Protein AF-0000000087736566 (afdb_homodimer)

Foldseek 3Di:
DAKFKALADPPADDDDRDCQPWKGKGKAFAAADCFAAPVVVPGDHGDRFIWIKDWDWLQFFFKKKKKKAWDAQAAFWWKFKKKFDAPDDWDQDPVNRHTYHPGRGQWMKGWTWTQHPNFTWGKIWIPNRHIDIDTDGQRDRIWMWMWGDDPQWTWIWIAHPVRDIDTDDIGNCSNVDPDTDIMIIGMGTYNHAFNPDPRSDMIMMMIDNIDTGTD/DAKFKALADPPADDDDRDCQPWKGKGKAFAAADCFAAPVVVPGDHGDRFIWIKDWDWLQFFFKKKKKKAWDAQAAFWWKFKKKFDAPDDWDQDPVNRHTYHPGRGQWMKGWTWTQHPNFTWGKIWIPNPHIDIDTDGQRDRIWMWMWGDDPQWTWIWIAHPVRDIDTDDIGNCSNVDPDTDIMIIGMGTYNHAFNPDPRSDMIMMMIDNIDTGTD

Structure (mmCIF, N/CA/C/O backbone):
data_AF-0000000087736566-model_v1
#
loop_
_entity.id
_entity.type
_entity.pdbx_description
1 polymer 'Beta-xylosidase C-terminal Concanavalin A-like domain-containing protein'
#
loop_
_atom_site.group_PDB
_atom_site.id
_atom_site.type_symbol
_atom_site.label_atom_id
_atom_site.label_alt_id
_atom_site.label_comp_id
_atom_site.label_asym_id
_atom_site.label_entity_id
_atom_site.label_seq_id
_atom_site.pdbx_PDB_ins_code
_atom_site.Cartn_x
_atom_site.Cartn_y
_atom_site.Cartn_z
_atom_site.occupancy
_atom_site.B_iso_or_equiv
_atom_site.auth_seq_id
_atom_site.auth_comp_id
_atom_site.auth_asym_id
_atom_site.auth_atom_id
_atom_site.pdbx_PDB_model_num
ATOM 1 N N . MET A 1 1 ? -14.125 -22.203 -15.742 1 86.62 1 MET A N 1
ATOM 2 C CA . MET A 1 1 ? -12.992 -21.328 -16.078 1 86.62 1 MET A CA 1
ATOM 3 C C . MET A 1 1 ? -11.758 -22.156 -16.422 1 86.62 1 MET A C 1
ATOM 5 O O . MET A 1 1 ? -11.523 -23.219 -15.82 1 86.62 1 MET A O 1
ATOM 9 N N . ASN A 1 2 ? -11.078 -21.734 -17.453 1 91.25 2 ASN A N 1
ATOM 10 C CA . ASN A 1 2 ? -9.859 -22.438 -17.844 1 91.25 2 ASN A CA 1
ATOM 11 C C . ASN A 1 2 ? -8.617 -21.797 -17.234 1 91.25 2 ASN A C 1
ATOM 13 O O . ASN A 1 2 ? -8.32 -20.625 -17.484 1 91.25 2 ASN A O 1
ATOM 17 N N . PHE A 1 3 ? -7.961 -22.562 -16.453 1 96.5 3 PHE A N 1
ATOM 18 C CA . PHE A 1 3 ? -6.777 -22.047 -15.781 1 96.5 3 PHE A CA 1
ATOM 19 C C . PHE A 1 3 ? -5.512 -22.422 -16.547 1 96.5 3 PHE A C 1
ATOM 21 O O . PHE A 1 3 ? -5.441 -23.5 -17.156 1 96.5 3 PHE A O 1
ATOM 28 N N . THR A 1 4 ? -4.629 -21.547 -16.469 1 95.81 4 THR A N 1
ATOM 29 C CA . THR A 1 4 ? -3.354 -21.672 -17.172 1 95.81 4 THR A CA 1
ATOM 30 C C . THR A 1 4 ? -2.189 -21.516 -16.203 1 95.81 4 THR A C 1
ATOM 32 O O . THR A 1 4 ? -2.215 -20.641 -15.336 1 95.81 4 THR A O 1
ATOM 35 N N . LEU A 1 5 ? -1.221 -22.422 -16.359 1 97.19 5 LEU A N 1
ATOM 36 C CA . LEU A 1 5 ? 0.012 -22.297 -15.586 1 97.19 5 LEU A CA 1
ATOM 37 C C . LEU A 1 5 ? 1.018 -21.406 -16.312 1 97.19 5 LEU A C 1
ATOM 39 O O . LEU A 1 5 ? 1.269 -21.578 -17.5 1 97.19 5 LEU A O 1
ATOM 43 N N . PHE A 1 6 ? 1.459 -20.359 -15.625 1 97.31 6 PHE A N 1
ATOM 44 C CA . PHE A 1 6 ? 2.562 -19.531 -16.078 1 97.31 6 PHE A CA 1
ATOM 45 C C . PHE A 1 6 ? 3.832 -19.812 -15.297 1 97.31 6 PHE A C 1
ATOM 47 O O . PHE A 1 6 ? 3.777 -20.047 -14.086 1 97.31 6 PHE A O 1
ATOM 54 N N . SER A 1 7 ? 5 -19.891 -15.953 1 95.38 7 SER A N 1
ATOM 55 C CA . SER A 1 7 ? 6.309 -20.016 -15.32 1 95.38 7 SER A CA 1
ATOM 56 C C . SER A 1 7 ? 6.379 -21.25 -14.438 1 95.38 7 SER A C 1
ATOM 58 O O . SER A 1 7 ? 6.844 -21.188 -13.305 1 95.38 7 SER A O 1
ATOM 60 N N . GLY A 1 8 ? 5.859 -22.312 -14.914 1 94.38 8 GLY A N 1
ATOM 61 C CA . GLY A 1 8 ? 5.898 -23.562 -14.188 1 94.38 8 GLY A CA 1
ATOM 62 C C . GLY A 1 8 ? 7.305 -24.109 -14.008 1 94.38 8 GLY A C 1
ATOM 63 O O . GLY A 1 8 ? 8.211 -23.75 -14.758 1 94.38 8 GLY A O 1
ATOM 64 N N . VAL A 1 9 ? 7.395 -24.953 -12.977 1 93.88 9 VAL A N 1
ATOM 65 C CA . VAL A 1 9 ? 8.688 -25.578 -12.711 1 93.88 9 VAL A CA 1
ATOM 66 C C . VAL A 1 9 ? 8.609 -27.078 -12.984 1 93.88 9 VAL A C 1
ATOM 68 O O . VAL A 1 9 ? 7.516 -27.641 -13.016 1 93.88 9 VAL A O 1
ATOM 71 N N . SER A 1 10 ? 9.75 -27.75 -13.172 1 88.69 10 SER A N 1
ATOM 72 C CA . SER A 1 10 ? 9.828 -29.141 -13.586 1 88.69 10 SER A CA 1
ATOM 73 C C . SER A 1 10 ? 9.148 -30.062 -12.578 1 88.69 10 SER A C 1
ATOM 75 O O . SER A 1 10 ? 8.477 -31.016 -12.953 1 88.69 10 SER A O 1
ATOM 77 N N . GLU A 1 11 ? 9.227 -29.797 -11.312 1 89.69 11 GLU A N 1
ATOM 78 C CA . GLU A 1 11 ? 8.703 -30.688 -10.289 1 89.69 11 GLU A CA 1
ATOM 79 C C . GLU A 1 11 ? 7.309 -30.266 -9.844 1 89.69 11 GLU A C 1
ATOM 81 O O . GLU A 1 11 ? 6.855 -30.641 -8.758 1 89.69 11 GLU A O 1
ATOM 86 N N . GLN A 1 12 ? 6.59 -29.578 -10.742 1 96.25 12 GLN A N 1
ATOM 87 C CA . GLN A 1 12 ? 5.238 -29.141 -10.422 1 96.25 12 GLN A CA 1
ATOM 88 C C . GLN A 1 12 ? 4.27 -30.328 -10.398 1 96.25 12 GLN A C 1
ATOM 90 O O . GLN A 1 12 ? 4.078 -31 -11.414 1 96.25 12 GLN A O 1
ATOM 95 N N . PRO A 1 13 ? 3.621 -30.562 -9.258 1 95.75 13 PRO A N 1
ATOM 96 C CA . PRO A 1 13 ? 2.578 -31.594 -9.25 1 95.75 13 PRO A CA 1
ATOM 97 C C . PRO A 1 13 ? 1.397 -31.25 -10.156 1 95.75 13 PRO A C 1
ATOM 99 O O . PRO A 1 13 ? 1.246 -30.094 -10.562 1 95.75 13 PRO A O 1
ATOM 102 N N . ARG A 1 14 ? 0.609 -32.25 -10.383 1 94.31 14 ARG A N 1
ATOM 103 C CA . ARG A 1 14 ? -0.58 -32.062 -11.203 1 94.31 14 ARG A CA 1
ATOM 104 C C . ARG A 1 14 ? -1.481 -30.984 -10.602 1 94.31 14 ARG A C 1
ATOM 106 O O . ARG A 1 14 ? -1.743 -30.984 -9.398 1 94.31 14 ARG A O 1
ATOM 113 N N . LEU A 1 15 ? -1.872 -30.078 -11.469 1 96.75 15 LEU A N 1
ATOM 114 C CA . LEU A 1 15 ? -2.836 -29.047 -11.07 1 96.75 15 LEU A CA 1
ATOM 115 C C . LEU A 1 15 ? -4.25 -29.453 -11.484 1 96.75 15 LEU A C 1
ATOM 117 O O . LEU A 1 15 ? -4.441 -30.047 -12.547 1 96.75 15 LEU A O 1
ATOM 121 N N . PRO A 1 16 ? -5.141 -29.125 -10.609 1 96.88 16 PRO A N 1
ATOM 122 C CA . PRO A 1 16 ? -6.516 -29.438 -11.008 1 96.88 16 PRO A CA 1
ATOM 123 C C . PRO A 1 16 ? -7.004 -28.594 -12.18 1 96.88 16 PRO A C 1
ATOM 125 O O . PRO A 1 16 ? -6.594 -27.438 -12.328 1 96.88 16 PRO A O 1
ATOM 128 N N . HIS A 1 17 ? -7.906 -29.156 -12.922 1 93.69 17 HIS A N 1
ATOM 129 C CA . HIS A 1 17 ? -8.531 -28.406 -14 1 93.69 17 HIS A CA 1
ATOM 130 C C . HIS A 1 17 ? -9.336 -27.219 -13.453 1 93.69 17 HIS A C 1
ATOM 132 O O . HIS A 1 17 ? -9.32 -26.141 -14.031 1 93.69 17 HIS A O 1
ATOM 138 N N . ASP A 1 18 ? -9.984 -27.531 -12.312 1 92 18 ASP A N 1
ATOM 139 C CA . ASP A 1 18 ? -10.742 -26.5 -11.602 1 92 18 ASP A CA 1
ATOM 140 C C . ASP A 1 18 ? -10.258 -26.359 -10.156 1 92 18 ASP A C 1
ATOM 142 O O . ASP A 1 18 ? -10.617 -27.172 -9.297 1 92 18 ASP A O 1
ATOM 146 N N . PRO A 1 19 ? -9.531 -25.328 -9.953 1 95.06 19 PRO A N 1
ATOM 147 C CA . PRO A 1 19 ? -8.93 -25.156 -8.633 1 95.06 19 PRO A CA 1
ATOM 148 C C . PRO A 1 19 ? -9.961 -24.953 -7.531 1 95.06 19 PRO A C 1
ATOM 150 O O . PRO A 1 19 ? -9.625 -25.016 -6.344 1 95.06 19 PRO A O 1
ATOM 153 N N . SER A 1 20 ? -11.203 -24.766 -7.855 1 92.88 20 SER A N 1
ATOM 154 C CA . SER A 1 20 ? -12.227 -24.562 -6.832 1 92.88 20 SER A CA 1
ATOM 155 C C . SER A 1 20 ? -12.719 -25.906 -6.293 1 92.88 20 SER A C 1
ATOM 157 O O . SER A 1 20 ? -13.414 -25.953 -5.277 1 92.88 20 SER A O 1
ATOM 159 N N . THR A 1 21 ? -12.328 -26.969 -6.957 1 94.31 21 THR A N 1
ATOM 160 C CA . THR A 1 21 ? -12.945 -28.266 -6.633 1 94.31 21 THR A CA 1
ATOM 161 C C . THR A 1 21 ? -12.07 -29.047 -5.668 1 94.31 21 THR A C 1
ATOM 163 O O . THR A 1 21 ? -12.539 -30 -5.031 1 94.31 21 THR A O 1
ATOM 166 N N . GLU A 1 22 ? -10.82 -28.75 -5.566 1 96.94 22 GLU A N 1
ATOM 167 C CA . GLU A 1 22 ? -9.898 -29.469 -4.688 1 96.94 22 GLU A CA 1
ATOM 168 C C . GLU A 1 22 ? -8.695 -28.609 -4.316 1 96.94 22 GLU A C 1
ATOM 170 O O . GLU A 1 22 ? -8.383 -27.641 -5.008 1 96.94 22 GLU A O 1
ATOM 175 N N . SER A 1 23 ? -8.078 -29.047 -3.193 1 98.25 23 SER A N 1
ATOM 176 C CA . SER A 1 23 ? -6.828 -28.391 -2.818 1 98.25 23 SER A CA 1
ATOM 177 C C . SER A 1 23 ? -5.699 -28.781 -3.771 1 98.25 23 SER A C 1
ATOM 179 O O . SER A 1 23 ? -5.738 -29.844 -4.395 1 98.25 23 SER A O 1
ATOM 181 N N . PHE A 1 24 ? -4.762 -27.938 -3.893 1 98.56 24 PHE A N 1
ATOM 182 C CA . PHE A 1 24 ? -3.635 -28.188 -4.785 1 98.56 24 PHE A CA 1
ATOM 183 C C . PHE A 1 24 ? -2.393 -27.438 -4.305 1 98.56 24 PHE A C 1
ATOM 185 O O . PHE A 1 24 ? -2.455 -26.656 -3.354 1 98.56 24 PHE A O 1
ATOM 192 N N . GLU A 1 25 ? -1.306 -27.812 -4.957 1 98.31 25 GLU A N 1
ATOM 193 C CA . GLU A 1 25 ? -0.016 -27.234 -4.59 1 98.31 25 GLU A CA 1
ATOM 194 C C . GLU A 1 25 ? 0.637 -26.547 -5.781 1 98.31 25 GLU A C 1
ATOM 196 O O . GLU A 1 25 ? 0.607 -27.047 -6.902 1 98.31 25 GLU A O 1
ATOM 201 N N . LEU A 1 26 ? 1.126 -25.375 -5.57 1 98.56 26 LEU A N 1
ATOM 202 C CA . LEU A 1 26 ? 2.002 -24.703 -6.527 1 98.56 26 LEU A CA 1
ATOM 203 C C . LEU A 1 26 ? 3.434 -24.656 -6.004 1 98.56 26 LEU A C 1
ATOM 205 O O . LEU A 1 26 ? 3.672 -24.219 -4.871 1 98.56 26 LEU A O 1
ATOM 209 N N . ARG A 1 27 ? 4.379 -25.047 -6.82 1 98.12 27 ARG A N 1
ATOM 210 C CA . ARG A 1 27 ? 5.77 -25.156 -6.395 1 98.12 27 ARG A CA 1
ATOM 211 C C . ARG A 1 27 ? 6.602 -24 -6.938 1 98.12 27 ARG A C 1
ATOM 213 O O . ARG A 1 27 ? 6.465 -23.625 -8.102 1 98.12 27 ARG A O 1
ATOM 220 N N . ALA A 1 28 ? 7.426 -23.469 -6.109 1 98 28 ALA A N 1
ATOM 221 C CA . ALA A 1 28 ? 8.398 -22.453 -6.5 1 98 28 ALA A CA 1
ATOM 222 C C . ALA A 1 28 ? 9.82 -22.906 -6.184 1 98 28 ALA A C 1
ATOM 224 O O . ALA A 1 28 ? 10.062 -23.547 -5.164 1 98 28 ALA A O 1
ATOM 225 N N . VAL A 1 29 ? 10.711 -22.578 -7.027 1 97.62 29 VAL A N 1
ATOM 226 C CA . VAL A 1 29 ? 12.125 -22.844 -6.801 1 97.62 29 VAL A CA 1
ATOM 227 C C . VAL A 1 29 ? 12.859 -21.547 -6.492 1 97.62 29 VAL A C 1
ATOM 229 O O . VAL A 1 29 ? 12.281 -20.453 -6.609 1 97.62 29 VAL A O 1
ATOM 232 N N . ALA A 1 30 ? 14.102 -21.609 -6.109 1 97.81 30 ALA A N 1
ATOM 233 C CA . ALA A 1 30 ? 14.891 -20.438 -5.77 1 97.81 30 ALA A CA 1
ATOM 234 C C . ALA A 1 30 ? 15.117 -19.547 -6.992 1 97.81 30 ALA A C 1
ATOM 236 O O . ALA A 1 30 ? 15.367 -20.047 -8.094 1 97.81 30 ALA A O 1
ATOM 237 N N . GLY A 1 31 ? 14.914 -18.172 -6.805 1 97.5 31 GLY A N 1
ATOM 238 C CA . GLY A 1 31 ? 15.305 -17.25 -7.859 1 97.5 31 GLY A CA 1
ATOM 239 C C . GLY A 1 31 ? 14.148 -16.438 -8.398 1 97.5 31 GLY A C 1
ATOM 240 O O . GLY A 1 31 ? 14.141 -15.203 -8.297 1 97.5 31 GLY A O 1
ATOM 241 N N . PRO A 1 32 ? 13.141 -17.062 -9.07 1 97.44 32 PRO A N 1
ATOM 242 C CA . PRO A 1 32 ? 12.023 -16.344 -9.68 1 97.44 32 PRO A CA 1
ATOM 243 C C . PRO A 1 32 ? 11.234 -15.508 -8.672 1 97.44 32 PRO A C 1
ATOM 245 O O . PRO A 1 32 ? 11.195 -15.844 -7.484 1 97.44 32 PRO A O 1
ATOM 248 N N . ASP A 1 33 ? 10.68 -14.461 -9.133 1 98.62 33 ASP A N 1
ATOM 249 C CA . ASP A 1 33 ? 9.945 -13.508 -8.305 1 98.62 33 ASP A CA 1
ATOM 250 C C . ASP A 1 33 ? 8.891 -12.766 -9.117 1 98.62 33 ASP A C 1
ATOM 252 O O . ASP A 1 33 ? 8.781 -12.969 -10.328 1 98.62 33 ASP A O 1
ATOM 256 N N . ILE A 1 34 ? 8.039 -12.078 -8.5 1 98.81 34 ILE A N 1
ATOM 257 C CA . ILE A 1 34 ? 7.16 -11.055 -9.055 1 98.81 34 ILE A CA 1
ATOM 258 C C . ILE A 1 34 ? 7.434 -9.711 -8.367 1 98.81 34 ILE A C 1
ATOM 260 O O . ILE A 1 34 ? 6.984 -9.484 -7.246 1 98.81 34 ILE A O 1
ATOM 264 N N . TRP A 1 35 ? 8.242 -8.961 -8.984 1 98.88 35 TRP A N 1
ATOM 265 C CA . TRP A 1 35 ? 8.844 -7.781 -8.375 1 98.88 35 TRP A CA 1
ATOM 266 C C . TRP A 1 35 ? 9.469 -6.879 -9.438 1 98.88 35 TRP A C 1
ATOM 268 O O . TRP A 1 35 ? 10.141 -7.363 -10.352 1 98.88 35 TRP A O 1
ATOM 278 N N . ARG A 1 36 ? 9.164 -5.598 -9.367 1 98.81 36 ARG A N 1
ATOM 279 C CA . ARG A 1 36 ? 9.742 -4.641 -10.312 1 98.81 36 ARG A CA 1
ATOM 280 C C . ARG A 1 36 ? 10.156 -3.357 -9.609 1 98.81 36 ARG A C 1
ATOM 282 O O . ARG A 1 36 ? 9.367 -2.76 -8.875 1 98.81 36 ARG A O 1
ATOM 289 N N . THR A 1 37 ? 11.391 -2.891 -9.758 1 98.75 37 THR A N 1
ATOM 290 C CA . THR A 1 37 ? 11.891 -1.651 -9.18 1 98.75 37 THR A CA 1
ATOM 291 C C . THR A 1 37 ? 12.57 -0.792 -10.242 1 98.75 37 THR A C 1
ATOM 293 O O . THR A 1 37 ? 13.094 -1.314 -11.227 1 98.75 37 THR A O 1
ATOM 296 N N . PRO A 1 38 ? 12.5 0.529 -10.055 1 98.56 38 PRO A N 1
ATOM 297 C CA . PRO A 1 38 ? 13.289 1.39 -10.945 1 98.56 38 PRO A CA 1
ATOM 298 C C . PRO A 1 38 ? 14.789 1.271 -10.703 1 98.56 38 PRO A C 1
ATOM 300 O O . PRO A 1 38 ? 15.219 0.578 -9.773 1 98.56 38 PRO A O 1
ATOM 303 N N . SER A 1 39 ? 15.539 1.939 -11.508 1 97.88 39 SER A N 1
ATOM 304 C CA . SER A 1 39 ? 17 1.874 -11.422 1 97.88 39 SER A CA 1
ATOM 305 C C . SER A 1 39 ? 17.5 2.354 -10.062 1 97.88 39 SER A C 1
ATOM 307 O O . SER A 1 39 ? 18.422 1.772 -9.492 1 97.88 39 SER A O 1
ATOM 309 N N . CYS A 1 40 ? 16.906 3.383 -9.492 1 96.56 40 CYS A N 1
ATOM 310 C CA . CYS A 1 40 ? 17.375 3.965 -8.234 1 96.56 40 CYS A CA 1
ATOM 311 C C . CYS A 1 40 ? 17.203 2.982 -7.086 1 96.56 40 CYS A C 1
ATOM 313 O O . CYS A 1 40 ? 17.844 3.115 -6.047 1 96.56 40 CYS A O 1
ATOM 315 N N . ALA A 1 41 ? 16.328 1.989 -7.285 1 98.06 41 ALA A N 1
ATOM 316 C CA . ALA A 1 41 ? 16.047 1.023 -6.227 1 98.06 41 ALA A CA 1
ATOM 317 C C . ALA A 1 41 ? 16.516 -0.373 -6.621 1 98.06 41 ALA A C 1
ATOM 319 O O . ALA A 1 41 ? 16.016 -1.375 -6.109 1 98.06 41 ALA A O 1
ATOM 320 N N . GLY A 1 42 ? 17.375 -0.47 -7.547 1 97.38 42 GLY A N 1
ATOM 321 C CA . GLY A 1 42 ? 18 -1.738 -7.902 1 97.38 42 GLY A CA 1
ATOM 322 C C . GLY A 1 42 ? 17.688 -2.172 -9.32 1 97.38 42 GLY A C 1
ATOM 323 O O . GLY A 1 42 ? 18.375 -3.035 -9.875 1 97.38 42 GLY A O 1
ATOM 324 N N . GLY A 1 43 ? 16.641 -1.68 -9.969 1 98.19 43 GLY A N 1
ATOM 325 C CA . GLY A 1 43 ? 16.359 -1.901 -11.383 1 98.19 43 GLY A CA 1
ATOM 326 C C . GLY A 1 43 ? 16 -3.34 -11.703 1 98.19 43 GLY A C 1
ATOM 327 O O . GLY A 1 43 ? 16.469 -3.898 -12.695 1 98.19 43 GLY A O 1
ATOM 328 N N . ARG A 1 44 ? 15.195 -4.012 -10.906 1 97.75 44 ARG A N 1
ATOM 329 C CA . ARG A 1 44 ? 14.734 -5.375 -11.156 1 97.75 44 ARG A CA 1
ATOM 330 C C . ARG A 1 44 ? 13.438 -5.375 -11.961 1 97.75 44 ARG A C 1
ATOM 332 O O . ARG A 1 44 ? 12.633 -4.449 -11.844 1 97.75 44 ARG A O 1
ATOM 339 N N . ASP A 1 45 ? 13.258 -6.348 -12.781 1 98.44 45 ASP A N 1
ATOM 340 C CA . ASP A 1 45 ? 12.008 -6.633 -13.477 1 98.44 45 ASP A CA 1
ATOM 341 C C . ASP A 1 45 ? 11.758 -8.133 -13.57 1 98.44 45 ASP A C 1
ATOM 343 O O . ASP A 1 45 ? 12.055 -8.758 -14.594 1 98.44 45 ASP A O 1
ATOM 347 N N . ASP A 1 46 ? 11.164 -8.664 -12.531 1 98.31 46 ASP A N 1
ATOM 348 C CA . ASP A 1 46 ? 10.891 -10.094 -12.438 1 98.31 46 ASP A CA 1
ATOM 349 C C . ASP A 1 46 ? 9.391 -10.375 -12.477 1 98.31 46 ASP A C 1
ATOM 351 O O . ASP A 1 46 ? 8.625 -9.781 -11.711 1 98.31 46 ASP A O 1
ATOM 355 N N . PHE A 1 47 ? 8.953 -11.141 -13.305 1 98.44 47 PHE A N 1
ATOM 356 C CA . PHE A 1 47 ? 7.617 -11.711 -13.391 1 98.44 47 PHE A CA 1
ATOM 357 C C . PHE A 1 47 ? 7.668 -13.148 -13.891 1 98.44 47 PHE A C 1
ATOM 359 O O . PHE A 1 47 ? 7.105 -13.469 -14.938 1 98.44 47 PHE A O 1
ATOM 366 N N . ASN A 1 48 ? 8.32 -13.922 -13.031 1 97.81 48 ASN A N 1
ATOM 367 C CA . ASN A 1 48 ? 8.656 -15.258 -13.5 1 97.81 48 ASN A CA 1
ATOM 368 C C . ASN A 1 48 ? 8.453 -16.312 -12.406 1 97.81 48 ASN A C 1
ATOM 370 O O . ASN A 1 48 ? 8.922 -17.438 -12.523 1 97.81 48 ASN A O 1
ATOM 374 N N . GLY A 1 49 ? 7.844 -15.938 -11.289 1 97.81 49 GLY A N 1
ATOM 375 C CA . GLY A 1 49 ? 7.328 -16.938 -10.375 1 97.81 49 GLY A CA 1
ATOM 376 C C . GLY A 1 49 ? 6.133 -17.688 -10.938 1 97.81 49 GLY A C 1
ATOM 377 O O . GLY A 1 49 ? 5.352 -17.141 -11.711 1 97.81 49 GLY A O 1
ATOM 378 N N . PRO A 1 50 ? 5.941 -18.938 -10.5 1 98.25 50 PRO A N 1
ATOM 379 C CA . PRO A 1 50 ? 4.797 -19.688 -11.023 1 98.25 50 PRO A CA 1
ATOM 380 C C . PRO A 1 50 ? 3.459 -19.047 -10.664 1 98.25 50 PRO A C 1
ATOM 382 O O . PRO A 1 50 ? 3.277 -18.578 -9.539 1 98.25 50 PRO A O 1
ATOM 385 N N . ILE A 1 51 ? 2.574 -19.031 -11.594 1 98.62 51 ILE A N 1
ATOM 386 C CA . ILE A 1 51 ? 1.217 -18.5 -11.469 1 98.62 51 ILE A CA 1
ATOM 387 C C . ILE A 1 51 ? 0.226 -19.484 -12.086 1 98.62 51 ILE A C 1
ATOM 389 O O . ILE A 1 51 ? 0.48 -20.031 -13.164 1 98.62 51 ILE A O 1
ATOM 393 N N . TYR A 1 52 ? -0.817 -19.766 -11.398 1 98.62 52 TYR A N 1
ATOM 394 C CA . TYR A 1 52 ? -1.945 -20.516 -11.938 1 98.62 52 TYR A CA 1
ATOM 395 C C . TYR A 1 52 ? -3.211 -19.656 -11.938 1 98.62 52 TYR A C 1
ATOM 397 O O . TYR A 1 52 ? -3.777 -19.375 -10.883 1 98.62 52 TYR A O 1
ATOM 405 N N . ALA A 1 53 ? -3.607 -19.234 -13.195 1 98.12 53 ALA A N 1
ATOM 406 C CA . ALA A 1 53 ? -4.602 -18.172 -13.273 1 98.12 53 ALA A CA 1
ATOM 407 C C . ALA A 1 53 ? -5.516 -18.359 -14.477 1 98.12 53 ALA A C 1
ATOM 409 O O . ALA A 1 53 ? -5.238 -19.188 -15.352 1 98.12 53 ALA A O 1
ATOM 410 N N . THR A 1 54 ? -6.59 -17.641 -14.477 1 97.62 54 THR A N 1
ATOM 411 C CA . THR A 1 54 ? -7.57 -17.641 -15.562 1 97.62 54 THR A CA 1
ATOM 412 C C . THR A 1 54 ? -7.898 -16.219 -15.992 1 97.62 54 THR A C 1
ATOM 414 O O . THR A 1 54 ? -7.859 -15.297 -15.18 1 97.62 54 THR A O 1
ATOM 417 N N . PRO A 1 55 ? -8.172 -16 -17.266 1 96.69 55 PRO A N 1
ATOM 418 C CA . PRO A 1 55 ? -8.562 -14.664 -17.719 1 96.69 55 PRO A CA 1
ATOM 419 C C . PRO A 1 55 ? -10.031 -14.359 -17.453 1 96.69 55 PRO A C 1
ATOM 421 O O . PRO A 1 55 ? -10.875 -15.266 -17.469 1 96.69 55 PRO A O 1
ATOM 424 N N . LEU A 1 56 ? -10.352 -13.141 -17.141 1 96.38 56 LEU A N 1
ATOM 425 C CA . LEU A 1 56 ? -11.719 -12.656 -17.094 1 96.38 56 LEU A CA 1
ATOM 426 C C . LEU A 1 56 ? -11.773 -11.148 -17.344 1 96.38 56 LEU A C 1
ATOM 428 O O . LEU A 1 56 ? -10.758 -10.461 -17.234 1 96.38 56 LEU A O 1
ATOM 432 N N . ALA A 1 57 ? -12.938 -10.664 -17.672 1 95.5 57 ALA A N 1
ATOM 433 C CA . ALA A 1 57 ? -13.117 -9.227 -17.859 1 95.5 57 ALA A CA 1
ATOM 434 C C . ALA A 1 57 ? -13.008 -8.484 -16.531 1 95.5 57 ALA A C 1
ATOM 436 O O . ALA A 1 57 ? -13.609 -8.891 -15.531 1 95.5 57 ALA A O 1
ATOM 437 N N . LEU A 1 58 ? -12.281 -7.43 -16.562 1 95.5 58 LEU A N 1
ATOM 438 C CA . LEU A 1 58 ? -12.047 -6.656 -15.344 1 95.5 58 LEU A CA 1
ATOM 439 C C . LEU A 1 58 ? -13.367 -6.277 -14.68 1 95.5 58 LEU A C 1
ATOM 441 O O . LEU A 1 58 ? -13.531 -6.438 -13.469 1 95.5 58 LEU A O 1
ATOM 445 N N . ASN A 1 59 ? -14.273 -5.844 -15.492 1 93.31 59 ASN A N 1
ATOM 446 C CA . ASN A 1 59 ? -15.539 -5.34 -14.961 1 93.31 59 ASN A CA 1
ATOM 447 C C . ASN A 1 59 ? -16.406 -6.473 -14.43 1 93.31 59 ASN A C 1
ATOM 449 O O . ASN A 1 59 ? -17.375 -6.227 -13.695 1 93.31 59 ASN A O 1
ATOM 453 N N . SER A 1 60 ? -16.109 -7.699 -14.836 1 96.44 60 SER A N 1
ATOM 454 C CA . SER A 1 60 ? -16.906 -8.828 -14.352 1 96.44 60 SER A CA 1
ATOM 455 C C . SER A 1 60 ? -16.375 -9.344 -13.016 1 96.44 60 SER A C 1
ATOM 457 O O . SER A 1 60 ? -17.047 -10.102 -12.328 1 96.44 60 SER A O 1
ATOM 459 N N . PHE A 1 61 ? -15.188 -8.961 -12.656 1 97.94 61 PHE A N 1
ATOM 460 C CA . PHE A 1 61 ? -14.57 -9.445 -11.422 1 97.94 61 PHE A CA 1
ATOM 461 C C . PHE A 1 61 ? -15.352 -8.969 -10.203 1 97.94 61 PHE A C 1
ATOM 463 O O . PHE A 1 61 ? -15.656 -7.777 -10.086 1 97.94 61 PHE A O 1
ATOM 470 N N . LYS A 1 62 ? -15.562 -9.891 -9.273 1 98.56 62 LYS A N 1
ATOM 471 C CA . LYS A 1 62 ? -16.234 -9.531 -8.031 1 98.56 62 LYS A CA 1
ATOM 472 C C . LYS A 1 62 ? -15.367 -9.875 -6.82 1 98.56 62 LYS A C 1
ATOM 474 O O . LYS A 1 62 ? -15.188 -9.055 -5.922 1 98.56 62 LYS A O 1
ATOM 479 N N . LYS A 1 63 ? -14.914 -11.133 -6.801 1 98.75 63 LYS A N 1
ATOM 480 C CA . LYS A 1 63 ? -14.18 -11.594 -5.625 1 98.75 63 LYS A CA 1
ATOM 481 C C . LYS A 1 63 ? -13.289 -12.789 -5.961 1 98.75 63 LYS A C 1
ATOM 483 O O . LYS A 1 63 ? -13.633 -13.594 -6.832 1 98.75 63 LYS A O 1
ATOM 488 N N . ALA A 1 64 ? -12.18 -12.906 -5.359 1 98.88 64 ALA A N 1
ATOM 489 C CA . ALA A 1 64 ? -11.336 -14.102 -5.312 1 98.88 64 ALA A CA 1
ATOM 490 C C . ALA A 1 64 ? -10.898 -14.406 -3.885 1 98.88 64 ALA A C 1
ATOM 492 O O . ALA A 1 64 ? -10.609 -13.492 -3.107 1 98.88 64 ALA A O 1
ATOM 493 N N . LYS A 1 65 ? -10.883 -15.633 -3.551 1 98.88 65 LYS A N 1
ATOM 494 C CA . LYS A 1 65 ? -10.562 -16.031 -2.184 1 98.88 65 LYS A CA 1
ATOM 495 C C . LYS A 1 65 ? -9.805 -17.359 -2.166 1 98.88 65 LYS A C 1
ATOM 497 O O . LYS A 1 65 ? -10.047 -18.234 -3.002 1 98.88 65 LYS A O 1
ATOM 502 N N . VAL A 1 66 ? -8.867 -17.5 -1.217 1 98.88 66 VAL A N 1
ATOM 503 C CA . VAL A 1 66 ? -8.133 -18.75 -1.1 1 98.88 66 VAL A CA 1
ATOM 504 C C . VAL A 1 66 ? -7.488 -18.859 0.282 1 98.88 66 VAL A C 1
ATOM 506 O O . VAL A 1 66 ? -7.133 -17.828 0.879 1 98.88 66 VAL A O 1
ATOM 509 N N . THR A 1 67 ? -7.387 -20 0.833 1 98.81 67 THR A N 1
ATOM 510 C CA . THR A 1 67 ? -6.578 -20.266 2.016 1 98.81 67 THR A CA 1
ATOM 511 C C . THR A 1 67 ? -5.188 -20.766 1.621 1 98.81 67 THR A C 1
ATOM 513 O O . THR A 1 67 ? -5.055 -21.703 0.836 1 98.81 67 THR A O 1
ATOM 516 N N . VAL A 1 68 ? -4.223 -20.141 2.178 1 98.81 68 VAL A N 1
ATOM 517 C CA . VAL A 1 68 ? -2.824 -20.391 1.833 1 98.81 68 VAL A CA 1
ATOM 518 C C . VAL A 1 68 ? -2.098 -21 3.025 1 98.81 68 VAL A C 1
ATOM 520 O O . VAL A 1 68 ? -2.297 -20.594 4.168 1 98.81 68 VAL A O 1
ATOM 523 N N . SER A 1 69 ? -1.287 -21.953 2.771 1 98.69 69 SER A N 1
ATOM 524 C CA . SER A 1 69 ? -0.406 -22.516 3.789 1 98.69 69 SER A CA 1
ATOM 525 C C . SER A 1 69 ? 0.887 -23.047 3.174 1 98.69 69 SER A C 1
ATOM 527 O O . SER A 1 69 ? 0.891 -23.516 2.035 1 98.69 69 SER A O 1
ATOM 529 N N . ALA A 1 70 ? 1.921 -22.953 3.906 1 98.69 70 ALA A N 1
ATOM 530 C CA . ALA A 1 70 ? 3.207 -23.516 3.504 1 98.69 70 ALA A CA 1
ATOM 531 C C . ALA A 1 70 ? 4.188 -23.531 4.676 1 98.69 70 ALA A C 1
ATOM 533 O O . ALA A 1 70 ? 3.902 -22.984 5.742 1 98.69 70 ALA A O 1
ATOM 534 N N . ASN A 1 71 ? 5.238 -24.281 4.508 1 98 71 ASN A N 1
ATOM 535 C CA . ASN A 1 71 ? 6.438 -24.109 5.324 1 98 71 ASN A CA 1
ATOM 536 C C . ASN A 1 71 ? 7.367 -23.047 4.738 1 98 71 ASN A C 1
ATOM 538 O O . ASN A 1 71 ? 8.383 -23.391 4.129 1 98 71 ASN A O 1
ATOM 542 N N . PHE A 1 72 ? 7.082 -21.828 4.992 1 98.06 72 PHE A N 1
ATOM 543 C CA . PHE A 1 72 ? 7.918 -20.734 4.508 1 98.06 72 PHE A CA 1
ATOM 544 C C . PHE A 1 72 ? 9.266 -20.734 5.227 1 98.06 72 PHE A C 1
ATOM 546 O O . PHE A 1 72 ? 9.328 -20.5 6.434 1 98.06 72 PHE A O 1
ATOM 553 N N . HIS A 1 73 ? 10.305 -20.984 4.531 1 96.44 73 HIS A N 1
ATOM 554 C CA . HIS A 1 73 ? 11.547 -21.156 5.27 1 96.44 73 HIS A CA 1
ATOM 555 C C . HIS A 1 73 ? 12.664 -20.297 4.68 1 96.44 73 HIS A C 1
ATOM 557 O O . HIS A 1 73 ? 13.695 -20.094 5.32 1 96.44 73 HIS A O 1
ATOM 563 N N . ALA A 1 74 ? 12.547 -19.938 3.414 1 97.88 74 ALA A N 1
ATOM 564 C CA . ALA A 1 74 ? 13.555 -19.078 2.795 1 97.88 74 ALA A CA 1
ATOM 565 C C . ALA A 1 74 ? 13.109 -17.625 2.814 1 97.88 74 ALA A C 1
ATOM 567 O O . ALA A 1 74 ? 11.914 -17.328 2.682 1 97.88 74 ALA A O 1
ATOM 568 N N . PRO A 1 75 ? 14.062 -16.703 2.916 1 97.94 75 PRO A N 1
ATOM 569 C CA . PRO A 1 75 ? 13.695 -15.289 2.91 1 97.94 75 PRO A CA 1
ATOM 570 C C . PRO A 1 75 ? 12.844 -14.906 1.701 1 97.94 75 PRO A C 1
ATOM 572 O O . PRO A 1 75 ? 13.156 -15.305 0.574 1 97.94 75 PRO A O 1
ATOM 575 N N . TYR A 1 76 ? 11.719 -14.188 1.979 1 98.56 76 TYR A N 1
ATOM 576 C CA . TYR A 1 76 ? 10.797 -13.617 0.999 1 98.56 76 TYR A CA 1
ATOM 577 C C . TYR A 1 76 ? 10.039 -14.711 0.264 1 98.56 76 TYR A C 1
ATOM 579 O O . TYR A 1 76 ? 9.438 -14.461 -0.784 1 98.56 76 TYR A O 1
ATOM 587 N N . SER A 1 77 ? 10.172 -16.016 0.773 1 98.75 77 SER A N 1
ATOM 588 C CA . SER A 1 77 ? 9.234 -17.016 0.276 1 98.75 77 SER A CA 1
ATOM 589 C C . SER A 1 77 ? 7.793 -16.562 0.49 1 98.75 77 SER A C 1
ATOM 591 O O . SER A 1 77 ? 7.461 -15.992 1.529 1 98.75 77 SER A O 1
ATOM 593 N N . GLN A 1 78 ? 6.977 -16.891 -0.515 1 98.88 78 GLN A N 1
ATOM 594 C CA . GLN A 1 78 ? 5.645 -16.281 -0.479 1 98.88 78 GLN A CA 1
ATOM 595 C C . GLN A 1 78 ? 4.66 -17.094 -1.323 1 98.88 78 GLN A C 1
ATOM 597 O O . GLN A 1 78 ? 5.062 -17.828 -2.225 1 98.88 78 GLN A O 1
ATOM 602 N N . GLY A 1 79 ? 3.4 -16.938 -1.032 1 98.88 79 GLY A N 1
ATOM 603 C CA . GLY A 1 79 ? 2.307 -17.5 -1.806 1 98.88 79 GLY A CA 1
ATOM 604 C C . GLY A 1 79 ? 0.967 -16.844 -1.509 1 98.88 79 GLY A C 1
ATOM 605 O O . GLY A 1 79 ? 0.696 -16.469 -0.369 1 98.88 79 GLY A O 1
ATOM 606 N N . GLY A 1 80 ? 0.152 -16.766 -2.502 1 98.94 80 GLY A N 1
ATOM 607 C CA . GLY A 1 80 ? -1.173 -16.188 -2.322 1 98.94 80 GLY A CA 1
ATOM 608 C C . GLY A 1 80 ? -1.867 -15.867 -3.633 1 98.94 80 GLY A C 1
ATOM 609 O O . GLY A 1 80 ? -1.69 -16.578 -4.625 1 98.94 80 GLY A O 1
ATOM 610 N N . LEU A 1 81 ? -2.773 -14.883 -3.598 1 99 81 LEU A N 1
ATOM 611 C CA . LEU A 1 81 ? -3.561 -14.469 -4.754 1 99 81 LEU A CA 1
ATOM 612 C C . LEU A 1 81 ? -2.756 -13.531 -5.648 1 99 81 LEU A C 1
ATOM 614 O O . LEU A 1 81 ? -1.883 -12.805 -5.168 1 99 81 LEU A O 1
ATOM 618 N N . ILE A 1 82 ? -3.121 -13.555 -6.902 1 98.94 82 ILE A N 1
ATOM 619 C CA . ILE A 1 82 ? -2.537 -12.594 -7.832 1 98.94 82 ILE A CA 1
ATOM 620 C C . ILE A 1 82 ? -3.592 -12.148 -8.844 1 98.94 82 ILE A C 1
ATOM 622 O O . ILE A 1 82 ? -4.465 -12.93 -9.219 1 98.94 82 ILE A O 1
ATOM 626 N N . LEU A 1 83 ? -3.605 -10.945 -9.164 1 98.81 83 LEU A N 1
ATOM 627 C CA . LEU A 1 83 ? -4.305 -10.312 -10.273 1 98.81 83 LEU A CA 1
ATOM 628 C C . LEU A 1 83 ? -3.328 -9.539 -11.164 1 98.81 83 LEU A C 1
ATOM 630 O O . LEU A 1 83 ? -2.551 -8.719 -10.672 1 98.81 83 LEU A O 1
ATOM 634 N N . PHE A 1 84 ? -3.26 -9.867 -12.43 1 98.31 84 PHE A N 1
ATOM 635 C CA . PHE A 1 84 ? -2.355 -9.133 -13.297 1 98.31 84 PHE A CA 1
ATOM 636 C C . PHE A 1 84 ? -3.029 -8.812 -14.633 1 98.31 84 PHE A C 1
ATOM 638 O O . PHE A 1 84 ? -4.031 -9.43 -14.992 1 98.31 84 PHE A O 1
ATOM 645 N N . MET A 1 85 ? -2.492 -7.797 -15.289 1 97.06 85 MET A N 1
ATOM 646 C CA . MET A 1 85 ? -3.074 -7.23 -16.5 1 97.06 85 MET A CA 1
ATOM 647 C C . MET A 1 85 ? -2.057 -7.219 -17.641 1 97.06 85 MET A C 1
ATOM 649 O O . MET A 1 85 ? -1.407 -6.203 -17.891 1 97.06 85 MET A O 1
ATOM 653 N N . PRO A 1 86 ? -2.016 -8.266 -18.406 1 95.44 86 PRO A N 1
ATOM 654 C CA . PRO A 1 86 ? -1.034 -8.32 -19.484 1 95.44 86 PRO A CA 1
ATOM 655 C C . PRO A 1 86 ? -1.374 -7.379 -20.641 1 95.44 86 PRO A C 1
ATOM 657 O O . PRO A 1 86 ? -2.551 -7.129 -20.906 1 95.44 86 PRO A O 1
ATOM 660 N N . GLU A 1 87 ? -0.358 -6.941 -21.297 1 93.62 87 GLU A N 1
ATOM 661 C CA . GLU A 1 87 ? -0.543 -6.051 -22.438 1 93.62 87 GLU A CA 1
ATOM 662 C C . GLU A 1 87 ? -0.758 -6.84 -23.719 1 93.62 87 GLU A C 1
ATOM 664 O O . GLU A 1 87 ? -1.156 -6.277 -24.734 1 93.62 87 GLU A O 1
ATOM 669 N N . SER A 1 88 ? -0.436 -8.094 -23.672 1 92.19 88 SER A N 1
ATOM 670 C CA . SER A 1 88 ? -0.67 -8.984 -24.812 1 92.19 88 SER A CA 1
ATOM 671 C C . SER A 1 88 ? -1.109 -10.367 -24.344 1 92.19 88 SER A C 1
ATOM 673 O O . SER A 1 88 ? -0.924 -10.727 -23.188 1 92.19 88 SER A O 1
ATOM 675 N N . ASP A 1 89 ? -1.704 -11.109 -25.25 1 90.94 89 ASP A N 1
ATOM 676 C CA . ASP A 1 89 ? -2.123 -12.477 -24.938 1 90.94 89 ASP A CA 1
ATOM 677 C C . ASP A 1 89 ? -0.916 -13.375 -24.688 1 90.94 89 ASP A C 1
ATOM 679 O O . ASP A 1 89 ? 0.112 -13.25 -25.359 1 90.94 89 ASP A O 1
ATOM 683 N N . PRO A 1 90 ? -1.11 -14.219 -23.672 1 92.81 90 PRO A N 1
ATOM 684 C CA . PRO A 1 90 ? -0.012 -15.164 -23.469 1 92.81 90 PRO A CA 1
ATOM 685 C C . PRO A 1 90 ? 0.127 -16.172 -24.625 1 92.81 90 PRO A C 1
ATOM 687 O O . PRO A 1 90 ? -0.807 -16.344 -25.406 1 92.81 90 PRO A O 1
ATOM 690 N N . THR A 1 91 ? 1.309 -16.703 -24.719 1 92.94 91 THR A N 1
ATOM 691 C CA . THR A 1 91 ? 1.564 -17.781 -25.656 1 92.94 91 THR A CA 1
ATOM 692 C C . THR A 1 91 ? 1.838 -19.094 -24.922 1 92.94 91 THR A C 1
ATOM 694 O O . THR A 1 91 ? 2.391 -19.094 -23.828 1 92.94 91 THR A O 1
ATOM 697 N N . VAL A 1 92 ? 1.42 -20.156 -25.609 1 88.56 92 VAL A N 1
ATOM 698 C CA . VAL A 1 92 ? 1.667 -21.469 -25.031 1 88.56 92 VAL A CA 1
ATOM 699 C C . VAL A 1 92 ? 3.137 -21.844 -25.203 1 88.56 92 VAL A C 1
ATOM 701 O O . VAL A 1 92 ? 3.701 -21.688 -26.281 1 88.56 92 VAL A O 1
ATOM 704 N N . ASP A 1 93 ? 3.668 -22.312 -24.094 1 85.94 93 ASP A N 1
ATOM 705 C CA . ASP A 1 93 ? 5.059 -22.75 -24.141 1 85.94 93 ASP A CA 1
ATOM 706 C C . ASP A 1 93 ? 5.199 -24.031 -24.953 1 85.94 93 ASP A C 1
ATOM 708 O O . ASP A 1 93 ? 4.211 -24.703 -25.219 1 85.94 93 ASP A O 1
ATOM 712 N N . THR A 1 94 ? 6.445 -24.375 -25.297 1 81.12 94 THR A N 1
ATOM 713 C CA . THR A 1 94 ? 6.742 -25.516 -26.156 1 81.12 94 THR A CA 1
ATOM 714 C C . THR A 1 94 ? 6.359 -26.828 -25.453 1 81.12 94 THR A C 1
ATOM 716 O O . THR A 1 94 ? 6.059 -27.812 -26.125 1 81.12 94 THR A O 1
ATOM 719 N N . ASP A 1 95 ? 6.445 -26.797 -24.094 1 75.81 95 ASP A N 1
ATOM 720 C CA . ASP A 1 95 ? 6.133 -28 -23.328 1 75.81 95 ASP A CA 1
ATOM 721 C C . ASP A 1 95 ? 4.629 -28.266 -23.312 1 75.81 95 ASP A C 1
ATOM 723 O O . ASP A 1 95 ? 4.188 -29.344 -22.953 1 75.81 95 ASP A O 1
ATOM 727 N N . GLY A 1 96 ? 3.811 -27.25 -23.781 1 74.75 96 GLY A N 1
ATOM 728 C CA . GLY A 1 96 ? 2.363 -27.375 -23.875 1 74.75 96 GLY A CA 1
ATOM 729 C C . GLY A 1 96 ? 1.678 -27.328 -22.516 1 74.75 96 GLY A C 1
ATOM 730 O O . GLY A 1 96 ? 0.454 -27.453 -22.438 1 74.75 96 GLY A O 1
ATOM 731 N N . GLN A 1 97 ? 2.5 -27.203 -21.469 1 76.62 97 GLN A N 1
ATOM 732 C CA . GLN A 1 97 ? 1.96 -27.297 -20.109 1 76.62 97 GLN A CA 1
ATOM 733 C C . GLN A 1 97 ? 1.89 -25.922 -19.453 1 76.62 97 GLN A C 1
ATOM 735 O O . GLN A 1 97 ? 1.135 -25.734 -18.5 1 76.62 97 GLN A O 1
ATOM 740 N N . SER A 1 98 ? 2.627 -25.016 -19.984 1 86.31 98 SER A N 1
ATOM 741 C CA . SER A 1 98 ? 2.703 -23.688 -19.406 1 86.31 98 SER A CA 1
ATOM 742 C C . SER A 1 98 ? 2.59 -22.609 -20.484 1 86.31 98 SER A C 1
ATOM 744 O O . SER A 1 98 ? 2.67 -22.906 -21.672 1 86.31 98 SER A O 1
ATOM 746 N N . SER A 1 99 ? 2.162 -21.5 -20.016 1 91.94 99 SER A N 1
ATOM 747 C CA . SER A 1 99 ? 2.119 -20.328 -20.891 1 91.94 99 SER A CA 1
ATOM 748 C C . SER A 1 99 ? 3.109 -19.266 -20.438 1 91.94 99 SER A C 1
ATOM 750 O O . SER A 1 99 ? 3.635 -19.328 -19.328 1 91.94 99 SER A O 1
ATOM 752 N N . ARG A 1 100 ? 3.375 -18.375 -21.312 1 92.06 100 ARG A N 1
ATOM 753 C CA . ARG A 1 100 ? 4.309 -17.297 -20.984 1 92.06 100 ARG A CA 1
ATOM 754 C C . ARG A 1 100 ? 3.83 -15.969 -21.547 1 92.06 100 ARG A C 1
ATOM 756 O O . ARG A 1 100 ? 3.107 -15.93 -22.547 1 92.06 100 ARG A O 1
ATOM 763 N N . LEU A 1 101 ? 4.219 -14.961 -20.781 1 94 101 LEU A N 1
ATOM 764 C CA . LEU A 1 101 ? 4.07 -13.602 -21.281 1 94 101 LEU A CA 1
ATOM 765 C C . LEU A 1 101 ? 5.363 -13.125 -21.938 1 94 101 LEU A C 1
ATOM 767 O O . LEU A 1 101 ? 6.457 -13.398 -21.438 1 94 101 LEU A O 1
ATOM 771 N N . HIS A 1 102 ? 5.273 -12.414 -23.016 1 91.81 102 HIS A N 1
ATOM 772 C CA . HIS A 1 102 ? 6.449 -11.906 -23.719 1 91.81 102 HIS A CA 1
ATOM 773 C C . HIS A 1 102 ? 7.117 -10.781 -22.938 1 91.81 102 HIS A C 1
ATOM 775 O O . HIS A 1 102 ? 8.328 -10.586 -23.031 1 91.81 102 HIS A O 1
ATOM 781 N N . VAL A 1 103 ? 6.297 -10.031 -22.281 1 95.75 103 VAL A N 1
ATOM 782 C CA . VAL A 1 103 ? 6.777 -8.93 -21.453 1 95.75 103 VAL A CA 1
ATOM 783 C C . VAL A 1 103 ? 6.074 -8.953 -20.109 1 95.75 103 VAL A C 1
ATOM 785 O O . VAL A 1 103 ? 4.906 -9.336 -20.016 1 95.75 103 VAL A O 1
ATOM 788 N N . SER A 1 104 ? 6.84 -8.602 -19.078 1 97.38 104 SER A N 1
ATOM 789 C CA . SER A 1 104 ? 6.211 -8.453 -17.766 1 97.38 104 SER A CA 1
ATOM 790 C C . SER A 1 104 ? 5.035 -7.488 -17.828 1 97.38 104 SER A C 1
ATOM 792 O O . SER A 1 104 ? 5.137 -6.41 -18.422 1 97.38 104 SER A O 1
ATOM 794 N N . PRO A 1 105 ? 3.912 -7.926 -17.281 1 97.5 105 PRO A N 1
ATOM 795 C CA . PRO A 1 105 ? 2.834 -6.938 -17.234 1 97.5 105 PRO A CA 1
ATOM 796 C C . PRO A 1 105 ? 3.215 -5.684 -16.453 1 97.5 105 PRO A C 1
ATOM 798 O O . PRO A 1 105 ? 3.912 -5.773 -15.438 1 97.5 105 PRO A O 1
ATOM 801 N N . SER A 1 106 ? 2.732 -4.547 -16.859 1 96.44 106 SER A N 1
ATOM 802 C CA . SER A 1 106 ? 3.029 -3.293 -16.172 1 96.44 106 SER A CA 1
ATOM 803 C C . SER A 1 106 ? 2.258 -3.184 -14.867 1 96.44 106 SER A C 1
ATOM 805 O O . SER A 1 106 ? 2.619 -2.396 -13.984 1 96.44 106 SER A O 1
ATOM 807 N N . THR A 1 107 ? 1.144 -3.963 -14.812 1 97.69 107 THR A N 1
ATOM 808 C CA . THR A 1 107 ? 0.298 -3.859 -13.625 1 97.69 107 THR A CA 1
ATOM 809 C C . THR A 1 107 ? -0.024 -5.242 -13.07 1 97.69 107 THR A C 1
ATOM 811 O O . THR A 1 107 ? -0.48 -6.121 -13.805 1 97.69 107 THR A O 1
ATOM 814 N N . TRP A 1 108 ? 0.25 -5.426 -11.844 1 98.69 108 TRP A N 1
ATOM 815 C CA . TRP A 1 108 ? -0.111 -6.637 -11.117 1 98.69 108 TRP A CA 1
ATOM 816 C C . TRP A 1 108 ? -0.278 -6.348 -9.625 1 98.69 108 TRP A C 1
ATOM 818 O O . TRP A 1 108 ? 0.261 -5.363 -9.117 1 98.69 108 TRP A O 1
ATOM 828 N N . ILE A 1 109 ? -1.062 -7.121 -8.961 1 98.94 109 ILE A N 1
ATOM 829 C CA . ILE A 1 109 ? -1.271 -7.105 -7.52 1 98.94 109 ILE A CA 1
ATOM 830 C C . ILE A 1 109 ? -1.158 -8.523 -6.965 1 98.94 109 ILE A C 1
ATOM 832 O O . ILE A 1 109 ? -1.764 -9.453 -7.5 1 98.94 109 ILE A O 1
ATOM 836 N N . LYS A 1 110 ? -0.369 -8.734 -5.98 1 98.94 110 LYS A N 1
ATOM 837 C CA . LYS A 1 110 ? -0.318 -10.023 -5.289 1 98.94 110 LYS A CA 1
ATOM 838 C C . LYS A 1 110 ? -0.533 -9.844 -3.787 1 98.94 110 LYS A C 1
ATOM 840 O O . LYS A 1 110 ? -0.155 -8.82 -3.217 1 98.94 110 LYS A O 1
ATOM 845 N N . ALA A 1 111 ? -1.159 -10.758 -3.207 1 98.94 111 ALA A N 1
ATOM 846 C CA . ALA A 1 111 ? -1.467 -10.758 -1.778 1 98.94 111 ALA A CA 1
ATOM 847 C C . ALA A 1 111 ? -1.367 -12.172 -1.196 1 98.94 111 ALA A C 1
ATOM 849 O O . ALA A 1 111 ? -1.953 -13.109 -1.733 1 98.94 111 ALA A O 1
ATOM 850 N N . GLY A 1 112 ? -0.582 -12.312 -0.131 1 98.94 112 GLY A N 1
ATOM 851 C CA . GLY A 1 112 ? -0.426 -13.617 0.493 1 98.94 112 GLY A CA 1
ATOM 852 C C . GLY A 1 112 ? 0.474 -13.586 1.714 1 98.94 112 GLY A C 1
ATOM 853 O O . GLY A 1 112 ? 0.676 -12.531 2.32 1 98.94 112 GLY A O 1
ATOM 854 N N . ILE A 1 113 ? 0.848 -14.797 2.131 1 98.94 113 ILE A N 1
ATOM 855 C CA . ILE A 1 113 ? 1.793 -14.922 3.236 1 98.94 113 ILE A CA 1
ATOM 856 C C . ILE A 1 113 ? 3.221 -14.797 2.709 1 98.94 113 ILE A C 1
ATOM 858 O O . ILE A 1 113 ? 3.557 -15.367 1.666 1 98.94 113 ILE A O 1
ATOM 862 N N . GLU A 1 114 ? 4.023 -14.133 3.375 1 98.88 114 GLU A N 1
ATOM 863 C CA . GLU A 1 114 ? 5.426 -13.938 3.006 1 98.88 114 GLU A CA 1
ATOM 864 C C . GLU A 1 114 ? 6.328 -13.984 4.234 1 98.88 114 GLU A C 1
ATOM 866 O O . GLU A 1 114 ? 5.988 -13.43 5.281 1 98.88 114 GLU A O 1
ATOM 871 N N . LEU A 1 115 ? 7.453 -14.594 4.059 1 98.81 115 LEU A N 1
ATOM 872 C CA . LEU A 1 115 ? 8.438 -14.625 5.133 1 98.81 115 LEU A CA 1
ATOM 873 C C . LEU A 1 115 ? 9.414 -13.461 5.008 1 98.81 115 LEU A C 1
ATOM 875 O O . LEU A 1 115 ? 10.172 -13.375 4.039 1 98.81 115 LEU A O 1
ATOM 879 N N . VAL A 1 116 ? 9.391 -12.586 5.961 1 98.06 116 VAL A N 1
ATOM 880 C CA . VAL A 1 116 ? 10.273 -11.422 6.027 1 98.06 116 VAL A CA 1
ATOM 881 C C . VAL A 1 116 ? 10.961 -11.375 7.387 1 98.06 116 VAL A C 1
ATOM 883 O O . VAL A 1 116 ? 10.305 -11.336 8.43 1 98.06 116 VAL A O 1
ATOM 886 N N . ASP A 1 117 ? 12.266 -11.414 7.414 1 95.88 117 ASP A N 1
ATOM 887 C CA . ASP A 1 117 ? 13.047 -11.414 8.648 1 95.88 117 ASP A CA 1
ATOM 888 C C . ASP A 1 117 ? 12.555 -12.484 9.617 1 95.88 117 ASP A C 1
ATOM 890 O O . ASP A 1 117 ? 12.281 -12.203 10.781 1 95.88 117 ASP A O 1
ATOM 894 N N . ASP A 1 118 ? 12.289 -13.625 9.109 1 96.38 118 ASP A N 1
ATOM 895 C CA . ASP A 1 118 ? 11.945 -14.844 9.836 1 96.38 118 ASP A CA 1
ATOM 896 C C . ASP A 1 118 ? 10.578 -14.719 10.5 1 96.38 118 ASP A C 1
ATOM 898 O O . ASP A 1 118 ? 10.297 -15.406 11.484 1 96.38 118 ASP A O 1
ATOM 902 N N . GLN A 1 119 ? 9.797 -13.836 10.039 1 97.44 119 GLN A N 1
ATOM 903 C CA . GLN A 1 119 ? 8.43 -13.688 10.523 1 97.44 119 GLN A CA 1
ATOM 904 C C . GLN A 1 119 ? 7.43 -13.758 9.375 1 97.44 119 GLN A C 1
ATOM 906 O O . GLN A 1 119 ? 7.719 -13.305 8.258 1 97.44 119 GLN A O 1
ATOM 911 N N . HIS A 1 120 ? 6.297 -14.328 9.656 1 98.5 120 HIS A N 1
ATOM 912 C CA . HIS A 1 120 ? 5.242 -14.406 8.656 1 98.5 120 HIS A CA 1
ATOM 913 C C . HIS A 1 120 ? 4.449 -13.109 8.586 1 98.5 120 HIS A C 1
ATOM 915 O O . HIS A 1 120 ? 3.887 -12.664 9.586 1 98.5 120 HIS A O 1
ATOM 921 N N . PHE A 1 121 ? 4.383 -12.562 7.418 1 98.56 121 PHE A N 1
ATOM 922 C CA . PHE A 1 121 ? 3.598 -11.359 7.16 1 98.56 121 PHE A CA 1
ATOM 923 C C . PHE A 1 121 ? 2.469 -11.648 6.18 1 98.56 121 PHE A C 1
ATOM 925 O O . PHE A 1 121 ? 2.596 -12.523 5.32 1 98.56 121 PHE A O 1
ATOM 932 N N . ALA A 1 122 ? 1.281 -11 6.414 1 98.75 122 ALA A N 1
ATOM 933 C CA . ALA A 1 122 ? 0.365 -10.758 5.305 1 98.75 122 ALA A CA 1
ATOM 934 C C . ALA A 1 122 ? 0.856 -9.609 4.43 1 98.75 122 ALA A C 1
ATOM 936 O O . ALA A 1 122 ? 0.891 -8.453 4.867 1 98.75 122 ALA A O 1
ATOM 937 N N . SER A 1 123 ? 1.269 -9.93 3.244 1 98.81 123 SER A N 1
ATOM 938 C CA . SER A 1 123 ? 1.896 -8.945 2.371 1 98.81 123 SER A CA 1
ATOM 939 C C . SER A 1 123 ? 1.023 -8.648 1.155 1 98.81 123 SER A C 1
ATOM 941 O O . SER A 1 123 ? 0.325 -9.531 0.657 1 98.81 123 SER A O 1
ATOM 943 N N . VAL A 1 124 ? 0.941 -7.434 0.735 1 98.94 124 VAL A N 1
ATOM 944 C CA . VAL A 1 124 ? 0.331 -6.996 -0.516 1 98.94 124 VAL A CA 1
ATOM 945 C C . VAL A 1 124 ? 1.331 -6.164 -1.316 1 98.94 124 VAL A C 1
ATOM 947 O O . VAL A 1 124 ? 1.902 -5.203 -0.799 1 98.94 124 VAL A O 1
ATOM 950 N N . ALA A 1 125 ? 1.61 -6.555 -2.494 1 98.94 125 ALA A N 1
ATOM 951 C CA . ALA A 1 125 ? 2.443 -5.773 -3.404 1 98.94 125 ALA A CA 1
ATOM 952 C C . ALA A 1 125 ? 1.685 -5.426 -4.684 1 98.94 125 ALA A C 1
ATOM 954 O O . ALA A 1 125 ? 0.999 -6.277 -5.254 1 98.94 125 ALA A O 1
ATOM 955 N N . ALA A 1 126 ? 1.696 -4.191 -5.059 1 98.88 126 ALA A N 1
ATOM 956 C CA . ALA A 1 126 ? 1.143 -3.719 -6.324 1 98.88 126 ALA A CA 1
ATOM 957 C C . ALA A 1 126 ? 2.229 -3.102 -7.203 1 98.88 126 ALA A C 1
ATOM 959 O O . ALA A 1 126 ? 2.934 -2.186 -6.773 1 98.88 126 ALA A O 1
ATOM 960 N N . GLY A 1 127 ? 2.459 -3.668 -8.383 1 98.56 127 GLY A N 1
ATOM 961 C CA . GLY A 1 127 ? 3.314 -3.068 -9.391 1 98.56 127 GLY A CA 1
ATOM 962 C C . GLY A 1 127 ? 2.547 -2.252 -10.414 1 98.56 127 GLY A C 1
ATOM 963 O O . GLY A 1 127 ? 1.676 -2.777 -11.109 1 98.56 127 GLY A O 1
ATOM 964 N N . LYS A 1 128 ? 2.875 -0.889 -10.484 1 97.5 128 LYS A N 1
ATOM 965 C CA . LYS A 1 128 ? 2.248 -0.038 -11.492 1 97.5 128 LYS A CA 1
ATOM 966 C C . LYS A 1 128 ? 3.152 1.137 -11.852 1 97.5 128 LYS A C 1
ATOM 968 O O . LYS A 1 128 ? 2.906 2.27 -11.43 1 97.5 128 LYS A O 1
ATOM 973 N N . PRO A 1 129 ? 4.191 1.234 -12.617 1 97 129 PRO A N 1
ATOM 974 C CA . PRO A 1 129 ? 4.684 -0.117 -12.898 1 97 129 PRO A CA 1
ATOM 975 C C . PRO A 1 129 ? 5.602 -0.648 -11.797 1 97 129 PRO A C 1
ATOM 977 O O . PRO A 1 129 ? 5.98 -1.822 -11.82 1 97 129 PRO A O 1
ATOM 980 N N . TYR A 1 130 ? 6.039 0.17 -10.852 1 98.69 130 TYR A N 1
ATOM 981 C CA . TYR A 1 130 ? 7.012 -0.243 -9.844 1 98.69 130 TYR A CA 1
ATOM 982 C C . TYR A 1 130 ? 6.312 -0.709 -8.57 1 98.69 130 TYR A C 1
ATOM 984 O O . TYR A 1 130 ? 5.246 -0.2 -8.219 1 98.69 130 TYR A O 1
ATOM 992 N N . SER A 1 131 ? 6.988 -1.598 -7.902 1 98.88 131 SER A N 1
ATOM 993 C CA . SER A 1 131 ? 6.414 -2.299 -6.758 1 98.88 131 SER A CA 1
ATOM 994 C C . SER A 1 131 ? 6.176 -1.35 -5.586 1 98.88 131 SER A C 1
ATOM 996 O O . SER A 1 131 ? 7.035 -0.524 -5.266 1 98.88 131 SER A O 1
ATOM 998 N N . ASP A 1 132 ? 5.035 -1.381 -5.012 1 98.88 132 ASP A N 1
ATOM 999 C CA . ASP A 1 132 ? 4.59 -0.799 -3.75 1 98.88 132 ASP A CA 1
ATOM 1000 C C . ASP A 1 132 ? 4.105 -1.881 -2.789 1 98.88 132 ASP A C 1
ATOM 1002 O O . ASP A 1 132 ? 3.047 -2.479 -3.002 1 98.88 132 ASP A O 1
ATOM 1006 N N . TRP A 1 133 ? 4.891 -2.111 -1.667 1 98.94 133 TRP A N 1
ATOM 1007 C CA . TRP A 1 133 ? 4.828 -3.312 -0.841 1 98.94 133 TRP A CA 1
ATOM 1008 C C . TRP A 1 133 ? 4.398 -2.973 0.583 1 98.94 133 TRP A C 1
ATOM 1010 O O . TRP A 1 133 ? 5.09 -2.229 1.283 1 98.94 133 TRP A O 1
ATOM 1020 N N . SER A 1 134 ? 3.223 -3.521 0.981 1 98.94 134 SER A N 1
ATOM 1021 C CA . SER A 1 134 ? 2.762 -3.328 2.354 1 98.94 134 SER A CA 1
ATOM 1022 C C . SER A 1 134 ? 2.844 -4.625 3.152 1 98.94 134 SER A C 1
ATOM 1024 O O . SER A 1 134 ? 2.627 -5.711 2.607 1 98.94 134 SER A O 1
ATOM 1026 N N . LEU A 1 135 ? 3.105 -4.48 4.453 1 98.62 135 LEU A N 1
ATOM 1027 C CA . LEU A 1 135 ? 3.346 -5.609 5.344 1 98.62 135 LEU A CA 1
ATOM 1028 C C . LEU A 1 135 ? 2.512 -5.488 6.613 1 98.62 135 LEU A C 1
ATOM 1030 O O . LEU A 1 135 ? 2.482 -4.43 7.242 1 98.62 135 LEU A O 1
ATOM 1034 N N . THR A 1 136 ? 1.845 -6.535 6.949 1 97.69 136 THR A N 1
ATOM 1035 C CA . THR A 1 136 ? 1.147 -6.691 8.227 1 97.69 136 THR A CA 1
ATOM 1036 C C . THR A 1 136 ? 1.574 -7.98 8.922 1 97.69 136 THR A C 1
ATOM 1038 O O . THR A 1 136 ? 1.466 -9.062 8.352 1 97.69 136 THR A O 1
ATOM 1041 N N . ARG A 1 137 ? 1.98 -7.859 10.172 1 95.88 137 ARG A N 1
ATOM 1042 C CA . ARG A 1 137 ? 2.375 -9.07 10.883 1 95.88 137 ARG A CA 1
ATOM 1043 C C . ARG A 1 137 ? 1.206 -10.039 11 1 95.88 137 ARG A C 1
ATOM 1045 O O . ARG A 1 137 ? 0.127 -9.672 11.469 1 95.88 137 ARG A O 1
ATOM 1052 N N . LEU A 1 138 ? 1.428 -11.148 10.516 1 96.75 138 LEU A N 1
ATOM 1053 C CA . LEU A 1 138 ? 0.406 -12.188 10.562 1 96.75 138 LEU A CA 1
ATOM 1054 C C . LEU A 1 138 ? 0.697 -13.188 11.68 1 96.75 138 LEU A C 1
ATOM 1056 O O . LEU A 1 138 ? -0.202 -13.555 12.445 1 96.75 138 LEU A O 1
ATOM 1060 N N . GLY A 1 139 ? 1.977 -13.664 11.781 1 95.25 139 GLY A N 1
ATOM 1061 C CA . GLY A 1 139 ? 2.428 -14.539 12.859 1 95.25 139 GLY A CA 1
ATOM 1062 C C . GLY A 1 139 ? 2.027 -15.984 12.664 1 95.25 139 GLY A C 1
ATOM 1063 O O . GLY A 1 139 ? 2.223 -16.812 13.547 1 95.25 139 GLY A O 1
ATOM 1064 N N . GLU A 1 140 ? 1.416 -16.312 11.586 1 97.12 140 GLU A N 1
ATOM 1065 C CA . GLU A 1 140 ? 1.038 -17.688 11.297 1 97.12 140 GLU A CA 1
ATOM 1066 C C . GLU A 1 140 ? 1.313 -18.047 9.844 1 97.12 140 GLU A C 1
ATOM 1068 O O . GLU A 1 140 ? 1.443 -17.156 8.992 1 97.12 140 GLU A O 1
ATOM 1073 N N . SER A 1 141 ? 1.376 -19.344 9.578 1 98.12 141 SER A N 1
ATOM 1074 C CA . SER A 1 141 ? 1.765 -19.828 8.258 1 98.12 141 SER A CA 1
ATOM 1075 C C . SER A 1 141 ? 0.553 -20.312 7.473 1 98.12 141 SER A C 1
ATOM 1077 O O . SER A 1 141 ? 0.7 -20.984 6.457 1 98.12 141 SER A O 1
ATOM 1079 N N . THR A 1 142 ? -0.622 -20.078 7.973 1 98.56 142 THR A N 1
ATOM 1080 C CA . THR A 1 142 ? -1.875 -20.375 7.293 1 98.56 142 THR A CA 1
ATOM 1081 C C . THR A 1 142 ? -2.863 -19.219 7.441 1 98.56 142 THR A C 1
ATOM 1083 O O . THR A 1 142 ? -3.07 -18.719 8.547 1 98.56 142 THR A O 1
ATOM 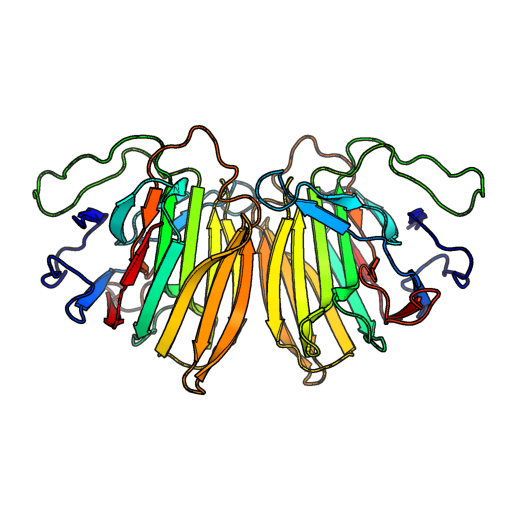1086 N N . ALA A 1 143 ? -3.447 -18.766 6.383 1 98.81 143 ALA A N 1
ATOM 1087 C CA . ALA A 1 143 ? -4.445 -17.703 6.414 1 98.81 143 ALA A CA 1
ATOM 1088 C C . ALA A 1 143 ? -5.254 -17.672 5.121 1 98.81 143 ALA A C 1
ATOM 1090 O O . ALA A 1 143 ? -4.848 -18.25 4.109 1 98.81 143 ALA A O 1
ATOM 1091 N N . THR A 1 144 ? -6.402 -17.062 5.188 1 98.94 144 THR A N 1
ATOM 1092 C CA . THR A 1 144 ? -7.262 -16.891 4.02 1 98.94 144 THR A CA 1
ATOM 1093 C C . THR A 1 144 ? -7.18 -15.461 3.492 1 98.94 144 THR A C 1
ATOM 1095 O O . THR A 1 144 ? -7.371 -14.5 4.242 1 98.94 144 THR A O 1
ATOM 1098 N N . PHE A 1 145 ? -6.875 -15.336 2.246 1 98.94 145 PHE A N 1
ATOM 1099 C CA . PHE A 1 145 ? -6.809 -14.039 1.592 1 98.94 145 PHE A CA 1
ATOM 1100 C C . PHE A 1 145 ? -7.996 -13.844 0.653 1 98.94 145 PHE A C 1
ATOM 1102 O O . PHE A 1 145 ? -8.477 -14.797 0.048 1 98.94 145 PHE A O 1
ATOM 1109 N N . GLU A 1 146 ? -8.391 -12.562 0.562 1 98.94 146 GLU A N 1
ATOM 1110 C CA . GLU A 1 146 ? -9.523 -12.203 -0.286 1 98.94 146 GLU A CA 1
ATOM 1111 C C . GLU A 1 146 ? -9.242 -10.922 -1.065 1 98.94 146 GLU A C 1
ATOM 1113 O O . GLU A 1 146 ? -8.75 -9.945 -0.502 1 98.94 146 GLU A O 1
ATOM 1118 N N . LEU A 1 147 ? -9.445 -10.961 -2.342 1 98.94 147 LEU A N 1
ATOM 1119 C CA . LEU A 1 147 ? -9.625 -9.781 -3.176 1 98.94 147 LEU A CA 1
ATOM 1120 C C . LEU A 1 147 ? -11.102 -9.523 -3.449 1 98.94 147 LEU A C 1
ATOM 1122 O O . LEU A 1 147 ? -11.82 -10.422 -3.904 1 98.94 147 LEU A O 1
ATOM 1126 N N . LYS A 1 148 ? -11.531 -8.328 -3.15 1 98.88 148 LYS A N 1
ATOM 1127 C CA . LYS A 1 148 ? -12.961 -8.07 -3.289 1 98.88 148 LYS A CA 1
ATOM 1128 C C . LYS A 1 148 ? -13.211 -6.699 -3.92 1 98.88 148 LYS A C 1
ATOM 1130 O O . LYS A 1 148 ? -12.688 -5.688 -3.451 1 98.88 148 LYS A O 1
ATOM 1135 N N . LYS A 1 149 ? -13.984 -6.695 -4.945 1 98.75 149 LYS A N 1
ATOM 1136 C CA . LYS A 1 149 ? -14.453 -5.434 -5.523 1 98.75 149 LYS A CA 1
ATOM 1137 C C . LYS A 1 149 ? -15.57 -4.828 -4.684 1 98.75 149 LYS A C 1
ATOM 1139 O O . LYS A 1 149 ? -16.594 -5.477 -4.434 1 98.75 149 LYS A O 1
ATOM 1144 N N . THR A 1 150 ? -15.352 -3.68 -4.199 1 98.12 150 THR A N 1
ATOM 1145 C CA . THR A 1 150 ? -16.359 -2.943 -3.447 1 98.12 150 THR A CA 1
ATOM 1146 C C . THR A 1 150 ? -16.391 -1.476 -3.863 1 98.12 150 THR A C 1
ATOM 1148 O O . THR A 1 150 ? -15.391 -0.766 -3.703 1 98.12 150 THR A O 1
ATOM 1151 N N . ASN A 1 151 ? -17.453 -0.955 -4.379 1 97.56 151 ASN A N 1
ATOM 1152 C CA . ASN A 1 151 ? -17.656 0.446 -4.734 1 97.56 151 ASN A CA 1
ATOM 1153 C C . ASN A 1 151 ? -16.516 0.978 -5.59 1 97.56 151 ASN A C 1
ATOM 1155 O O . ASN A 1 151 ? -15.898 1.994 -5.258 1 97.56 151 ASN A O 1
ATOM 1159 N N . GLY A 1 152 ? -16.188 0.248 -6.582 1 97.75 152 GLY A N 1
ATOM 1160 C CA . GLY A 1 152 ? -15.234 0.676 -7.594 1 97.75 152 GLY A CA 1
ATOM 1161 C C . GLY A 1 152 ? -13.797 0.58 -7.129 1 97.75 152 GLY A C 1
ATOM 1162 O O . GLY A 1 152 ? -12.898 1.143 -7.758 1 97.75 152 GLY A O 1
ATOM 1163 N N . SER A 1 153 ? -13.555 -0.084 -5.992 1 98.75 153 SER A N 1
ATOM 1164 C CA . SER A 1 153 ? -12.211 -0.29 -5.465 1 98.75 153 SER A CA 1
ATOM 1165 C C . SER A 1 153 ? -11.922 -1.771 -5.234 1 98.75 153 SER A C 1
ATOM 1167 O O . SER A 1 153 ? -12.852 -2.574 -5.109 1 98.75 153 SER A O 1
ATOM 1169 N N . LEU A 1 154 ? -10.703 -2.131 -5.312 1 98.88 154 LEU A N 1
ATOM 1170 C CA . LEU A 1 154 ? -10.281 -3.473 -4.926 1 98.88 154 LEU A CA 1
ATOM 1171 C C . LEU A 1 154 ? -9.828 -3.5 -3.471 1 98.88 154 LEU A C 1
ATOM 1173 O O . LEU A 1 154 ? -8.852 -2.836 -3.107 1 98.88 154 LEU A O 1
ATOM 1177 N N . TRP A 1 155 ? -10.523 -4.258 -2.658 1 98.94 155 TRP A N 1
ATOM 1178 C CA . TRP A 1 155 ? -10.148 -4.48 -1.267 1 98.94 155 TRP A CA 1
ATOM 1179 C C . TRP A 1 155 ? -9.391 -5.797 -1.11 1 98.94 155 TRP A C 1
ATOM 1181 O O . TRP A 1 155 ? -9.742 -6.801 -1.734 1 98.94 155 TRP A O 1
ATOM 1191 N N . VAL A 1 156 ? -8.375 -5.797 -0.323 1 98.94 156 VAL A N 1
ATOM 1192 C CA . VAL A 1 156 ? -7.656 -7 0.08 1 98.94 156 VAL A CA 1
ATOM 1193 C C . VAL A 1 156 ? -7.867 -7.258 1.57 1 98.94 156 VAL A C 1
ATOM 1195 O O . VAL A 1 156 ? -7.66 -6.363 2.395 1 98.94 156 VAL A O 1
ATOM 1198 N N . TYR A 1 157 ? -8.25 -8.461 1.898 1 98.94 157 TYR A N 1
ATOM 1199 C CA . TYR A 1 157 ? -8.469 -8.867 3.283 1 98.94 157 TYR A CA 1
ATOM 1200 C C . TYR A 1 157 ? -7.684 -10.133 3.613 1 98.94 157 TYR A C 1
ATOM 1202 O O . TYR A 1 157 ? -7.328 -10.898 2.717 1 98.94 157 TYR A O 1
ATOM 1210 N N . VAL A 1 158 ? -7.434 -10.289 4.898 1 98.88 158 VAL A N 1
ATOM 1211 C CA . VAL A 1 158 ? -6.891 -11.547 5.398 1 98.88 158 VAL A CA 1
ATOM 1212 C C . VAL A 1 158 ? -7.688 -12.008 6.613 1 98.88 158 VAL A C 1
ATOM 1214 O O . VAL A 1 158 ? -8.18 -11.188 7.395 1 98.88 158 VAL A O 1
ATOM 1217 N N . THR A 1 159 ? -7.891 -13.273 6.691 1 98.56 159 THR A N 1
ATOM 1218 C CA . THR A 1 159 ? -8.461 -13.914 7.867 1 98.56 159 THR A CA 1
ATOM 121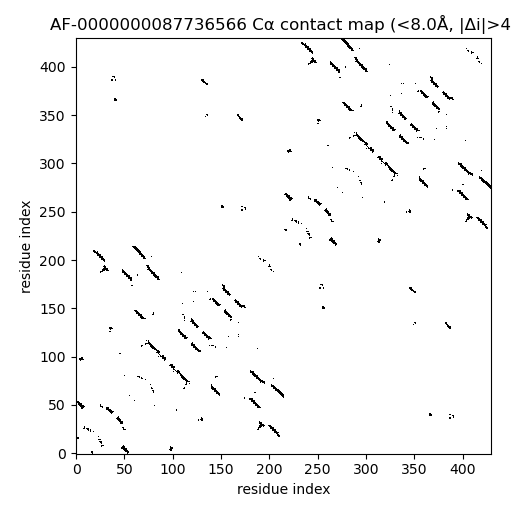9 C C . THR A 1 159 ? -7.492 -14.945 8.445 1 98.56 159 THR A C 1
ATOM 1221 O O . THR A 1 159 ? -7.113 -15.898 7.766 1 98.56 159 THR A O 1
ATOM 1224 N N . GLY A 1 160 ? -7.125 -14.695 9.633 1 96.38 160 GLY A N 1
ATOM 1225 C CA . GLY A 1 160 ? -6.238 -15.625 10.312 1 96.38 160 GLY A CA 1
ATOM 1226 C C . GLY A 1 160 ? -6.969 -16.766 10.984 1 96.38 160 GLY A C 1
ATOM 1227 O O . GLY A 1 160 ? -8.148 -17 10.719 1 96.38 160 GLY A O 1
ATOM 1228 N N . SER A 1 161 ? -6.203 -17.484 11.766 1 92.56 161 SER A N 1
ATOM 1229 C CA . SER A 1 161 ? -6.746 -18.656 12.445 1 92.56 161 SER A CA 1
ATOM 1230 C C . SER A 1 161 ? -7.793 -18.266 13.477 1 92.56 161 SER A C 1
ATOM 1232 O O . SER A 1 161 ? -8.648 -19.078 13.852 1 92.56 161 SER A O 1
ATOM 1234 N N . ASP A 1 162 ? -7.734 -17.062 13.906 1 91.38 162 ASP A N 1
ATOM 1235 C CA . ASP A 1 162 ? -8.695 -16.594 14.898 1 91.38 162 ASP A CA 1
ATOM 1236 C C . ASP A 1 162 ? -10.039 -16.266 14.258 1 91.38 162 ASP A C 1
ATOM 1238 O O . ASP A 1 162 ? -11 -15.938 14.945 1 91.38 162 ASP A O 1
ATOM 1242 N N . GLY A 1 163 ? -10.039 -16.312 12.977 1 94.12 163 GLY A N 1
ATOM 1243 C CA . GLY A 1 163 ? -11.281 -16.078 12.25 1 94.12 163 GLY A CA 1
ATOM 1244 C C . GLY A 1 163 ? -11.555 -14.602 12.008 1 94.12 163 GLY A C 1
ATOM 1245 O O . GLY A 1 163 ? -12.555 -14.25 11.367 1 94.12 163 GLY A O 1
ATOM 1246 N N . GLN A 1 164 ? -10.703 -13.766 12.5 1 93.12 164 GLN A N 1
ATOM 1247 C CA . GLN A 1 164 ? -10.922 -12.336 12.359 1 93.12 164 GLN A CA 1
ATOM 1248 C C . GLN A 1 164 ? -10.531 -11.852 10.961 1 93.12 164 GLN A C 1
ATOM 1250 O O . GLN A 1 164 ? -9.375 -11.992 10.555 1 93.12 164 GLN A O 1
ATOM 1255 N N . ARG A 1 165 ? -11.516 -11.32 10.266 1 97.25 165 ARG A N 1
ATOM 1256 C CA . ARG A 1 165 ? -11.297 -10.711 8.953 1 97.25 165 ARG A CA 1
ATOM 1257 C C . ARG A 1 165 ? -10.727 -9.305 9.086 1 97.25 165 ARG A C 1
ATOM 1259 O O . ARG A 1 165 ? -11.336 -8.438 9.727 1 97.25 165 ARG A O 1
ATOM 1266 N N . THR A 1 166 ? -9.594 -9.078 8.508 1 97.06 166 THR A N 1
ATOM 1267 C CA . THR A 1 166 ? -8.875 -7.82 8.672 1 97.06 166 THR A CA 1
ATOM 1268 C C . THR A 1 166 ? -8.602 -7.18 7.312 1 97.06 166 THR A C 1
ATOM 1270 O O . THR A 1 166 ? -8.109 -7.844 6.398 1 97.06 166 THR A O 1
ATOM 1273 N N . PRO A 1 167 ? -8.977 -5.875 7.199 1 98.5 167 PRO A N 1
ATOM 1274 C CA . PRO A 1 167 ? -8.586 -5.199 5.961 1 98.5 167 PRO A CA 1
ATOM 1275 C C . PRO A 1 167 ? -7.082 -4.93 5.883 1 98.5 167 PRO A C 1
ATOM 1277 O O . PRO A 1 167 ? -6.477 -4.5 6.867 1 98.5 167 PRO A O 1
ATOM 1280 N N . LEU A 1 168 ? -6.52 -5.211 4.695 1 98.81 168 LEU A N 1
ATOM 1281 C CA . LEU A 1 168 ? -5.09 -4.996 4.496 1 98.81 168 LEU A CA 1
ATOM 1282 C C . LEU A 1 168 ? -4.844 -3.793 3.59 1 98.81 168 LEU A C 1
ATOM 1284 O O . LEU A 1 168 ? -3.926 -3.006 3.832 1 98.81 168 LEU A O 1
ATOM 1288 N N . ARG A 1 169 ? -5.598 -3.713 2.496 1 98.88 169 ARG A N 1
ATOM 1289 C CA . ARG A 1 169 ? -5.289 -2.754 1.439 1 98.88 169 ARG A CA 1
ATOM 1290 C C . ARG A 1 169 ? -6.539 -2.402 0.64 1 98.88 169 ARG A C 1
ATOM 1292 O O . ARG A 1 169 ? -7.395 -3.258 0.402 1 98.88 169 ARG A O 1
ATOM 1299 N N . LYS A 1 170 ? -6.73 -1.192 0.352 1 98.94 170 LYS A N 1
ATOM 1300 C CA . LYS A 1 170 ? -7.738 -0.718 -0.595 1 98.94 170 LYS A CA 1
ATOM 1301 C C . LYS A 1 170 ? -7.086 0.014 -1.765 1 98.94 170 LYS A C 1
ATOM 1303 O O . LYS A 1 170 ? -6.438 1.047 -1.576 1 98.94 170 LYS A O 1
ATOM 1308 N N . LEU A 1 171 ? -7.211 -0.518 -2.932 1 98.88 171 LEU A N 1
ATOM 1309 C CA . LEU A 1 171 ? -6.727 0.098 -4.16 1 98.88 171 LEU A CA 1
ATOM 1310 C C . LEU A 1 171 ? -7.875 0.718 -4.949 1 98.88 171 LEU A C 1
ATOM 1312 O O . LEU A 1 171 ? -8.719 0.001 -5.488 1 98.88 171 LEU A O 1
ATOM 1316 N N . THR A 1 172 ? -7.859 2.055 -5.094 1 98.81 172 THR A N 1
ATOM 1317 C CA . THR A 1 172 ? -9.031 2.699 -5.672 1 98.81 172 THR A CA 1
ATOM 1318 C C . THR A 1 172 ? -8.914 2.775 -7.191 1 98.81 172 THR A C 1
ATOM 1320 O O . THR A 1 172 ? -9.883 3.096 -7.879 1 98.81 172 THR A O 1
ATOM 1323 N N . TRP A 1 173 ? -7.801 2.395 -7.742 1 98.31 173 TRP A N 1
ATOM 1324 C CA . TRP A 1 173 ? -7.48 2.697 -9.133 1 98.31 173 TRP A CA 1
ATOM 1325 C C . TRP A 1 173 ? -7.707 1.478 -10.023 1 98.31 173 TRP A C 1
ATOM 1327 O O . TRP A 1 173 ? -7.73 1.592 -11.25 1 98.31 173 TRP A O 1
ATOM 1337 N N . VAL A 1 174 ? -7.906 0.328 -9.477 1 98.19 174 VAL A N 1
ATOM 1338 C CA . VAL A 1 174 ? -7.844 -0.93 -10.211 1 98.19 174 VAL A CA 1
ATOM 1339 C C . VAL A 1 174 ? -8.922 -0.952 -11.289 1 98.19 174 VAL A C 1
ATOM 1341 O O . VAL A 1 174 ? -8.648 -1.31 -12.438 1 98.19 174 VAL A O 1
ATOM 1344 N N . PHE A 1 175 ? -10.07 -0.504 -11 1 97.38 175 PHE A N 1
ATOM 1345 C CA . PHE A 1 175 ? -11.18 -0.638 -11.938 1 97.38 175 PHE A CA 1
ATOM 1346 C C . PHE A 1 175 ? -11.32 0.614 -12.789 1 97.38 175 PHE A C 1
ATOM 1348 O O . PHE A 1 175 ? -12.305 0.77 -13.516 1 97.38 175 PHE A O 1
ATOM 1355 N N . ASP A 1 176 ? -10.359 1.506 -12.688 1 96.31 176 ASP A N 1
ATOM 1356 C CA . ASP A 1 176 ? -10.297 2.697 -13.531 1 96.31 176 ASP A CA 1
ATOM 1357 C C . ASP A 1 176 ? -9.312 2.506 -14.68 1 96.31 176 ASP A C 1
ATOM 1359 O O . ASP A 1 176 ? -9.234 3.344 -15.578 1 96.31 176 ASP A O 1
ATOM 1363 N N . MET A 1 177 ? -8.648 1.397 -14.672 1 92.25 177 MET A N 1
ATOM 1364 C CA . MET A 1 177 ? -7.594 1.16 -15.648 1 92.25 177 MET A CA 1
ATOM 1365 C C . MET A 1 177 ? -8.172 1.024 -17.062 1 92.25 177 MET A C 1
ATOM 1367 O O . MET A 1 177 ? -9.242 0.438 -17.234 1 92.25 177 MET A O 1
ATOM 1371 N N . LYS A 1 178 ? -7.492 1.68 -18.156 1 85.62 178 LYS A N 1
ATOM 1372 C CA . LYS A 1 178 ? -7.82 1.635 -19.578 1 85.62 178 LYS A CA 1
ATOM 1373 C C . LYS A 1 178 ? -6.582 1.342 -20.406 1 85.62 178 LYS A C 1
ATOM 1375 O O . LYS A 1 178 ? -5.477 1.749 -20.062 1 85.62 178 LYS A O 1
ATOM 1380 N N . PRO A 1 179 ? -6.684 0.752 -21.641 1 77.81 179 PRO A N 1
ATOM 1381 C CA . PRO A 1 179 ? -7.895 0.067 -22.094 1 77.81 179 PRO A CA 1
ATOM 1382 C C . PRO A 1 179 ? -8.211 -1.178 -21.266 1 77.81 179 PRO A C 1
ATOM 1384 O O . PRO A 1 179 ? -7.324 -1.737 -20.609 1 77.81 179 PRO A O 1
ATOM 1387 N N . GLN A 1 180 ? -9.453 -1.525 -21.312 1 77.69 180 GLN A N 1
ATOM 1388 C CA . GLN A 1 180 ? -9.812 -2.719 -20.562 1 77.69 180 GLN A CA 1
ATOM 1389 C C . GLN A 1 180 ? -9.547 -3.984 -21.375 1 77.69 180 GLN A C 1
ATOM 1391 O O . GLN A 1 180 ? -10.125 -4.172 -22.438 1 77.69 180 GLN A O 1
ATOM 1396 N N . ARG A 1 181 ? -8.484 -4.594 -20.984 1 85.19 181 ARG A N 1
ATOM 1397 C CA . ARG A 1 181 ? -8.227 -5.965 -21.422 1 85.19 181 ARG A CA 1
ATOM 1398 C C . ARG A 1 181 ? -8.625 -6.961 -20.328 1 85.19 181 ARG A C 1
ATOM 1400 O O . ARG A 1 181 ? -8.977 -6.57 -19.219 1 85.19 181 ARG A O 1
ATOM 1407 N N . ASP A 1 182 ? -8.609 -8.109 -20.734 1 92.75 182 ASP A N 1
ATOM 1408 C CA . ASP A 1 182 ? -8.844 -9.133 -19.719 1 92.75 182 ASP A CA 1
ATOM 1409 C C . ASP A 1 182 ? -7.758 -9.094 -18.641 1 92.75 182 ASP A C 1
ATOM 1411 O O . ASP A 1 182 ? -6.586 -8.867 -18.953 1 92.75 182 ASP A O 1
ATOM 1415 N N . ILE A 1 183 ? -8.203 -9.258 -17.453 1 96.94 183 ILE A N 1
ATOM 1416 C CA . ILE A 1 183 ? -7.277 -9.508 -16.359 1 96.94 183 ILE A CA 1
ATOM 1417 C C . ILE A 1 183 ? -7.133 -11.008 -16.141 1 96.94 183 ILE A C 1
ATOM 1419 O O . ILE A 1 183 ? -7.961 -11.797 -16.609 1 96.94 183 ILE A O 1
ATOM 1423 N N . TRP A 1 184 ? -6.078 -11.32 -15.539 1 97.94 184 TRP A N 1
ATOM 1424 C CA . TRP A 1 184 ? -5.879 -12.688 -15.086 1 97.94 184 TRP A CA 1
ATOM 1425 C C . TRP A 1 184 ? -5.871 -12.766 -13.562 1 97.94 184 TRP A C 1
ATOM 1427 O O . TRP A 1 184 ? -5.25 -11.938 -12.898 1 97.94 184 TRP A O 1
ATOM 1437 N N . VAL A 1 185 ? -6.672 -13.703 -13.016 1 98.56 185 VAL A N 1
ATOM 1438 C CA . VAL A 1 185 ? -6.805 -13.875 -11.57 1 98.56 185 VAL A CA 1
ATOM 1439 C C . VAL A 1 185 ? -6.473 -15.312 -11.188 1 98.56 185 VAL A C 1
ATOM 1441 O O . VAL A 1 185 ? -6.914 -16.25 -11.844 1 98.56 185 VAL A O 1
ATOM 1444 N N . GLY A 1 186 ? -5.676 -15.492 -10.148 1 98.81 186 GLY A N 1
ATOM 1445 C CA . GLY A 1 186 ? -5.316 -16.812 -9.672 1 98.81 186 GLY A CA 1
ATOM 1446 C C . GLY A 1 186 ? -4.43 -16.781 -8.445 1 98.81 186 GLY A C 1
ATOM 1447 O O . GLY A 1 186 ? -4.68 -16.016 -7.508 1 98.81 186 GLY A O 1
ATOM 1448 N N . VAL A 1 187 ? -3.457 -17.719 -8.398 1 98.94 187 VAL A N 1
ATOM 1449 C CA . VAL A 1 187 ? -2.539 -17.828 -7.27 1 98.94 187 VAL A CA 1
ATOM 1450 C C . VAL A 1 187 ? -1.099 -17.844 -7.773 1 98.94 187 VAL A C 1
ATOM 1452 O O . VAL A 1 187 ? -0.846 -18.188 -8.93 1 98.94 187 VAL A O 1
ATOM 1455 N N . ALA A 1 188 ? -0.242 -17.453 -6.949 1 98.94 188 ALA A N 1
ATOM 1456 C CA . ALA A 1 188 ? 1.184 -17.406 -7.258 1 98.94 188 ALA A CA 1
ATOM 1457 C C . ALA A 1 188 ? 2.021 -17.875 -6.074 1 98.94 188 ALA A C 1
ATOM 1459 O O . ALA A 1 188 ? 1.543 -17.906 -4.938 1 98.94 188 ALA A O 1
ATOM 1460 N N . ALA A 1 189 ? 3.213 -18.25 -6.348 1 98.81 189 ALA A N 1
ATOM 1461 C CA . ALA A 1 189 ? 4.242 -18.594 -5.367 1 98.81 189 ALA A CA 1
ATOM 1462 C C . ALA A 1 189 ? 5.617 -18.125 -5.828 1 98.81 189 ALA A C 1
ATOM 1464 O O . ALA A 1 189 ? 5.922 -18.156 -7.023 1 98.81 189 ALA A O 1
ATOM 1465 N N . CYS A 1 190 ? 6.371 -17.672 -4.887 1 98.69 190 CYS A N 1
ATOM 1466 C CA . CYS A 1 190 ? 7.738 -17.25 -5.184 1 98.69 190 CYS A CA 1
ATOM 1467 C C . CYS A 1 190 ? 8.68 -17.625 -4.051 1 98.69 190 CYS A C 1
ATOM 1469 O O . CYS A 1 190 ? 8.273 -17.672 -2.887 1 98.69 190 CYS A O 1
ATOM 1471 N N . MET A 1 191 ? 9.898 -17.891 -4.355 1 98.44 191 MET A N 1
ATOM 1472 C CA . MET A 1 191 ? 11.016 -18.078 -3.43 1 98.44 191 MET A CA 1
ATOM 1473 C C . MET A 1 191 ? 12.281 -17.438 -3.965 1 98.44 191 MET A C 1
ATOM 1475 O O . MET A 1 191 ? 13.227 -18.125 -4.348 1 98.44 191 MET A O 1
ATOM 1479 N N . PRO A 1 192 ? 12.211 -16.094 -3.883 1 98.06 192 PRO A N 1
ATOM 1480 C CA . PRO A 1 192 ? 13.258 -15.391 -4.629 1 98.06 192 PRO A CA 1
ATOM 1481 C C . PRO A 1 192 ? 14.656 -15.648 -4.078 1 98.06 192 PRO A C 1
ATOM 1483 O O . PRO A 1 192 ? 15.641 -15.555 -4.812 1 98.06 192 PRO A O 1
ATOM 1486 N N . LYS A 1 193 ? 14.516 -15.945 -2.748 1 95.56 193 LYS A N 1
ATOM 1487 C CA . LYS A 1 193 ? 15.805 -16.234 -2.121 1 95.56 193 LYS A CA 1
ATOM 1488 C C . LYS A 1 193 ? 15.922 -17.703 -1.751 1 95.56 193 LYS A C 1
ATOM 1490 O O . LYS A 1 193 ? 14.945 -18.312 -1.301 1 95.56 193 LYS A O 1
ATOM 1495 N N . GLY A 1 194 ? 16.938 -18.406 -2.201 1 93.81 194 GLY A N 1
ATOM 1496 C CA . GLY A 1 194 ? 17.172 -19.797 -1.817 1 93.81 194 GLY A CA 1
ATOM 1497 C C . GLY A 1 194 ? 17.266 -19.984 -0.315 1 93.81 194 GLY A C 1
ATOM 1498 O O . GLY A 1 194 ? 17.203 -19.016 0.446 1 93.81 194 GLY A O 1
ATOM 1499 N N . ASP A 1 195 ? 17.281 -21.25 0.139 1 94.5 195 ASP A N 1
ATOM 1500 C CA . ASP A 1 195 ? 17.281 -21.578 1.56 1 94.5 195 ASP A CA 1
ATOM 1501 C C . ASP A 1 195 ? 18.703 -21.828 2.053 1 94.5 195 ASP A C 1
ATOM 1503 O O . ASP A 1 195 ? 18.906 -22.375 3.145 1 94.5 195 ASP A O 1
ATOM 1507 N N . GLY A 1 196 ? 19.656 -21.516 1.261 1 93.12 196 GLY A N 1
ATOM 1508 C CA . GLY A 1 196 ? 21.047 -21.672 1.648 1 93.12 196 GLY A CA 1
ATOM 1509 C C . GLY A 1 196 ? 21.641 -23 1.226 1 93.12 196 GLY A C 1
ATOM 1510 O O . GLY A 1 196 ? 22.844 -23.219 1.312 1 93.12 196 GLY A O 1
ATOM 1511 N N . THR A 1 197 ? 20.828 -23.953 0.817 1 94.12 197 THR A N 1
ATOM 1512 C CA . THR A 1 197 ? 21.328 -25.219 0.301 1 94.12 197 THR A CA 1
ATOM 1513 C C . THR A 1 197 ? 21.844 -25.062 -1.123 1 94.12 197 THR A C 1
ATOM 1515 O O . THR A 1 197 ? 21.547 -24.062 -1.788 1 94.12 197 THR A O 1
ATOM 1518 N N . PRO A 1 198 ? 22.672 -25.969 -1.589 1 92.06 198 PRO A N 1
ATOM 1519 C CA . PRO A 1 198 ? 23.297 -25.828 -2.9 1 92.06 198 PRO A CA 1
ATOM 1520 C C . PRO A 1 198 ? 22.297 -25.641 -4.027 1 92.06 198 PRO A C 1
ATOM 1522 O O . PRO A 1 198 ? 22.531 -24.859 -4.953 1 92.06 198 PRO A O 1
ATOM 1525 N N . ASN A 1 199 ? 21.203 -26.297 -4.07 1 91.62 199 ASN A N 1
ATOM 1526 C CA . ASN A 1 199 ? 20.219 -26.156 -5.133 1 91.62 199 ASN A CA 1
ATOM 1527 C C . ASN A 1 199 ? 19.188 -25.078 -4.801 1 91.62 199 ASN A C 1
ATOM 1529 O O . ASN A 1 199 ? 18.234 -24.875 -5.559 1 91.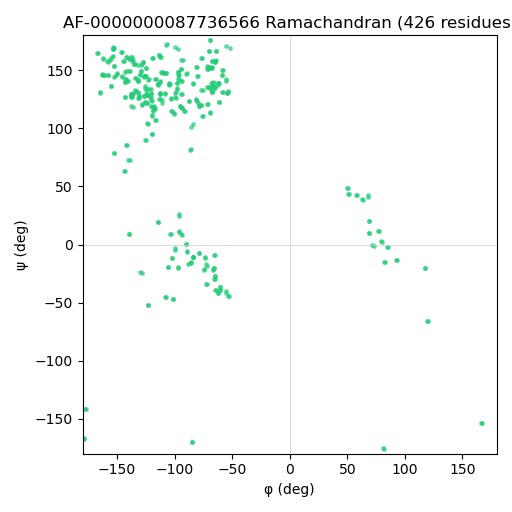62 199 ASN A O 1
ATOM 1533 N N . GLY A 1 200 ? 19.328 -24.438 -3.662 1 95.38 200 GLY A N 1
ATOM 1534 C CA . GLY A 1 200 ? 18.5 -23.312 -3.23 1 95.38 200 GLY A CA 1
ATOM 1535 C C . GLY A 1 200 ? 17.188 -23.75 -2.611 1 95.38 200 GLY A C 1
ATOM 1536 O O . GLY A 1 200 ? 16.484 -22.938 -2.01 1 95.38 200 GLY A O 1
ATOM 1537 N N . GLY A 1 201 ? 16.844 -25.062 -2.846 1 95.62 201 GLY A N 1
ATOM 1538 C CA . GLY A 1 201 ? 15.617 -25.594 -2.268 1 95.62 201 GLY A CA 1
ATOM 1539 C C . GLY A 1 201 ? 14.375 -25.25 -3.07 1 95.62 201 GLY A C 1
ATOM 1540 O O . GLY A 1 201 ? 14.477 -24.812 -4.219 1 95.62 201 GLY A O 1
ATOM 1541 N N . SER A 1 202 ? 13.25 -25.656 -2.516 1 96.81 202 SER A N 1
ATOM 1542 C CA . SER A 1 202 ? 11.961 -25.375 -3.135 1 96.81 202 SER A CA 1
ATOM 1543 C C . SER A 1 202 ? 10.891 -25.109 -2.086 1 96.81 202 SER A C 1
ATOM 1545 O O . SER A 1 202 ? 11.094 -25.375 -0.899 1 96.81 202 SER A O 1
ATOM 1547 N N . LEU A 1 203 ? 9.906 -24.453 -2.504 1 98.12 203 LEU A N 1
ATOM 1548 C CA . LEU A 1 203 ? 8.75 -24.141 -1.673 1 98.12 203 LEU A CA 1
ATOM 1549 C C . LEU A 1 203 ? 7.473 -24.719 -2.27 1 98.12 203 LEU A C 1
ATOM 1551 O O . LEU A 1 203 ? 7.184 -24.516 -3.449 1 98.12 203 LEU A O 1
ATOM 1555 N N . ALA A 1 204 ? 6.812 -25.5 -1.48 1 98.44 204 ALA A N 1
ATOM 1556 C CA . ALA A 1 204 ? 5.48 -25.969 -1.848 1 98.44 204 ALA A CA 1
ATOM 1557 C C . ALA A 1 204 ? 4.395 -25.172 -1.135 1 98.44 204 ALA A C 1
ATOM 1559 O O . ALA A 1 204 ? 4.266 -25.234 0.089 1 98.44 204 ALA A O 1
ATOM 1560 N N . VAL A 1 205 ? 3.623 -24.406 -1.852 1 98.88 205 VAL A N 1
ATOM 1561 C CA . VAL A 1 205 ? 2.52 -23.656 -1.261 1 98.88 205 VAL A CA 1
ATOM 1562 C C . VAL A 1 205 ? 1.206 -24.391 -1.493 1 98.88 205 VAL A C 1
ATOM 1564 O O . VAL A 1 205 ? 0.894 -24.781 -2.623 1 98.88 205 VAL A O 1
ATOM 1567 N N . GLN A 1 206 ? 0.492 -24.531 -0.405 1 98.88 206 GLN A N 1
ATOM 1568 C C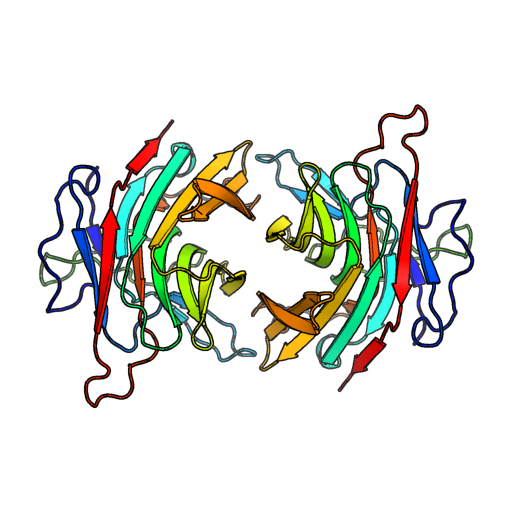A . GLN A 1 206 ? -0.799 -25.219 -0.466 1 98.88 206 GLN A CA 1
ATOM 1569 C C . GLN A 1 206 ? -1.943 -24.203 -0.56 1 98.88 206 GLN A C 1
ATOM 1571 O O . GLN A 1 206 ? -1.969 -23.219 0.174 1 98.88 206 GLN A O 1
ATOM 1576 N N . PHE A 1 207 ? -2.855 -24.5 -1.464 1 98.88 207 PHE A N 1
ATOM 1577 C CA . PHE A 1 207 ? -4.047 -23.688 -1.649 1 98.88 207 PHE A CA 1
ATOM 1578 C C . PHE A 1 207 ? -5.312 -24.5 -1.438 1 98.88 207 PHE A C 1
ATOM 1580 O O . PHE A 1 207 ? -5.469 -25.578 -2.025 1 98.88 207 PHE A O 1
ATOM 1587 N N . LYS A 1 208 ? -6.09 -23.938 -0.583 1 98.38 208 LYS A N 1
ATOM 1588 C CA . LYS A 1 208 ? -7.371 -24.578 -0.282 1 98.38 208 LYS A CA 1
ATOM 1589 C C . LYS A 1 208 ? -8.523 -23.594 -0.459 1 98.38 208 LYS A C 1
ATOM 1591 O O . LYS A 1 208 ? -8.367 -22.391 -0.207 1 98.38 208 LYS A O 1
ATOM 1596 N N . ASP A 1 209 ? -9.703 -24.094 -0.932 1 98.12 209 ASP A N 1
ATOM 1597 C CA . ASP A 1 209 ? -10.953 -23.344 -1.006 1 98.12 209 ASP A CA 1
ATOM 1598 C C . ASP A 1 209 ? -10.82 -22.141 -1.947 1 98.12 209 ASP A C 1
ATOM 1600 O O . ASP A 1 209 ? -11.312 -21.062 -1.647 1 98.12 209 ASP A O 1
ATOM 1604 N N . PHE A 1 210 ? -10.117 -22.438 -2.969 1 98.75 210 PHE A N 1
ATOM 1605 C CA . PHE A 1 210 ? -9.977 -21.375 -3.969 1 98.75 210 PHE A CA 1
ATOM 1606 C C . PHE A 1 210 ? -11.312 -21.094 -4.648 1 98.75 210 PHE A C 1
ATOM 1608 O O . PHE A 1 210 ? -12.039 -22.016 -5.012 1 98.75 210 PHE A O 1
ATOM 1615 N N . SER A 1 211 ? -11.625 -19.781 -4.824 1 98.56 211 SER A N 1
ATOM 1616 C CA . SER A 1 211 ? -12.852 -19.422 -5.527 1 98.56 211 SER A CA 1
ATOM 1617 C C . SER A 1 211 ? -12.703 -18.062 -6.211 1 98.56 211 SER A C 1
ATOM 1619 O O . SER A 1 211 ? -12.016 -17.172 -5.707 1 98.56 211 SER A O 1
ATOM 1621 N N . ILE A 1 212 ? -13.312 -17.922 -7.348 1 98.38 212 ILE A N 1
ATOM 1622 C CA . ILE A 1 212 ? -13.508 -16.672 -8.055 1 98.38 212 ILE A CA 1
ATOM 1623 C C . ILE A 1 212 ? -14.992 -16.453 -8.328 1 98.38 212 ILE A C 1
ATOM 1625 O O . ILE A 1 212 ? -15.688 -17.344 -8.797 1 98.38 212 ILE A O 1
ATOM 1629 N N . THR A 1 213 ? -15.43 -15.281 -7.949 1 98.25 213 THR A N 1
ATOM 1630 C CA . THR A 1 213 ? -16.797 -14.891 -8.234 1 98.25 213 THR A CA 1
ATOM 1631 C C . THR A 1 213 ? -16.844 -13.719 -9.211 1 98.25 213 THR A C 1
ATOM 1633 O O . THR A 1 213 ? -16.062 -12.773 -9.094 1 98.25 213 THR A O 1
ATOM 1636 N N . THR A 1 214 ? -17.75 -13.812 -10.164 1 96.56 214 THR A N 1
ATOM 1637 C CA . THR A 1 214 ? -17.922 -12.758 -11.156 1 96.56 214 THR A CA 1
ATOM 1638 C C . THR A 1 214 ? -19.344 -12.18 -11.07 1 96.56 214 THR A C 1
ATOM 1640 O O . THR A 1 214 ? -20.219 -12.773 -10.461 1 96.56 214 THR A O 1
ATOM 1643 N N . GLU A 1 215 ? -19.5 -10.922 -11.648 1 89.69 215 GLU A N 1
ATOM 1644 C CA . GLU A 1 215 ? -20.812 -10.289 -11.688 1 89.69 215 GLU A CA 1
ATOM 1645 C C . GLU A 1 215 ? -21.703 -10.945 -12.742 1 89.69 215 GLU A C 1
ATOM 1647 O O . GLU A 1 215 ? -21.219 -11.469 -13.742 1 89.69 215 GLU A O 1
ATOM 1652 N N . MET B 1 1 ? 14.977 24.938 9.086 1 86.75 1 MET B N 1
ATOM 1653 C CA . MET B 1 1 ? 13.961 24.719 8.07 1 86.75 1 MET B CA 1
ATOM 1654 C C . MET B 1 1 ? 12.727 25.578 8.336 1 86.75 1 MET B C 1
ATOM 1656 O O . MET B 1 1 ? 12.352 25.797 9.484 1 86.75 1 MET B O 1
ATOM 1660 N N . ASN B 1 2 ? 12.203 26.156 7.27 1 91.25 2 ASN B N 1
ATOM 1661 C CA . ASN B 1 2 ? 11.008 26.984 7.41 1 91.25 2 ASN B CA 1
ATOM 1662 C C . ASN B 1 2 ? 9.742 26.172 7.137 1 91.25 2 ASN B C 1
ATOM 1664 O O . ASN B 1 2 ? 9.555 25.656 6.031 1 91.25 2 ASN B O 1
ATOM 1668 N N . PHE B 1 3 ? 8.945 26.094 8.117 1 96.5 3 PHE B N 1
ATOM 1669 C CA . PHE B 1 3 ? 7.719 25.312 7.984 1 96.5 3 PHE B CA 1
ATOM 1670 C C . PHE B 1 3 ? 6.543 26.219 7.637 1 96.5 3 PHE B C 1
ATOM 1672 O O . PHE B 1 3 ? 6.48 27.375 8.078 1 96.5 3 PHE B O 1
ATOM 1679 N N . THR B 1 4 ? 5.719 25.672 6.887 1 95.81 4 THR B N 1
ATOM 1680 C CA . THR B 1 4 ? 4.535 26.375 6.395 1 95.81 4 THR B CA 1
ATOM 1681 C C . THR B 1 4 ? 3.27 25.578 6.719 1 95.81 4 THR B C 1
ATOM 1683 O O . THR B 1 4 ? 3.238 24.359 6.578 1 95.81 4 THR B O 1
ATOM 1686 N N . LEU B 1 5 ? 2.275 26.344 7.188 1 97.19 5 LEU B N 1
ATOM 1687 C CA . LEU B 1 5 ? 0.963 25.75 7.414 1 97.19 5 LEU B CA 1
ATOM 1688 C C . LEU B 1 5 ? 0.114 25.797 6.148 1 97.19 5 LEU B C 1
ATOM 1690 O O . LEU B 1 5 ? 0.007 26.844 5.512 1 97.19 5 LEU B O 1
ATOM 1694 N N . PHE B 1 6 ? -0.35 24.641 5.703 1 97.31 6 PHE B N 1
ATOM 1695 C CA . PHE B 1 6 ? -1.334 24.547 4.629 1 97.31 6 PHE B CA 1
ATOM 1696 C C . PHE B 1 6 ? -2.709 24.188 5.188 1 97.31 6 PHE B C 1
ATOM 1698 O O . PHE B 1 6 ? -2.82 23.391 6.117 1 97.31 6 PHE B O 1
ATOM 1705 N N . SER B 1 7 ? -3.785 24.812 4.68 1 95.31 7 SER B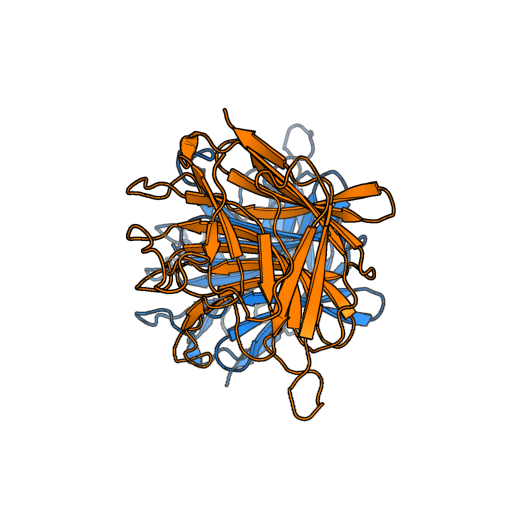 N 1
ATOM 1706 C CA . SER B 1 7 ? -5.168 24.484 5.008 1 95.31 7 SER B CA 1
ATOM 1707 C C . SER B 1 7 ? -5.426 24.594 6.508 1 95.31 7 SER B C 1
ATOM 1709 O O . SER B 1 7 ? -6.023 23.688 7.105 1 95.31 7 SER B O 1
ATOM 1711 N N . GLY B 1 8 ? -4.914 25.594 7.094 1 94.38 8 GLY B N 1
ATOM 1712 C CA . GLY B 1 8 ? -5.121 25.828 8.516 1 94.38 8 GLY B CA 1
ATOM 1713 C C . GLY B 1 8 ? -6.566 26.109 8.867 1 94.38 8 GLY B C 1
ATOM 1714 O O . GLY B 1 8 ? -7.352 26.531 8.016 1 94.38 8 GLY B O 1
ATOM 1715 N N . VAL B 1 9 ? -6.848 25.844 10.156 1 93.94 9 VAL B N 1
ATOM 1716 C CA . VAL B 1 9 ? -8.195 26.109 10.633 1 93.94 9 VAL B CA 1
ATOM 1717 C C . VAL B 1 9 ? -8.172 27.266 11.633 1 93.94 9 VAL B C 1
ATOM 1719 O O . VAL B 1 9 ? -7.121 27.578 12.203 1 93.94 9 VAL B O 1
ATOM 1722 N N . SER B 1 10 ? -9.312 27.906 11.891 1 88.81 10 SER B N 1
ATOM 1723 C CA . SER B 1 10 ? -9.422 29.109 12.703 1 88.81 10 SER B CA 1
ATOM 1724 C C . SER B 1 10 ? -8.938 28.875 14.125 1 88.81 10 SER B C 1
ATOM 1726 O O . SER B 1 10 ? -8.281 29.719 14.727 1 88.81 10 SER B O 1
ATOM 1728 N N . GLU B 1 11 ? -9.164 27.734 14.695 1 89.5 11 GLU B N 1
ATOM 1729 C CA . GLU B 1 11 ? -8.836 27.469 16.094 1 89.5 11 GLU B CA 1
ATOM 1730 C C . GLU B 1 11 ? -7.484 26.781 16.219 1 89.5 11 GLU B C 1
ATOM 1732 O O . GLU B 1 11 ? -7.195 26.156 17.234 1 89.5 11 GLU B O 1
ATOM 1737 N N . GLN B 1 12 ? -6.625 26.984 15.219 1 96.19 12 GLN B N 1
ATOM 1738 C CA . GLN B 1 12 ? -5.301 26.375 15.258 1 96.19 12 GLN B CA 1
ATOM 1739 C C . GLN B 1 12 ? -4.414 27.047 16.312 1 96.19 12 GLN B C 1
ATOM 1741 O O . GLN B 1 12 ? -4.137 28.25 16.219 1 96.19 12 GLN B O 1
ATOM 1746 N N . PRO B 1 13 ? -3.924 26.297 17.281 1 95.69 13 PRO B N 1
ATOM 1747 C CA . PRO B 1 13 ? -2.955 26.875 18.219 1 95.69 13 PRO B CA 1
ATOM 1748 C C . PRO B 1 13 ? -1.651 27.281 17.547 1 95.69 13 PRO B C 1
ATOM 1750 O O . PRO B 1 13 ? -1.381 26.859 16.406 1 95.69 13 PRO B O 1
ATOM 1753 N N . ARG B 1 14 ? -0.897 28.031 18.281 1 94.25 14 ARG B N 1
ATOM 1754 C CA . ARG B 1 14 ? 0.398 28.469 17.766 1 94.25 14 ARG B CA 1
ATOM 1755 C C . ARG B 1 14 ? 1.278 27.266 17.422 1 94.25 14 ARG B C 1
ATOM 1757 O O . ARG B 1 14 ? 1.377 26.328 18.203 1 94.25 14 ARG B O 1
ATOM 1764 N N . LEU B 1 15 ? 1.829 27.344 16.234 1 96.75 15 LEU B N 1
ATOM 1765 C CA . LEU B 1 15 ? 2.795 26.344 15.812 1 96.75 15 LEU B CA 1
ATOM 1766 C C . LEU B 1 15 ? 4.223 26.812 16.047 1 96.75 15 LEU B C 1
ATOM 1768 O O . LEU B 1 15 ? 4.512 28.016 15.891 1 96.75 15 LEU B O 1
ATOM 1772 N N . PRO B 1 16 ? 5.012 25.875 16.438 1 96.88 16 PRO B N 1
ATOM 1773 C CA . PRO B 1 16 ? 6.406 26.297 16.625 1 96.88 16 PRO B CA 1
ATOM 1774 C C . PRO B 1 16 ? 7.094 26.656 15.305 1 96.88 16 PRO B C 1
ATOM 1776 O O . PRO B 1 16 ? 6.773 26.078 14.266 1 96.88 16 PRO B O 1
ATOM 1779 N N . HIS B 1 17 ? 8.062 27.516 15.422 1 93.56 17 HIS B N 1
ATOM 1780 C CA . HIS B 1 17 ? 8.875 27.844 14.25 1 93.56 17 HIS B CA 1
ATOM 1781 C C . HIS B 1 17 ? 9.664 26.625 13.781 1 93.56 17 HIS B C 1
ATOM 1783 O O . HIS B 1 17 ? 9.805 26.391 12.578 1 93.56 17 HIS B O 1
ATOM 1789 N N . ASP B 1 18 ? 10.133 25.891 14.82 1 91.94 18 ASP B N 1
ATOM 1790 C CA . ASP B 1 18 ? 10.852 24.656 14.562 1 91.94 18 ASP B CA 1
ATOM 1791 C C . ASP B 1 18 ? 10.195 23.484 15.281 1 91.94 18 ASP B C 1
ATOM 1793 O O . ASP B 1 18 ? 10.383 23.297 16.484 1 91.94 18 ASP B O 1
ATOM 1797 N N . PRO B 1 19 ? 9.516 22.719 14.492 1 95.06 19 PRO B N 1
ATOM 1798 C CA . PRO B 1 19 ? 8.75 21.625 15.109 1 95.06 19 PRO B CA 1
ATOM 1799 C C . PRO B 1 19 ? 9.641 20.578 15.766 1 95.06 19 PRO B C 1
ATOM 1801 O O . PRO B 1 19 ? 9.148 19.719 16.5 1 95.06 19 PRO B O 1
ATOM 1804 N N . SER B 1 20 ? 10.922 20.641 15.578 1 92.88 20 SER B N 1
ATOM 1805 C CA . SER B 1 20 ? 11.812 19.656 16.203 1 92.88 20 SER B CA 1
ATOM 1806 C C . SER B 1 20 ? 12.148 20.047 17.625 1 92.88 20 SER B C 1
ATOM 1808 O O . SER B 1 20 ? 12.703 19.25 18.391 1 92.88 20 SER B O 1
ATOM 1810 N N . THR B 1 21 ? 11.805 21.25 18 1 94.25 21 THR B N 1
ATOM 1811 C CA . THR B 1 21 ? 12.289 21.766 19.281 1 94.25 21 THR B CA 1
ATOM 1812 C C . THR B 1 21 ? 11.242 21.578 20.375 1 94.25 21 THR B C 1
ATOM 1814 O O . THR B 1 21 ? 11.562 21.641 21.562 1 94.25 21 THR B O 1
ATOM 1817 N N . GLU B 1 22 ? 10.016 21.391 20.031 1 96.88 22 GLU B N 1
ATOM 1818 C CA . GLU B 1 22 ? 8.945 21.234 21.016 1 96.88 22 GLU B CA 1
ATOM 1819 C C . GLU B 1 22 ? 7.762 20.469 20.422 1 96.88 22 GLU B C 1
ATOM 1821 O O . GLU B 1 22 ? 7.605 20.406 19.203 1 96.88 22 GLU B O 1
ATOM 1826 N N . SER B 1 23 ? 6.973 19.906 21.375 1 98.25 23 SER B N 1
ATOM 1827 C CA . SER B 1 23 ? 5.727 19.281 20.938 1 98.25 23 SER B CA 1
ATOM 1828 C C . SER B 1 23 ? 4.707 20.328 20.5 1 98.25 23 SER B C 1
ATOM 1830 O O . SER B 1 23 ? 4.766 21.484 20.953 1 98.25 23 SER B O 1
ATOM 1832 N N . PHE B 1 24 ? 3.844 19.953 19.641 1 98.56 24 PHE B N 1
ATOM 1833 C CA . PHE B 1 24 ? 2.828 20.875 19.141 1 98.56 24 PHE B CA 1
ATOM 1834 C C . PHE B 1 24 ? 1.583 20.109 18.703 1 98.56 24 PHE B C 1
ATOM 1836 O O . PHE B 1 24 ? 1.574 18.875 18.688 1 98.56 24 PHE B O 1
ATOM 1843 N N . GLU B 1 25 ? 0.569 20.922 18.469 1 98.31 25 GLU B N 1
ATOM 1844 C CA . GLU B 1 25 ? -0.721 20.359 18.078 1 98.31 25 GLU B CA 1
ATOM 1845 C C . GLU B 1 25 ? -1.167 20.875 16.719 1 98.31 25 GLU B C 1
ATOM 1847 O O . GLU B 1 25 ? -1.022 22.062 16.422 1 98.31 25 GLU B O 1
ATOM 1852 N N . LEU B 1 26 ? -1.609 20 15.875 1 98.56 26 LEU B N 1
ATOM 1853 C CA . LEU B 1 26 ? -2.311 20.359 14.648 1 98.56 26 LEU B CA 1
ATOM 1854 C C . LEU B 1 26 ? -3.791 20.016 14.742 1 98.56 26 LEU B C 1
ATOM 1856 O O . LEU B 1 26 ? -4.145 18.875 15.078 1 98.56 26 LEU B O 1
ATOM 1860 N N . ARG B 1 27 ? -4.645 20.969 14.43 1 98.12 27 ARG B N 1
ATOM 1861 C CA . ARG B 1 27 ? -6.082 20.781 14.602 1 98.12 27 ARG B CA 1
ATOM 1862 C C . ARG B 1 27 ? -6.766 20.531 13.258 1 98.12 27 ARG B C 1
ATOM 1864 O O . ARG B 1 27 ? -6.449 21.188 12.266 1 98.12 27 ARG B O 1
ATOM 1871 N N . ALA B 1 28 ? -7.672 19.609 13.258 1 98 28 ALA B N 1
ATOM 1872 C CA . ALA B 1 28 ? -8.523 19.328 12.102 1 98 28 ALA B CA 1
ATOM 1873 C C . ALA B 1 28 ? -10 19.453 12.469 1 98 28 ALA B C 1
ATOM 1875 O O . ALA B 1 28 ? -10.406 19.078 13.57 1 98 28 ALA B O 1
ATOM 1876 N N . VAL B 1 29 ? -10.734 19.969 11.586 1 97.69 29 VAL B N 1
ATOM 1877 C CA . VAL B 1 29 ? -12.188 20.047 11.75 1 97.69 29 VAL B CA 1
ATOM 1878 C C . VAL B 1 29 ? -12.859 19.031 10.836 1 97.69 29 VAL B C 1
ATOM 1880 O O . VAL B 1 29 ? -12.203 18.406 10 1 97.69 29 VAL B O 1
ATOM 1883 N N . ALA B 1 30 ? -14.148 18.844 10.953 1 97.81 30 ALA B N 1
ATOM 1884 C CA . ALA B 1 30 ? -14.898 17.875 10.148 1 97.81 30 ALA B CA 1
ATOM 1885 C C . ALA B 1 30 ? -14.906 18.281 8.68 1 97.81 30 ALA B C 1
ATOM 1887 O O . ALA B 1 30 ? -15.055 19.469 8.359 1 97.81 30 ALA B O 1
ATOM 1888 N N . GLY B 1 31 ? -14.664 17.266 7.754 1 97.44 31 GLY B N 1
ATOM 1889 C CA . GLY B 1 31 ? -14.859 17.531 6.336 1 97.44 31 GLY B CA 1
ATOM 1890 C C . GLY B 1 31 ? -13.586 17.359 5.523 1 97.44 31 GLY B C 1
ATOM 1891 O O . GLY B 1 31 ? -13.523 16.5 4.637 1 97.44 31 GLY B O 1
ATOM 1892 N N . PRO B 1 32 ? -12.547 18.203 5.727 1 97.44 32 PRO B N 1
ATOM 1893 C CA . PRO B 1 32 ? -11.32 18.156 4.93 1 97.44 32 PRO B CA 1
ATOM 1894 C C . PRO B 1 32 ? -10.617 16.797 5.02 1 97.44 32 PRO B C 1
ATOM 1896 O O . PRO B 1 32 ? -10.75 16.094 6.023 1 97.44 32 PRO B O 1
ATOM 1899 N N . ASP B 1 33 ? -9.938 16.453 3.988 1 98.62 33 ASP B N 1
ATOM 1900 C CA . ASP B 1 33 ? -9.258 15.172 3.869 1 98.62 33 ASP B CA 1
ATOM 1901 C C . ASP B 1 33 ? -8.062 15.266 2.92 1 98.62 33 ASP B C 1
ATOM 1903 O O . ASP B 1 33 ? -7.816 16.328 2.332 1 98.62 33 ASP B O 1
ATOM 1907 N N . ILE B 1 34 ? -7.262 14.32 2.887 1 98.81 34 ILE B N 1
ATOM 1908 C CA . ILE B 1 34 ? -6.258 14.039 1.865 1 98.81 34 ILE B CA 1
ATOM 1909 C C . ILE B 1 34 ? -6.535 12.68 1.226 1 98.81 34 ILE B C 1
ATOM 1911 O O . ILE B 1 34 ? -6.219 11.641 1.807 1 98.81 34 ILE B O 1
ATOM 1915 N N . TRP B 1 35 ? -7.207 12.734 0.166 1 98.88 35 TRP B N 1
ATOM 1916 C CA . TRP B 1 35 ? -7.809 11.547 -0.444 1 98.88 35 TRP B CA 1
ATOM 1917 C C . TRP B 1 35 ? -8.242 11.836 -1.878 1 98.88 35 TRP B C 1
ATOM 1919 O O . TRP B 1 35 ? -8.828 12.883 -2.156 1 98.88 35 TRP B O 1
ATOM 1929 N N . ARG B 1 36 ? -7.855 10.969 -2.783 1 98.81 36 ARG B N 1
ATOM 1930 C CA . ARG B 1 36 ? -8.242 11.125 -4.184 1 98.81 36 ARG B CA 1
ATOM 1931 C C . ARG B 1 36 ? -8.672 9.797 -4.789 1 98.81 36 ARG B C 1
ATOM 1933 O O . ARG B 1 36 ? -7.949 8.797 -4.688 1 98.81 36 ARG B O 1
ATOM 1940 N N . THR B 1 37 ? -9.852 9.688 -5.406 1 98.75 37 THR B N 1
ATOM 1941 C CA . THR B 1 37 ? -10.352 8.492 -6.07 1 98.75 37 THR B CA 1
ATOM 1942 C C . THR B 1 37 ? -10.828 8.812 -7.48 1 98.75 37 THR B C 1
ATOM 1944 O O . THR B 1 37 ? -11.258 9.938 -7.758 1 98.75 37 THR B O 1
ATOM 1947 N N . PRO B 1 38 ? -10.703 7.836 -8.375 1 98.5 38 PRO B N 1
ATOM 1948 C CA . PRO B 1 38 ? -11.312 8.031 -9.695 1 98.5 38 PRO B CA 1
ATOM 1949 C C . PRO B 1 38 ? -12.836 8.016 -9.648 1 98.5 38 PRO B C 1
ATOM 1951 O O . PRO B 1 38 ? -13.422 7.762 -8.594 1 98.5 38 PRO B O 1
ATOM 1954 N N . SER B 1 39 ? -13.43 8.258 -10.758 1 97.88 39 SER B N 1
ATOM 1955 C CA . SER B 1 39 ? -14.883 8.328 -10.844 1 97.88 39 SER B CA 1
ATOM 1956 C C . SER B 1 39 ? -15.523 7 -10.438 1 97.88 39 SER B C 1
ATOM 1958 O O . SER B 1 39 ? -16.547 6.988 -9.75 1 97.88 39 SER B O 1
ATOM 1960 N N . CYS B 1 40 ? -14.961 5.871 -10.805 1 96.5 40 CYS B N 1
ATOM 1961 C CA . CYS B 1 40 ? -15.547 4.562 -10.531 1 96.5 40 CYS B CA 1
ATOM 1962 C C . CYS B 1 40 ? -15.586 4.281 -9.039 1 96.5 40 CYS B C 1
ATOM 1964 O O . CYS B 1 40 ? -16.359 3.443 -8.578 1 96.5 40 CYS B O 1
ATOM 1966 N N . ALA B 1 41 ? -14.75 5.004 -8.281 1 98.06 41 ALA B N 1
ATOM 1967 C CA . ALA B 1 41 ? -14.672 4.777 -6.84 1 98.06 41 ALA B CA 1
ATOM 1968 C C . ALA B 1 41 ? -15.172 5.992 -6.062 1 98.06 41 ALA B C 1
ATOM 1970 O O . ALA B 1 41 ? -14.797 6.199 -4.91 1 98.06 41 ALA B O 1
ATOM 1971 N N . GLY B 1 42 ? -15.914 6.828 -6.668 1 97.38 42 GLY B N 1
ATOM 1972 C CA . GLY B 1 42 ? -16.562 7.941 -5.984 1 97.38 42 GLY B CA 1
ATOM 1973 C C . GLY B 1 42 ? -16.094 9.297 -6.496 1 97.38 42 GLY B C 1
ATOM 1974 O O . GLY B 1 42 ? -16.766 10.305 -6.266 1 97.38 42 GLY B O 1
ATOM 1975 N N . GLY B 1 43 ? -14.945 9.414 -7.145 1 98.19 43 GLY B N 1
ATOM 1976 C CA . GLY B 1 43 ? -14.508 10.633 -7.816 1 98.19 43 GLY B CA 1
ATOM 1977 C C . GLY B 1 43 ? -14.188 11.758 -6.859 1 98.19 43 GLY B C 1
ATOM 1978 O O . GLY B 1 43 ? -14.547 12.914 -7.109 1 98.19 43 GLY B O 1
ATOM 1979 N N . ARG B 1 44 ? -13.547 11.523 -5.742 1 97.69 44 ARG B N 1
ATOM 1980 C CA . ARG B 1 44 ? -13.133 12.555 -4.789 1 97.69 44 ARG B CA 1
ATOM 1981 C C . ARG B 1 44 ? -11.75 13.094 -5.129 1 97.69 44 ARG B C 1
ATOM 1983 O O . ARG B 1 44 ? -10.914 12.367 -5.676 1 97.69 44 ARG B O 1
ATOM 1990 N N . ASP B 1 45 ? -11.523 14.32 -4.859 1 98.44 45 ASP B N 1
ATOM 1991 C CA . ASP B 1 45 ? -10.219 14.969 -4.922 1 98.44 45 ASP B CA 1
ATOM 1992 C C . ASP B 1 45 ? -10.047 15.969 -3.783 1 98.44 45 ASP B C 1
ATOM 1994 O O . ASP B 1 45 ? -10.234 17.172 -3.975 1 98.44 45 ASP B O 1
ATOM 1998 N N . ASP B 1 46 ? -9.617 15.461 -2.652 1 98.31 46 ASP B N 1
ATOM 1999 C CA . ASP B 1 46 ? -9.445 16.281 -1.455 1 98.31 46 ASP B CA 1
ATOM 2000 C C . ASP B 1 46 ? -7.973 16.391 -1.075 1 98.31 46 ASP B C 1
ATOM 2002 O O . ASP B 1 46 ? -7.273 15.383 -0.968 1 98.31 46 ASP B O 1
ATOM 2006 N N . PHE B 1 47 ? -7.492 17.484 -0.943 1 98.5 47 PHE B N 1
ATOM 2007 C CA . PHE B 1 47 ? -6.188 17.828 -0.382 1 98.5 47 PHE B CA 1
ATOM 2008 C C . PHE B 1 47 ? -6.266 19.125 0.412 1 98.5 47 PHE B C 1
ATOM 2010 O O . PHE B 1 47 ? -5.594 20.109 0.079 1 98.5 47 PHE B O 1
ATOM 2017 N N . ASN B 1 48 ? -7.07 19 1.456 1 97.88 48 ASN B N 1
ATOM 2018 C CA . ASN B 1 48 ? -7.43 20.234 2.156 1 97.88 48 ASN B CA 1
ATOM 2019 C C . ASN B 1 48 ? -7.438 20.031 3.67 1 97.88 48 ASN B C 1
ATOM 2021 O O . ASN B 1 48 ? -7.965 20.875 4.406 1 97.88 48 ASN B O 1
ATOM 2025 N N . GLY B 1 49 ? -6.957 18.891 4.16 1 97.81 49 GLY B N 1
ATOM 2026 C CA . GLY B 1 49 ? -6.621 18.797 5.574 1 97.81 49 GLY B CA 1
ATOM 2027 C C . GLY B 1 49 ? -5.41 19.625 5.961 1 97.81 49 GLY B C 1
ATOM 2028 O O . GLY B 1 49 ? -4.504 19.828 5.148 1 97.81 49 GLY B O 1
ATOM 2029 N N . PRO B 1 50 ? -5.348 20.062 7.215 1 98.25 50 PRO B N 1
ATOM 2030 C CA . PRO B 1 50 ? -4.195 20.859 7.621 1 98.25 50 PRO B CA 1
ATOM 2031 C C . PRO B 1 50 ? -2.877 20.094 7.52 1 98.25 50 PRO B C 1
ATOM 2033 O O . PRO B 1 50 ? -2.811 18.922 7.875 1 98.25 50 PRO B O 1
ATOM 2036 N N . ILE B 1 51 ? -1.884 20.75 7.023 1 98.69 51 ILE B N 1
ATOM 2037 C CA . ILE B 1 51 ? -0.525 20.234 6.871 1 98.69 51 ILE B CA 1
ATOM 2038 C C .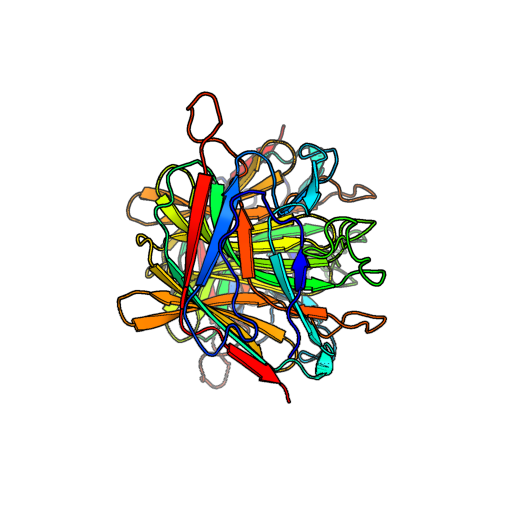 ILE B 1 51 ? 0.475 21.281 7.367 1 98.69 51 ILE B C 1
ATOM 2040 O O . ILE B 1 51 ? 0.329 22.469 7.09 1 98.69 51 ILE B O 1
ATOM 2044 N N . TYR B 1 52 ? 1.396 20.859 8.164 1 98.62 52 TYR B N 1
ATOM 2045 C CA . TYR B 1 52 ? 2.537 21.672 8.555 1 98.62 52 TYR B CA 1
ATOM 2046 C C . TYR B 1 52 ? 3.842 21.062 8.055 1 98.62 52 TYR B C 1
ATOM 2048 O O . TYR B 1 52 ? 4.285 20.031 8.562 1 98.62 52 TYR B O 1
ATOM 2056 N N . ALA B 1 53 ? 4.426 21.75 6.996 1 98.19 53 ALA B N 1
ATOM 2057 C CA . ALA B 1 53 ? 5.484 21.078 6.254 1 98.19 53 ALA B CA 1
ATOM 2058 C C . ALA B 1 53 ? 6.531 22.062 5.766 1 98.19 53 ALA B C 1
ATOM 2060 O O . ALA B 1 53 ? 6.316 23.281 5.816 1 98.19 53 ALA B O 1
ATOM 2061 N N . THR B 1 54 ? 7.652 21.547 5.355 1 97.69 54 THR B N 1
ATOM 2062 C CA . THR B 1 54 ? 8.758 22.328 4.809 1 97.69 54 THR B CA 1
ATOM 2063 C C . THR B 1 54 ? 9.227 21.734 3.482 1 97.69 54 THR B C 1
ATOM 2065 O O . THR B 1 54 ? 9.148 20.531 3.271 1 97.69 54 THR B O 1
ATOM 2068 N N . PRO B 1 55 ? 9.672 22.578 2.545 1 96.69 55 PRO B N 1
ATOM 2069 C CA . PRO B 1 55 ? 10.211 22.062 1.279 1 96.69 55 PRO B CA 1
ATOM 2070 C C . PRO B 1 55 ? 11.648 21.578 1.402 1 96.69 55 PRO B C 1
ATOM 2072 O O . PRO B 1 55 ? 12.422 22.109 2.195 1 96.69 55 PRO B O 1
ATOM 2075 N N . LEU B 1 56 ? 11.984 20.562 0.685 1 96.5 56 LEU B N 1
ATOM 2076 C CA . LEU B 1 56 ? 13.367 20.125 0.525 1 96.5 56 LEU B CA 1
ATOM 2077 C C . LEU B 1 56 ? 13.547 19.359 -0.786 1 96.5 56 LEU B C 1
ATOM 2079 O O . LEU B 1 56 ? 12.57 18.891 -1.377 1 96.5 56 LEU B O 1
ATOM 2083 N N . ALA B 1 57 ? 14.781 19.25 -1.225 1 95.62 57 ALA B N 1
ATOM 2084 C CA . ALA B 1 57 ? 15.078 18.469 -2.426 1 95.62 57 ALA B CA 1
ATOM 2085 C C . ALA B 1 57 ? 14.844 16.984 -2.191 1 95.62 57 ALA B C 1
ATOM 2087 O O . ALA B 1 57 ? 15.281 16.438 -1.175 1 95.62 57 ALA B O 1
ATOM 2088 N N . LEU B 1 58 ? 14.18 16.375 -3.109 1 95.62 58 LEU B N 1
ATOM 2089 C CA . LEU B 1 58 ? 13.836 14.969 -2.986 1 95.62 58 LEU B CA 1
ATOM 2090 C C . LEU B 1 58 ? 15.078 14.133 -2.697 1 95.62 58 LEU B C 1
ATOM 2092 O O . LEU B 1 58 ? 15.07 13.289 -1.802 1 95.62 58 LEU B O 1
ATOM 2096 N N . ASN B 1 59 ? 16.109 14.43 -3.418 1 93.5 59 ASN B N 1
ATOM 2097 C CA . ASN B 1 59 ? 17.312 13.617 -3.314 1 93.5 59 ASN B CA 1
ATOM 2098 C C . ASN B 1 59 ? 18.047 13.867 -1.996 1 93.5 59 ASN B C 1
ATOM 2100 O O . ASN B 1 59 ? 18.922 13.086 -1.608 1 93.5 59 ASN B O 1
ATOM 2104 N N . SER B 1 60 ? 17.734 14.969 -1.329 1 96.56 60 SER B N 1
ATOM 2105 C CA . SER B 1 60 ? 18.375 15.266 -0.054 1 96.56 60 SER B CA 1
ATOM 2106 C C . SER B 1 60 ? 17.656 14.586 1.103 1 96.56 60 SER B C 1
ATOM 2108 O O . SER B 1 60 ? 18.188 14.492 2.209 1 96.56 60 SER B O 1
ATOM 2110 N N . PHE B 1 61 ? 16.453 14.133 0.883 1 98 61 PHE B N 1
ATOM 2111 C CA . PHE B 1 61 ? 15.656 13.523 1.943 1 98 61 PHE B CA 1
ATOM 2112 C C . PHE B 1 61 ? 16.297 12.234 2.428 1 98 61 PHE B C 1
ATOM 2114 O O . PHE B 1 61 ? 16.656 11.375 1.622 1 98 61 PHE B O 1
ATOM 2121 N N . LYS B 1 62 ? 16.328 12.086 3.746 1 98.56 62 LYS B N 1
ATOM 2122 C CA . LYS B 1 62 ? 16.859 10.859 4.328 1 98.56 62 LYS B CA 1
ATOM 2123 C C . LYS B 1 62 ? 15.828 10.188 5.23 1 98.56 62 LYS B C 1
ATOM 2125 O O . LYS B 1 62 ? 15.586 8.984 5.125 1 98.56 62 LYS B O 1
ATOM 2130 N N . LYS B 1 63 ? 15.289 11 6.168 1 98.75 63 LYS B N 1
ATOM 2131 C CA . LYS B 1 63 ? 14.383 10.422 7.152 1 98.75 63 LYS B CA 1
ATOM 2132 C C . LYS B 1 63 ? 13.477 11.492 7.754 1 98.75 63 LYS B C 1
ATOM 2134 O O . LYS B 1 63 ? 13.867 12.656 7.875 1 98.75 63 LYS B O 1
ATOM 2139 N N . ALA B 1 64 ? 12.297 11.164 8.062 1 98.88 64 ALA B N 1
ATOM 2140 C CA . ALA B 1 64 ? 11.391 11.938 8.914 1 98.88 64 ALA B CA 1
ATOM 2141 C C . ALA B 1 64 ? 10.75 11.047 9.984 1 98.88 64 ALA B C 1
ATOM 2143 O O . ALA B 1 64 ? 10.422 9.891 9.719 1 98.88 64 ALA B O 1
ATOM 2144 N N . LYS B 1 65 ? 10.617 11.555 11.133 1 98.88 65 LYS B N 1
ATOM 2145 C CA . LYS B 1 65 ? 10.109 10.773 12.258 1 98.88 65 LYS B CA 1
ATOM 2146 C C . LYS B 1 65 ? 9.273 11.641 13.195 1 98.88 65 LYS B C 1
ATOM 2148 O O . LYS B 1 65 ? 9.57 12.82 13.391 1 98.88 65 LYS B O 1
ATOM 2153 N N . VAL B 1 66 ? 8.211 11.062 13.773 1 98.88 66 VAL B N 1
ATOM 2154 C CA . VAL B 1 66 ? 7.391 11.805 14.719 1 98.88 66 VAL B CA 1
ATOM 2155 C C . VAL B 1 66 ? 6.57 10.836 15.57 1 98.88 66 VAL B C 1
ATOM 2157 O O . VAL B 1 66 ? 6.207 9.75 15.109 1 98.88 66 VAL B O 1
ATOM 2160 N N . THR B 1 67 ? 6.328 11.133 16.797 1 98.88 67 THR B N 1
ATOM 2161 C CA . THR B 1 67 ? 5.359 10.438 17.625 1 98.88 67 THR B CA 1
ATOM 2162 C C . THR B 1 67 ? 4.004 11.133 17.578 1 98.88 67 THR B C 1
ATOM 2164 O O . THR B 1 67 ? 3.914 12.344 17.797 1 98.88 67 THR B O 1
ATOM 2167 N N . VAL B 1 68 ? 3.01 10.375 17.328 1 98.88 68 VAL B N 1
ATOM 2168 C CA . VAL B 1 68 ? 1.657 10.883 17.125 1 98.88 68 VAL B CA 1
ATOM 2169 C C . VAL B 1 68 ? 0.747 10.398 18.25 1 98.88 68 VAL B C 1
ATOM 2171 O O . VAL B 1 68 ? 0.821 9.234 18.656 1 98.88 68 VAL B O 1
ATOM 2174 N N . SER B 1 69 ? -0.076 11.242 18.719 1 98.69 69 SER B N 1
ATOM 2175 C CA . SER B 1 69 ? -1.115 10.859 19.672 1 98.69 69 SER B CA 1
ATOM 2176 C C . SER B 1 69 ? -2.348 11.75 19.531 1 98.69 69 SER B C 1
ATOM 2178 O O . SER B 1 69 ? -2.234 12.93 19.172 1 98.69 69 SER B O 1
ATOM 2180 N N . ALA B 1 70 ? -3.457 11.188 19.766 1 98.69 70 ALA B N 1
ATOM 2181 C CA . ALA B 1 70 ? -4.715 11.93 19.781 1 98.69 70 ALA B CA 1
ATOM 2182 C C . ALA B 1 70 ? -5.836 11.094 20.406 1 98.69 70 ALA B C 1
ATOM 2184 O O . ALA B 1 70 ? -5.66 9.906 20.656 1 98.69 70 ALA B O 1
ATOM 2185 N N . ASN B 1 71 ? -6.898 11.766 20.75 1 98.06 71 ASN B N 1
ATOM 2186 C CA . ASN B 1 71 ? -8.172 11.094 20.953 1 98.06 71 ASN B CA 1
ATOM 2187 C C . ASN B 1 71 ? -8.953 10.938 19.656 1 98.06 71 ASN B C 1
ATOM 2189 O O . ASN B 1 71 ? -9.898 11.688 19.406 1 98.06 71 ASN B O 1
ATOM 2193 N N . PHE B 1 72 ? -8.633 9.953 18.906 1 98.06 72 PHE B N 1
ATOM 2194 C CA . PHE B 1 72 ? -9.328 9.688 17.656 1 98.06 72 PHE B CA 1
ATOM 2195 C C . PHE B 1 72 ? -10.75 9.203 17.922 1 98.06 72 PHE B C 1
ATOM 2197 O O . PHE B 1 72 ? -10.953 8.117 18.453 1 98.06 72 PHE B O 1
ATOM 2204 N N . HIS B 1 73 ? -11.711 9.984 17.562 1 96.5 73 HIS B N 1
ATOM 2205 C CA . HIS B 1 73 ? -13.047 9.602 18 1 96.5 73 HIS B CA 1
ATOM 2206 C C . HIS B 1 73 ? -14.023 9.578 16.828 1 96.5 73 HIS B C 1
ATOM 2208 O O . HIS B 1 73 ? -15.109 9.008 16.938 1 96.5 73 HIS B O 1
ATOM 2214 N N . ALA B 1 74 ? -13.734 10.32 15.789 1 97.94 74 ALA B N 1
ATOM 2215 C CA . ALA B 1 74 ? -14.602 10.312 14.609 1 97.94 74 ALA B CA 1
ATOM 2216 C C . ALA B 1 74 ? -14.07 9.359 13.547 1 97.94 74 ALA B C 1
ATOM 2218 O O . ALA B 1 74 ? -12.852 9.203 13.391 1 97.94 74 ALA B O 1
ATOM 2219 N N . PRO B 1 75 ? -14.977 8.75 12.773 1 97.94 75 PRO B N 1
ATOM 2220 C CA . PRO B 1 75 ? -14.516 7.84 11.727 1 97.94 75 PRO B CA 1
ATOM 2221 C C . PRO B 1 75 ? -13.5 8.484 10.789 1 97.94 75 PRO B C 1
ATOM 2223 O O . PRO B 1 75 ? -13.688 9.625 10.352 1 97.94 75 PRO B O 1
ATOM 2226 N N . TYR B 1 76 ? -12.375 7.75 10.547 1 98.56 76 TYR B N 1
ATOM 2227 C CA . TYR B 1 76 ? -11.305 8.094 9.617 1 98.56 76 TYR B CA 1
ATOM 2228 C C . TYR B 1 76 ? -10.523 9.305 10.102 1 98.56 76 TYR B C 1
ATOM 2230 O O . TYR B 1 76 ? -9.789 9.93 9.336 1 98.56 76 TYR B O 1
ATOM 2238 N N . SER B 1 77 ? -10.797 9.742 11.406 1 98.75 77 SER B N 1
ATOM 2239 C CA . SER B 1 77 ? -9.867 10.703 12 1 98.75 77 SER B CA 1
ATOM 2240 C C . SER B 1 77 ? -8.438 10.172 11.969 1 98.75 77 SER B C 1
ATOM 2242 O O . SER B 1 77 ? -8.211 8.984 12.203 1 98.75 77 SER B O 1
ATOM 2244 N N . GLN B 1 78 ? -7.523 11.094 11.68 1 98.88 78 GLN B N 1
ATOM 2245 C CA . GLN B 1 78 ? -6.176 10.609 11.398 1 98.88 78 GLN B CA 1
ATOM 2246 C C . GLN B 1 78 ? -5.137 11.711 11.625 1 98.88 78 GLN B C 1
ATOM 2248 O O . GLN B 1 78 ? -5.465 12.898 11.594 1 98.88 78 GLN B O 1
ATOM 2253 N N . GLY B 1 79 ? -3.918 11.312 11.852 1 98.88 79 GLY B N 1
ATOM 2254 C CA . GLY B 1 79 ? -2.771 12.195 11.953 1 98.88 79 GLY B CA 1
ATOM 2255 C C . GLY B 1 79 ? -1.444 11.477 11.812 1 98.88 79 GLY B C 1
ATOM 2256 O O . GLY B 1 79 ? -1.3 10.336 12.258 1 98.88 79 GLY B O 1
ATOM 2257 N N . GLY B 1 80 ? -0.504 12.133 11.227 1 98.94 80 GLY B N 1
ATOM 2258 C CA . GLY B 1 80 ? 0.819 11.555 11.07 1 98.94 80 GLY B CA 1
ATOM 2259 C C . GLY B 1 80 ? 1.694 12.32 10.102 1 98.94 80 GLY B C 1
ATOM 2260 O O . GLY B 1 80 ? 1.604 13.547 10.008 1 98.94 80 GLY B O 1
ATOM 2261 N N . LEU B 1 81 ? 2.656 11.625 9.484 1 99 81 LEU B N 1
ATOM 2262 C CA . LEU B 1 81 ? 3.607 12.211 8.539 1 99 81 LEU B CA 1
ATOM 2263 C C . LEU B 1 81 ? 2.982 12.359 7.16 1 99 81 LEU B C 1
ATOM 2265 O O . LEU B 1 81 ? 2.1 11.586 6.785 1 99 81 LEU B O 1
ATOM 2269 N N . ILE B 1 82 ? 3.5 13.32 6.449 1 98.94 82 ILE B N 1
ATOM 2270 C CA . ILE B 1 82 ? 3.1 13.469 5.055 1 98.94 82 ILE B CA 1
ATOM 2271 C C . ILE B 1 82 ? 4.301 13.898 4.219 1 98.94 82 ILE B C 1
ATOM 2273 O O . ILE B 1 82 ? 5.168 14.633 4.699 1 98.94 82 ILE B O 1
ATOM 2277 N N . LEU B 1 83 ? 4.434 13.391 3.086 1 98.88 83 LEU B N 1
ATOM 2278 C CA . LEU B 1 83 ? 5.309 13.805 1.993 1 98.88 83 LEU B CA 1
ATOM 2279 C C . LEU B 1 83 ? 4.504 14.062 0.722 1 98.88 83 LEU B C 1
ATOM 2281 O O . LEU B 1 83 ? 3.725 13.211 0.292 1 98.88 83 LEU B O 1
ATOM 2285 N N . PHE B 1 84 ? 4.574 15.25 0.187 1 98.38 84 PHE B N 1
ATOM 2286 C CA . PHE B 1 84 ? 3.838 15.516 -1.044 1 98.38 84 PHE B CA 1
ATOM 2287 C C . PHE B 1 84 ? 4.695 16.297 -2.029 1 98.38 84 PHE B C 1
ATOM 2289 O O . PHE B 1 84 ? 5.688 16.922 -1.64 1 98.38 84 PHE B O 1
ATOM 2296 N N . MET B 1 85 ? 4.309 16.203 -3.299 1 97.12 85 MET B N 1
ATOM 2297 C CA . MET B 1 85 ? 5.078 16.75 -4.414 1 97.12 85 MET B CA 1
ATOM 2298 C C . MET B 1 85 ? 4.223 17.688 -5.262 1 97.12 85 MET B C 1
ATOM 2300 O O . MET B 1 85 ? 3.691 17.281 -6.297 1 97.12 85 MET B O 1
ATOM 2304 N N . PRO B 1 86 ? 4.215 18.938 -4.918 1 95.5 86 PRO B N 1
ATOM 2305 C CA . PRO B 1 86 ? 3.383 19.875 -5.676 1 95.5 86 PRO B CA 1
ATOM 2306 C C . PRO B 1 86 ? 3.93 20.141 -7.07 1 95.5 86 PRO B C 1
ATOM 2308 O O . PRO B 1 86 ? 5.148 20.141 -7.277 1 95.5 86 PRO B O 1
ATOM 2311 N N . GLU B 1 87 ? 3.041 20.438 -7.953 1 93.81 87 GLU B N 1
ATOM 2312 C CA . GLU B 1 87 ? 3.43 20.734 -9.328 1 93.81 87 GLU B CA 1
ATOM 2313 C C . GLU B 1 87 ? 3.748 22.219 -9.484 1 93.81 87 GLU B C 1
ATOM 2315 O O . GLU B 1 87 ? 4.312 22.641 -10.5 1 93.81 87 GLU B O 1
ATOM 2320 N N . SER B 1 88 ? 3.328 23 -8.547 1 92.44 88 SER B N 1
ATOM 2321 C CA . SER B 1 88 ? 3.639 24.438 -8.531 1 92.44 88 SER B CA 1
ATOM 2322 C C . SER B 1 88 ? 3.928 24.922 -7.117 1 92.44 88 SER B C 1
ATOM 2324 O O . SER B 1 88 ? 3.588 24.25 -6.141 1 92.44 88 SER B O 1
ATOM 2326 N N . ASP B 1 89 ? 4.578 26.062 -7.035 1 91.12 89 ASP B N 1
ATOM 2327 C CA . ASP B 1 89 ? 4.867 26.672 -5.738 1 91.12 89 ASP B CA 1
ATOM 2328 C C . ASP B 1 89 ? 3.582 27.109 -5.035 1 91.12 89 ASP B C 1
ATOM 2330 O O . ASP B 1 89 ? 2.652 27.594 -5.68 1 91.12 89 ASP B O 1
ATOM 2334 N N . PRO B 1 90 ? 3.594 26.844 -3.729 1 93 90 PRO B N 1
ATOM 2335 C CA . PRO B 1 90 ? 2.422 27.359 -3.012 1 93 90 PRO B CA 1
ATOM 2336 C C . PRO B 1 90 ? 2.371 28.891 -2.965 1 93 90 PRO B C 1
ATOM 2338 O O . PRO B 1 90 ? 3.387 29.547 -3.199 1 93 90 PRO B O 1
ATOM 2341 N N . THR B 1 91 ? 1.191 29.391 -2.76 1 93.19 91 THR B N 1
ATOM 2342 C CA . THR B 1 91 ? 0.994 30.812 -2.539 1 93.19 91 THR B CA 1
ATOM 2343 C C . THR B 1 91 ? 0.563 31.078 -1.1 1 93.19 91 THR B C 1
ATOM 2345 O O . THR B 1 91 ? -0.136 30.266 -0.492 1 93.19 91 THR B O 1
ATOM 2348 N N . VAL B 1 92 ? 1.016 32.25 -0.63 1 88.62 92 VAL B N 1
ATOM 2349 C CA . VAL B 1 92 ? 0.628 32.625 0.722 1 88.62 92 VAL B CA 1
ATOM 2350 C C . VAL B 1 92 ? -0.819 33.125 0.726 1 88.62 92 VAL B C 1
ATOM 2352 O O . VAL B 1 92 ? -1.219 33.906 -0.136 1 88.62 92 VAL B O 1
ATOM 2355 N N . ASP B 1 93 ? -1.521 32.594 1.695 1 86.25 93 ASP B N 1
ATOM 2356 C CA . ASP B 1 93 ? -2.912 33 1.827 1 86.25 93 ASP B CA 1
ATOM 2357 C C . ASP B 1 93 ? -3.002 34.469 2.314 1 86.25 93 ASP B C 1
ATOM 2359 O O . ASP B 1 93 ? -2.02 35 2.807 1 86.25 93 ASP B O 1
ATOM 2363 N N . THR B 1 94 ? -4.207 35.031 2.195 1 81.31 94 THR B N 1
ATOM 2364 C CA . THR B 1 94 ? -4.438 36.438 2.527 1 81.31 94 THR B CA 1
ATOM 2365 C C . THR B 1 94 ? -4.223 36.688 4.016 1 81.31 94 THR B C 1
ATOM 2367 O O . THR B 1 94 ? -3.885 37.812 4.426 1 81.31 94 THR B O 1
ATOM 2370 N N . ASP B 1 95 ? -4.496 35.625 4.805 1 76.19 95 ASP B N 1
ATOM 2371 C CA . ASP B 1 95 ? -4.355 35.75 6.25 1 76.19 95 ASP B CA 1
ATOM 2372 C C . ASP B 1 95 ? -2.883 35.781 6.656 1 76.19 95 ASP B C 1
ATOM 2374 O O . ASP B 1 95 ? -2.557 36.156 7.789 1 76.19 95 ASP B O 1
ATOM 2378 N N . GLY B 1 96 ? -1.958 35.469 5.691 1 75.12 96 GLY B N 1
ATOM 2379 C CA . GLY B 1 96 ? -0.522 35.5 5.918 1 75.12 96 GLY B CA 1
ATOM 2380 C C . GLY B 1 96 ? -0.034 34.375 6.809 1 75.12 96 GLY B C 1
ATOM 2381 O O . GLY B 1 96 ? 1.157 34.281 7.113 1 75.12 96 GLY B O 1
ATOM 2382 N N . GLN B 1 97 ? -0.982 33.531 7.254 1 76.69 97 GLN B N 1
ATOM 2383 C CA . GLN B 1 97 ? -0.648 32.5 8.242 1 76.69 97 GLN B CA 1
ATOM 2384 C C . GLN B 1 97 ? -0.594 31.125 7.598 1 76.69 97 GLN B C 1
ATOM 2386 O O . GLN B 1 97 ? 0.031 30.203 8.141 1 76.69 97 GLN B O 1
ATOM 2391 N N . SER B 1 98 ? -1.205 31.031 6.461 1 86.75 98 SER B N 1
ATOM 2392 C CA . SER B 1 98 ? -1.283 29.734 5.77 1 86.75 98 SER B CA 1
ATOM 2393 C C . SER B 1 98 ? -0.969 29.891 4.285 1 86.75 98 SER B C 1
ATOM 2395 O O . SER B 1 98 ? -0.911 31.016 3.768 1 86.75 98 SER B O 1
ATOM 2397 N N . SER B 1 99 ? -0.545 28.812 3.758 1 92.12 99 SER B N 1
ATOM 2398 C CA . SER B 1 99 ? -0.323 28.75 2.316 1 92.12 99 SER B CA 1
ATOM 2399 C C . SER B 1 99 ? -1.292 27.781 1.646 1 92.12 99 SER B C 1
ATOM 2401 O O . SER B 1 99 ? -1.952 26.984 2.322 1 92.12 99 SER B O 1
ATOM 2403 N N . ARG B 1 100 ? -1.393 27.922 0.389 1 92.19 100 ARG B N 1
ATOM 2404 C CA . ARG B 1 100 ? -2.287 27.031 -0.352 1 92.19 100 ARG B CA 1
ATOM 2405 C C . ARG B 1 100 ? -1.657 26.594 -1.67 1 92.19 100 ARG B C 1
ATOM 2407 O O . ARG B 1 100 ? -0.815 27.312 -2.227 1 92.19 100 ARG B O 1
ATOM 2414 N N . LEU B 1 101 ? -2.07 25.391 -2.02 1 94.06 101 LEU B N 1
ATOM 2415 C CA . LEU B 1 101 ? -1.779 24.906 -3.367 1 94.06 101 LEU B CA 1
ATOM 2416 C C . LEU B 1 101 ? -2.945 25.203 -4.309 1 94.06 101 LEU B C 1
ATOM 2418 O O . LEU B 1 101 ? -4.109 25.047 -3.926 1 94.06 101 LEU B O 1
ATOM 2422 N N . HIS B 1 102 ? -2.67 25.578 -5.52 1 91.94 102 HIS B N 1
ATOM 2423 C CA . HIS B 1 102 ? -3.713 25.891 -6.496 1 91.94 102 HIS B CA 1
ATOM 2424 C C . HIS B 1 102 ? -4.402 24.609 -6.973 1 91.94 102 HIS B C 1
ATOM 2426 O O . HIS B 1 102 ? -5.582 24.641 -7.332 1 91.94 102 HIS B O 1
ATOM 2432 N N . VAL B 1 103 ? -3.637 23.578 -7.047 1 95.81 103 VAL B N 1
ATOM 2433 C CA . VAL B 1 103 ? -4.152 22.281 -7.449 1 95.81 103 VAL B CA 1
ATOM 2434 C C . VAL B 1 103 ? -3.633 21.203 -6.5 1 95.81 103 VAL B C 1
ATOM 2436 O O . VAL B 1 103 ? -2.512 21.297 -5.996 1 95.81 103 VAL B O 1
ATOM 2439 N N . SER B 1 104 ? -4.508 20.219 -6.227 1 97.44 104 SER B N 1
ATOM 2440 C CA . SER B 1 104 ? -4.039 19.078 -5.449 1 97.44 104 SER B CA 1
ATOM 2441 C C . SER B 1 104 ? -2.809 18.438 -6.082 1 97.44 104 SER B C 1
ATOM 2443 O O . SER B 1 104 ? -2.77 18.219 -7.297 1 97.44 104 SER B O 1
ATOM 2445 N N . PRO B 1 105 ? -1.789 18.234 -5.27 1 97.56 105 PRO B N 1
ATOM 2446 C CA . PRO B 1 105 ? -0.666 17.516 -5.867 1 97.56 105 PRO B CA 1
ATOM 2447 C C . PRO B 1 105 ? -1.067 16.141 -6.398 1 97.56 105 PRO B C 1
ATOM 2449 O O . PRO B 1 105 ? -1.893 15.453 -5.789 1 97.56 105 PRO B O 1
ATOM 2452 N N . SER B 1 106 ? -0.463 15.703 -7.473 1 96.56 106 SER B N 1
ATOM 2453 C CA . SER B 1 106 ? -0.766 14.398 -8.055 1 96.56 106 SER B CA 1
ATOM 2454 C C . SER B 1 106 ? -0.16 13.266 -7.227 1 96.56 106 SER B C 1
ATOM 2456 O O . SER B 1 106 ? -0.577 12.109 -7.34 1 96.56 106 SER B O 1
ATOM 2458 N N . THR B 1 107 ? 0.874 13.648 -6.43 1 97.75 107 THR B N 1
ATOM 2459 C CA . THR B 1 107 ? 1.567 12.617 -5.668 1 97.75 107 THR B CA 1
ATOM 2460 C C . THR B 1 107 ? 1.729 13.039 -4.211 1 97.75 107 THR B C 1
ATOM 2462 O O . THR B 1 107 ? 2.223 14.125 -3.926 1 97.75 107 THR B O 1
ATOM 2465 N N . TRP B 1 108 ? 1.292 12.219 -3.342 1 98.69 108 TRP B N 1
ATOM 2466 C CA . TRP B 1 108 ? 1.482 12.398 -1.906 1 98.69 108 TRP B CA 1
ATOM 2467 C C . TRP B 1 108 ? 1.477 11.055 -1.186 1 98.69 108 TRP B C 1
ATOM 2469 O O . TRP B 1 108 ? 0.932 10.07 -1.695 1 98.69 108 TRP B O 1
ATOM 2479 N N . ILE B 1 109 ? 2.127 10.977 -0.081 1 98.94 109 ILE B N 1
ATOM 2480 C CA . ILE B 1 109 ? 2.148 9.836 0.83 1 98.94 109 ILE B CA 1
ATOM 2481 C C . ILE B 1 109 ? 1.88 10.312 2.256 1 98.94 109 ILE B C 1
ATOM 2483 O O . ILE B 1 109 ? 2.49 11.273 2.721 1 98.94 109 ILE B O 1
ATOM 2487 N N . LYS B 1 110 ? 0.957 9.734 2.934 1 98.94 110 LYS B N 1
ATOM 2488 C CA . LYS B 1 110 ? 0.737 10.016 4.352 1 98.94 110 LYS B CA 1
ATOM 2489 C C . LYS B 1 110 ? 0.771 8.727 5.172 1 98.94 110 LYS B C 1
ATOM 2491 O O . LYS B 1 110 ? 0.388 7.66 4.688 1 98.94 110 LYS B O 1
ATOM 2496 N N . ALA B 1 111 ? 1.255 8.82 6.32 1 98.94 111 ALA B N 1
ATOM 2497 C CA . ALA B 1 111 ? 1.376 7.695 7.246 1 98.94 111 ALA B CA 1
ATOM 2498 C C . ALA B 1 111 ? 1.118 8.141 8.688 1 98.94 111 ALA B C 1
ATOM 2500 O O . ALA B 1 111 ? 1.708 9.117 9.156 1 98.94 111 ALA B O 1
ATOM 2501 N N . GLY B 1 112 ? 0.201 7.453 9.367 1 98.94 112 GLY B N 1
ATOM 2502 C CA . GLY B 1 112 ? -0.116 7.801 10.742 1 98.94 112 GLY B CA 1
ATOM 2503 C C . GLY B 1 112 ? -1.164 6.895 11.359 1 98.94 112 GLY B C 1
ATOM 2504 O O . GLY B 1 112 ? -1.378 5.777 10.891 1 98.94 112 GLY B O 1
ATOM 2505 N N . ILE B 1 113 ? -1.673 7.359 12.508 1 98.94 113 ILE B N 1
ATOM 2506 C CA . ILE B 1 113 ? -2.758 6.641 13.164 1 98.94 113 ILE B CA 1
ATOM 2507 C C . ILE B 1 113 ? -4.094 7.055 12.555 1 98.94 113 ILE B C 1
ATOM 2509 O O . ILE B 1 113 ? -4.328 8.242 12.305 1 98.94 113 ILE B O 1
ATOM 2513 N N . GLU B 1 114 ? -4.941 6.164 12.344 1 98.88 114 GLU B N 1
ATOM 2514 C CA . GLU B 1 114 ? -6.266 6.418 11.789 1 98.88 114 GLU B CA 1
ATOM 2515 C C . GLU B 1 114 ? -7.32 5.543 12.461 1 98.88 114 GLU B C 1
ATOM 2517 O O . GLU B 1 114 ? -7.082 4.363 12.727 1 98.88 114 GLU B O 1
ATOM 2522 N N . LEU B 1 115 ? -8.445 6.145 12.688 1 98.81 115 LEU B N 1
ATOM 2523 C CA . LEU B 1 115 ? -9.562 5.391 13.25 1 98.81 115 LEU B CA 1
ATOM 2524 C C . LEU B 1 115 ? -10.438 4.809 12.148 1 98.81 115 LEU B C 1
ATOM 2526 O O . LEU B 1 115 ? -11.062 5.555 11.383 1 98.81 115 LEU B O 1
ATOM 2530 N N . VAL B 1 116 ? -10.484 3.51 12.062 1 98.12 116 VAL B N 1
ATOM 2531 C CA . VAL B 1 116 ? -11.297 2.783 11.094 1 98.12 116 VAL B CA 1
ATOM 2532 C C . VAL B 1 116 ? -12.148 1.742 11.812 1 98.12 116 VAL B C 1
ATOM 2534 O O . VAL B 1 116 ? -11.625 0.87 12.508 1 98.12 116 VAL B O 1
ATOM 2537 N N . ASP B 1 117 ? -13.445 1.829 11.695 1 95.94 117 ASP B N 1
ATOM 2538 C CA . ASP B 1 117 ? -14.383 0.923 12.359 1 95.94 117 ASP B CA 1
ATOM 2539 C C . ASP B 1 117 ? -14.086 0.819 13.852 1 95.94 117 ASP B C 1
ATOM 2541 O O . ASP B 1 117 ? -13.945 -0.283 14.383 1 95.94 117 ASP B O 1
ATOM 2545 N N . ASP B 1 118 ? -13.828 1.9 14.453 1 96.38 118 ASP B N 1
ATOM 2546 C CA . ASP B 1 118 ? -13.664 2.084 15.891 1 96.38 118 ASP B CA 1
ATOM 2547 C C . ASP B 1 118 ? -12.383 1.412 16.391 1 96.38 118 ASP B C 1
ATOM 2549 O O . ASP B 1 118 ? -12.273 1.064 17.562 1 96.38 118 ASP B O 1
ATOM 2553 N N . GLN B 1 119 ? -11.484 1.171 15.508 1 97.44 119 GLN B N 1
ATOM 2554 C CA . GLN B 1 119 ? -10.18 0.62 15.867 1 97.44 119 GLN B CA 1
ATOM 2555 C C . GLN B 1 119 ? -9.047 1.496 15.336 1 97.44 119 GLN B C 1
ATOM 2557 O O . GLN B 1 119 ? -9.164 2.092 14.266 1 97.44 119 GLN B O 1
ATOM 2562 N N . HIS B 1 120 ? -8.008 1.563 16.109 1 98.5 120 HIS B N 1
ATOM 2563 C CA . HIS B 1 120 ? -6.836 2.326 15.688 1 98.5 120 HIS B CA 1
ATOM 2564 C C . HIS B 1 120 ? -5.961 1.513 14.734 1 98.5 120 HIS B C 1
ATOM 2566 O O . HIS B 1 120 ? -5.512 0.417 15.078 1 98.5 120 HIS B O 1
ATOM 2572 N N . PHE B 1 121 ? -5.703 2.068 13.594 1 98.62 121 PHE B N 1
ATOM 2573 C CA . PHE B 1 121 ? -4.82 1.458 12.609 1 98.62 121 PHE B CA 1
ATOM 2574 C C . PHE B 1 121 ? -3.596 2.33 12.367 1 98.62 121 PHE B C 1
ATOM 2576 O O . PHE B 1 121 ? -3.664 3.555 12.492 1 98.62 121 PHE B O 1
ATOM 2583 N N . ALA B 1 122 ? -2.404 1.671 12.164 1 98.75 122 ALA B N 1
ATOM 2584 C CA . ALA B 1 122 ? -1.34 2.322 11.406 1 98.75 122 ALA B CA 1
ATOM 2585 C C . ALA B 1 122 ? -1.645 2.305 9.906 1 98.75 122 ALA B C 1
ATOM 2587 O O . ALA B 1 122 ? -1.663 1.241 9.281 1 98.75 122 ALA B O 1
ATOM 2588 N N . SER B 1 123 ? -1.919 3.453 9.383 1 98.81 123 SER B N 1
ATOM 2589 C CA . SER B 1 123 ? -2.377 3.555 8 1 98.81 123 SER B CA 1
ATOM 2590 C C . SER B 1 123 ? -1.338 4.246 7.125 1 98.81 123 SER B C 1
ATOM 2592 O O . SER B 1 123 ? -0.626 5.141 7.586 1 98.81 123 SER B O 1
ATOM 2594 N N . VAL B 1 124 ? -1.131 3.787 5.93 1 98.94 124 VAL B N 1
ATOM 2595 C CA . VAL B 1 124 ? -0.338 4.438 4.891 1 98.94 124 VAL B CA 1
ATOM 2596 C C . VAL B 1 124 ? -1.175 4.598 3.625 1 98.94 124 VAL B C 1
ATOM 2598 O O . VAL B 1 124 ? -1.751 3.627 3.127 1 98.94 124 VAL B O 1
ATOM 2601 N N . ALA B 1 125 ? -1.316 5.777 3.166 1 98.94 125 ALA B N 1
ATOM 2602 C CA . ALA B 1 125 ? -1.977 6.039 1.891 1 98.94 125 ALA B CA 1
ATOM 2603 C C . ALA B 1 125 ? -1.038 6.758 0.926 1 98.94 125 ALA B C 1
ATOM 2605 O O . ALA B 1 125 ? -0.345 7.703 1.313 1 98.94 125 ALA B O 1
ATOM 2606 N N . ALA B 1 126 ? -0.92 6.27 -0.269 1 98.88 126 ALA B N 1
ATOM 2607 C CA . ALA B 1 126 ? -0.179 6.914 -1.351 1 98.88 126 ALA B CA 1
ATOM 2608 C C . ALA B 1 126 ? -1.104 7.27 -2.512 1 98.88 126 ALA B C 1
ATOM 2610 O O . ALA B 1 126 ? -1.797 6.402 -3.049 1 98.88 126 ALA B O 1
ATOM 2611 N N . GLY B 1 127 ? -1.223 8.562 -2.826 1 98.56 127 GLY B N 1
ATOM 2612 C CA . GLY B 1 127 ? -1.909 9.016 -4.023 1 98.56 127 GLY B CA 1
ATOM 2613 C C . GLY B 1 127 ? -0.974 9.258 -5.195 1 98.56 127 GLY B C 1
ATOM 2614 O O . GLY B 1 127 ? -0.061 10.078 -5.109 1 98.56 127 GLY B O 1
ATOM 2615 N N . LYS B 1 128 ? -1.2 8.477 -6.332 1 97.5 128 LYS B N 1
ATOM 2616 C CA . LYS B 1 128 ? -0.403 8.688 -7.539 1 97.5 128 LYS B CA 1
ATOM 2617 C C . LYS B 1 128 ? -1.182 8.289 -8.789 1 97.5 128 LYS B C 1
ATOM 2619 O O . LYS B 1 128 ? -0.916 7.246 -9.391 1 97.5 128 LYS B O 1
ATOM 2624 N N . PRO B 1 129 ? -2.121 8.898 -9.461 1 97.06 129 PRO B N 1
ATOM 2625 C CA . PRO B 1 129 ? -2.652 9.984 -8.641 1 97.06 129 PRO B CA 1
ATOM 2626 C C . PRO B 1 129 ? -3.729 9.516 -7.664 1 97.06 129 PRO B C 1
ATOM 2628 O O . PRO B 1 129 ? -4.176 10.289 -6.812 1 97.06 129 PRO B O 1
ATOM 2631 N N . TYR B 1 130 ? -4.223 8.289 -7.777 1 98.69 130 TYR B N 1
ATOM 2632 C CA . TYR B 1 130 ? -5.336 7.82 -6.961 1 98.69 130 TYR B CA 1
ATOM 2633 C C . TYR B 1 130 ? -4.832 7.082 -5.727 1 98.69 130 TYR B C 1
ATOM 2635 O O . TYR B 1 130 ? -3.791 6.422 -5.77 1 98.69 130 TYR B O 1
ATOM 2643 N N . SER B 1 131 ? -5.641 7.16 -4.707 1 98.88 131 SER B N 1
ATOM 2644 C CA . SER B 1 131 ? -5.258 6.684 -3.383 1 98.88 131 SER B CA 1
ATOM 2645 C C . SER B 1 131 ? -5.113 5.164 -3.365 1 98.88 131 SER B C 1
ATOM 2647 O O . SER B 1 131 ? -5.953 4.449 -3.912 1 98.88 131 SER B O 1
ATOM 2649 N N . ASP B 1 132 ? -4.055 4.668 -2.842 1 98.88 132 ASP B N 1
ATOM 2650 C CA . ASP B 1 132 ? -3.74 3.295 -2.451 1 98.88 132 ASP B CA 1
ATOM 2651 C C . ASP B 1 132 ? -3.451 3.203 -0.955 1 98.88 132 ASP B C 1
ATOM 2653 O O . ASP B 1 132 ? -2.416 3.68 -0.487 1 98.88 132 ASP B O 1
ATOM 2657 N N . TRP B 1 133 ? -4.391 2.529 -0.183 1 98.94 133 TRP B N 1
ATOM 2658 C CA . TRP B 1 133 ? -4.508 2.648 1.267 1 98.94 133 TRP B CA 1
ATOM 2659 C C . TR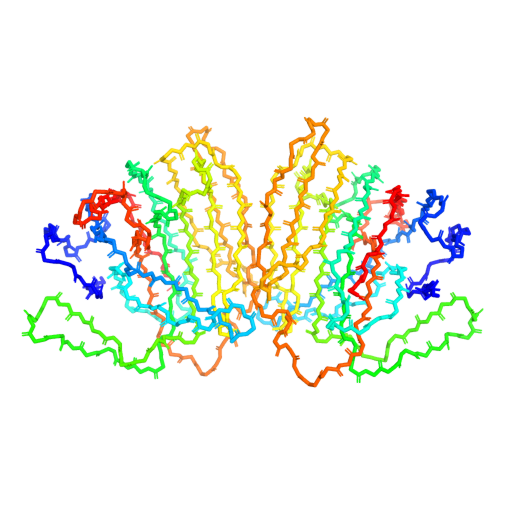P B 1 133 ? -4.254 1.308 1.945 1 98.94 133 TRP B C 1
ATOM 2661 O O . TRP B 1 133 ? -4.98 0.339 1.717 1 98.94 133 TRP B O 1
ATOM 2671 N N . SER B 1 134 ? -3.18 1.27 2.779 1 98.94 134 SER B N 1
ATOM 2672 C CA . SER B 1 134 ? -2.891 0.057 3.539 1 98.94 134 SER B CA 1
ATOM 2673 C C . SER B 1 134 ? -3.15 0.261 5.027 1 98.94 134 SER B C 1
ATOM 2675 O O . SER B 1 134 ? -2.934 1.353 5.559 1 98.94 134 SER B O 1
ATOM 2677 N N . LEU B 1 135 ? -3.561 -0.824 5.684 1 98.62 135 LEU B N 1
ATOM 2678 C CA . LEU B 1 135 ? -3.984 -0.785 7.078 1 98.62 135 LEU B CA 1
ATOM 2679 C C . LEU B 1 135 ? -3.312 -1.895 7.879 1 98.62 135 LEU B C 1
ATOM 2681 O O . LEU B 1 135 ? -3.299 -3.053 7.457 1 98.62 135 LEU B O 1
ATOM 2685 N N . THR B 1 136 ? -2.762 -1.535 8.984 1 97.69 136 THR B N 1
ATOM 2686 C CA . THR B 1 136 ? -2.246 -2.463 9.984 1 97.69 136 THR B CA 1
ATOM 2687 C C . THR B 1 136 ? -2.84 -2.164 11.359 1 97.69 136 THR B C 1
ATOM 2689 O O . THR B 1 136 ? -2.73 -1.042 11.852 1 97.69 136 THR B O 1
ATOM 2692 N N . ARG B 1 137 ? -3.387 -3.18 11.984 1 95.94 137 ARG B N 1
ATOM 2693 C CA . ARG B 1 137 ? -3.945 -2.945 13.312 1 95.94 137 ARG B CA 1
ATOM 2694 C C . ARG B 1 137 ? -2.867 -2.492 14.289 1 95.94 137 ARG B C 1
ATOM 2696 O O . ARG B 1 137 ? -1.83 -3.146 14.43 1 95.94 137 ARG B O 1
ATOM 2703 N N . LEU B 1 138 ? -3.104 -1.402 14.82 1 96.81 138 LEU B N 1
ATOM 2704 C CA . LEU B 1 138 ? -2.164 -0.848 15.789 1 96.81 138 LEU B CA 1
ATOM 2705 C C . LEU B 1 138 ? -2.658 -1.065 17.219 1 96.81 138 LEU B C 1
ATOM 2707 O O . LEU B 1 138 ? -1.889 -1.474 18.094 1 96.81 138 LEU B O 1
ATOM 2711 N N . GLY B 1 139 ? -3.967 -0.757 17.484 1 95.38 139 GLY B N 1
ATOM 2712 C CA . GLY B 1 139 ? -4.605 -1.009 18.766 1 95.38 139 GLY B CA 1
ATOM 2713 C C . GLY B 1 139 ? -4.277 0.038 19.812 1 95.38 139 GLY B C 1
ATOM 2714 O O . GLY B 1 139 ? -4.645 -0.107 20.984 1 95.38 139 GLY B O 1
ATOM 2715 N N . GLU B 1 140 ? -3.539 1.033 19.484 1 97.19 140 GLU B N 1
ATOM 2716 C CA . GLU B 1 140 ? -3.215 2.104 20.422 1 97.19 140 GLU B CA 1
ATOM 2717 C C . GLU B 1 140 ? -3.322 3.473 19.75 1 97.19 140 GLU B C 1
ATOM 2719 O O . GLU B 1 140 ? -3.289 3.574 18.516 1 97.19 140 GLU B O 1
ATOM 2724 N N . SER B 1 141 ? -3.434 4.496 20.578 1 98.12 141 SER B N 1
ATOM 2725 C CA . SER B 1 141 ? -3.676 5.844 20.078 1 98.12 141 SER B CA 1
ATOM 2726 C C . SER B 1 141 ? -2.404 6.684 20.109 1 98.12 141 SER B C 1
ATOM 2728 O O . SER B 1 141 ? -2.459 7.91 20 1 98.12 141 SER B O 1
ATOM 2730 N N . THR B 1 142 ? -1.282 6.074 20.391 1 98.56 142 THR B N 1
ATOM 2731 C CA . THR B 1 142 ? 0.029 6.715 20.359 1 98.56 142 THR B CA 1
ATOM 2732 C C . THR B 1 142 ? 1.058 5.809 19.688 1 98.56 142 THR B C 1
ATOM 2734 O O . THR B 1 142 ? 1.149 4.621 20.016 1 98.56 142 THR B O 1
ATOM 2737 N N . ALA B 1 143 ? 1.793 6.305 18.75 1 98.81 143 ALA B N 1
ATOM 2738 C CA . ALA B 1 143 ? 2.842 5.547 18.078 1 98.81 143 ALA B CA 1
ATOM 2739 C C . ALA B 1 143 ? 3.812 6.48 17.359 1 98.81 143 ALA B C 1
ATOM 2741 O O . ALA B 1 143 ? 3.502 7.652 17.125 1 98.81 143 ALA B O 1
ATOM 2742 N N . THR B 1 144 ? 4.98 5.965 17.078 1 98.94 144 THR B N 1
ATOM 2743 C CA . THR B 1 144 ? 5.992 6.711 16.328 1 98.94 144 THR B CA 1
ATOM 2744 C C . THR B 1 144 ? 6.062 6.227 14.891 1 98.94 144 THR B C 1
ATOM 2746 O O . THR B 1 144 ? 6.215 5.031 14.633 1 98.94 144 THR B O 1
ATOM 2749 N N . PHE B 1 145 ? 5.926 7.137 13.984 1 98.94 145 PHE B N 1
ATOM 2750 C CA . PHE B 1 145 ? 6.023 6.828 12.562 1 98.94 145 PHE B CA 1
ATOM 2751 C C . PHE B 1 145 ? 7.324 7.359 11.977 1 98.94 145 PHE B C 1
ATOM 2753 O O . PHE B 1 145 ? 7.824 8.398 12.406 1 98.94 145 PHE B O 1
ATOM 2760 N N . GLU B 1 146 ? 7.809 6.605 10.984 1 98.94 146 GLU B N 1
ATOM 2761 C CA . GLU B 1 146 ? 9.062 6.965 10.32 1 98.94 146 GLU B CA 1
ATOM 2762 C C . GLU B 1 146 ? 8.961 6.773 8.812 1 98.94 146 GLU B C 1
ATOM 2764 O O . GLU B 1 146 ? 8.461 5.75 8.336 1 98.94 146 GLU B O 1
ATOM 2769 N N . LEU B 1 147 ? 9.328 7.777 8.078 1 98.94 147 LEU B N 1
ATOM 2770 C CA . LEU B 1 147 ? 9.688 7.664 6.664 1 98.94 147 LEU B CA 1
ATOM 2771 C C . LEU B 1 147 ? 11.203 7.625 6.492 1 98.94 147 LEU B C 1
ATOM 2773 O O . LEU B 1 147 ? 11.914 8.5 6.992 1 98.94 147 LEU B O 1
ATOM 2777 N N . LYS B 1 148 ? 11.664 6.617 5.801 1 98.88 148 LYS B N 1
ATOM 2778 C CA . LYS B 1 148 ? 13.109 6.469 5.699 1 98.88 148 LYS B CA 1
ATOM 2779 C C . LYS B 1 148 ? 13.523 6.082 4.281 1 98.88 148 LYS B C 1
ATOM 2781 O O . LYS B 1 148 ? 13.008 5.113 3.723 1 98.88 148 LYS B O 1
ATOM 2786 N N . LYS B 1 149 ? 14.422 6.82 3.75 1 98.75 149 LYS B N 1
ATOM 2787 C CA . LYS B 1 149 ? 15.039 6.445 2.48 1 98.75 149 LYS B CA 1
ATOM 2788 C C . LYS B 1 149 ? 16.078 5.348 2.674 1 98.75 149 LYS B C 1
ATOM 2790 O O . LYS B 1 149 ? 17.016 5.5 3.463 1 98.75 149 LYS B O 1
ATOM 2795 N N . THR B 1 150 ? 15.875 4.27 2.049 1 98.19 150 THR B N 1
ATOM 2796 C CA . THR B 1 150 ? 16.828 3.164 2.074 1 98.19 150 THR B CA 1
ATOM 2797 C C . THR B 1 150 ? 16.984 2.561 0.682 1 98.19 150 THR B C 1
ATOM 2799 O O . THR B 1 150 ? 16.031 2.045 0.106 1 98.19 150 THR B O 1
ATOM 2802 N N . ASN B 1 151 ? 18.156 2.562 0.09 1 97.56 151 ASN B N 1
ATOM 2803 C CA . ASN B 1 151 ? 18.484 1.94 -1.188 1 97.56 151 ASN B CA 1
ATOM 2804 C C . ASN B 1 151 ? 17.484 2.338 -2.277 1 97.56 151 ASN B C 1
ATOM 2806 O O . ASN B 1 151 ? 16.906 1.475 -2.936 1 97.56 151 ASN B O 1
ATOM 2810 N N . GLY B 1 152 ? 17.25 3.584 -2.361 1 97.75 152 GLY B N 1
ATOM 2811 C CA . GLY B 1 152 ? 16.453 4.152 -3.441 1 97.75 152 GLY B CA 1
ATOM 2812 C C . GLY B 1 152 ? 14.969 3.943 -3.266 1 97.75 152 GLY B C 1
ATOM 2813 O O . GLY B 1 152 ? 14.195 4.133 -4.203 1 97.75 152 GLY B O 1
ATOM 2814 N N . SER B 1 153 ? 14.539 3.494 -2.08 1 98.75 153 SER B N 1
ATOM 2815 C CA . SER B 1 153 ? 13.133 3.293 -1.764 1 98.75 153 SER B CA 1
ATOM 2816 C C . SER B 1 153 ? 12.727 4.066 -0.514 1 98.75 153 SER B C 1
ATOM 2818 O O . SER B 1 153 ? 13.578 4.418 0.306 1 98.75 153 SER B O 1
ATOM 2820 N N . LEU B 1 154 ? 11.5 4.43 -0.44 1 98.88 154 LEU B N 1
ATOM 2821 C CA . LEU B 1 154 ? 10.953 5 0.786 1 98.88 154 LEU B CA 1
ATOM 2822 C C . LEU B 1 154 ? 10.312 3.92 1.65 1 98.88 154 LEU B C 1
ATOM 2824 O O . LEU B 1 154 ? 9.344 3.275 1.233 1 98.88 154 LEU B O 1
ATOM 2828 N N . TRP B 1 155 ? 10.852 3.729 2.836 1 98.94 155 TRP B N 1
ATOM 2829 C CA . TRP B 1 155 ? 10.289 2.814 3.822 1 98.94 155 TRP B CA 1
ATOM 2830 C C . TRP B 1 155 ? 9.438 3.57 4.84 1 98.94 155 TRP B C 1
ATOM 2832 O O . TRP B 1 155 ? 9.805 4.664 5.277 1 98.94 155 TRP B O 1
ATOM 2842 N N . VAL B 1 156 ? 8.336 3.021 5.188 1 98.94 156 VAL B N 1
ATOM 2843 C CA . VAL B 1 156 ? 7.492 3.51 6.273 1 98.94 156 VAL B CA 1
ATOM 2844 C C . VAL B 1 156 ? 7.492 2.504 7.422 1 98.94 156 VAL B C 1
ATOM 2846 O O . VAL B 1 156 ? 7.238 1.315 7.215 1 98.94 156 VAL B O 1
ATOM 2849 N N . TYR B 1 157 ? 7.754 2.988 8.625 1 98.94 157 TYR B N 1
ATOM 2850 C CA . TYR B 1 157 ? 7.762 2.156 9.82 1 98.94 157 TYR B CA 1
ATOM 2851 C C . TYR B 1 157 ? 6.867 2.746 10.906 1 98.94 157 TYR B C 1
ATOM 2853 O O . TYR B 1 157 ? 6.59 3.947 10.898 1 98.94 157 TYR B O 1
ATOM 2861 N N . VAL B 1 158 ? 6.441 1.865 11.789 1 98.88 158 VAL B N 1
ATOM 2862 C CA . VAL B 1 158 ? 5.762 2.305 13 1 98.88 158 VAL B CA 1
ATOM 2863 C C . VAL B 1 158 ? 6.371 1.608 14.219 1 98.88 158 VAL B C 1
ATOM 2865 O O . VAL B 1 158 ? 6.801 0.455 14.125 1 98.88 158 VAL B O 1
ATOM 2868 N N . THR B 1 159 ? 6.492 2.334 15.266 1 98.62 159 THR B N 1
ATOM 2869 C CA . THR B 1 159 ? 6.871 1.792 16.562 1 98.62 159 THR B CA 1
ATOM 2870 C C . THR B 1 159 ? 5.777 2.045 17.594 1 98.62 159 THR B C 1
ATOM 2872 O O . THR B 1 159 ? 5.426 3.197 17.875 1 98.62 159 THR B O 1
ATOM 2875 N N . GLY B 1 160 ? 5.273 0.992 18.094 1 96.5 160 GLY B N 1
ATOM 2876 C CA . GLY B 1 160 ? 4.25 1.104 19.109 1 96.5 160 GLY B CA 1
ATOM 2877 C C . GLY B 1 160 ? 4.82 1.271 20.516 1 96.5 160 GLY B C 1
ATOM 2878 O O . GLY B 1 160 ? 6.012 1.545 20.672 1 96.5 160 GLY B O 1
ATOM 2879 N N . SER B 1 161 ? 3.912 1.17 21.453 1 92.88 161 SER B N 1
ATOM 2880 C CA . SER B 1 161 ? 4.293 1.358 22.844 1 92.88 161 SER B CA 1
ATOM 2881 C C . SER B 1 161 ? 5.223 0.249 23.328 1 92.88 161 SER B C 1
ATOM 2883 O O . SER B 1 161 ? 5.969 0.427 24.281 1 92.88 161 SER B O 1
ATOM 2885 N N . ASP B 1 162 ? 5.195 -0.841 22.656 1 91.5 162 ASP B N 1
ATOM 2886 C CA . ASP B 1 162 ? 6.047 -1.964 23.031 1 91.5 162 ASP B CA 1
ATOM 2887 C C . ASP B 1 162 ? 7.48 -1.751 22.547 1 91.5 162 ASP B C 1
ATOM 2889 O O . ASP B 1 162 ? 8.367 -2.549 22.859 1 91.5 162 ASP B O 1
ATOM 2893 N N . GLY B 1 163 ? 7.645 -0.744 21.797 1 94.25 163 GLY B N 1
ATOM 2894 C CA . GLY B 1 163 ? 8.977 -0.413 21.312 1 94.25 163 GLY B CA 1
ATOM 2895 C C . GLY B 1 163 ? 9.367 -1.173 20.062 1 94.25 163 GLY B C 1
ATOM 2896 O O . GLY B 1 163 ? 10.453 -0.965 19.516 1 94.25 163 GLY B O 1
ATOM 2897 N N . GLN B 1 164 ? 8.508 -2.023 19.625 1 93.19 164 GLN B N 1
ATOM 2898 C CA . GLN B 1 164 ? 8.82 -2.834 18.453 1 93.19 164 GLN B CA 1
ATOM 2899 C C . GLN B 1 164 ? 8.633 -2.035 17.172 1 93.19 164 GLN B C 1
ATOM 2901 O O . GLN B 1 164 ? 7.539 -1.555 16.875 1 93.19 164 GLN B O 1
ATOM 2906 N N . ARG B 1 165 ? 9.719 -1.903 16.438 1 97.25 165 ARG B N 1
ATOM 2907 C CA . ARG B 1 165 ? 9.703 -1.256 15.133 1 97.25 165 ARG B CA 1
ATOM 2908 C C . ARG B 1 165 ? 9.211 -2.213 14.055 1 97.25 165 ARG B C 1
ATOM 2910 O O . ARG B 1 165 ? 9.781 -3.287 13.859 1 97.25 165 ARG B O 1
ATOM 2917 N N . THR B 1 166 ? 8.188 -1.823 13.375 1 97.12 166 THR B N 1
ATOM 2918 C CA . THR B 1 166 ? 7.535 -2.697 12.406 1 97.12 166 THR B CA 1
ATOM 2919 C C . THR B 1 166 ? 7.477 -2.033 11.039 1 97.12 166 THR B C 1
ATOM 2921 O O . THR B 1 166 ? 7.07 -0.875 10.914 1 97.12 166 THR B O 1
ATOM 2924 N N . PRO B 1 167 ? 7.938 -2.803 10 1 98.5 167 PRO B N 1
ATOM 2925 C CA . PRO B 1 167 ? 7.754 -2.242 8.656 1 98.5 167 PRO B CA 1
ATOM 2926 C C . PRO B 1 167 ? 6.297 -2.256 8.203 1 98.5 167 PRO B C 1
ATOM 2928 O O . PRO B 1 167 ? 5.594 -3.25 8.406 1 98.5 167 PRO B O 1
ATOM 2931 N N . LEU B 1 168 ? 5.879 -1.13 7.621 1 98.81 168 LEU B N 1
ATOM 2932 C CA . LEU B 1 168 ? 4.504 -1.021 7.145 1 98.81 168 LEU B CA 1
ATOM 2933 C C . LEU B 1 168 ? 4.453 -1.064 5.621 1 98.81 168 LEU B C 1
ATOM 2935 O O . LEU B 1 168 ? 3.561 -1.691 5.043 1 98.81 168 LEU B O 1
ATOM 2939 N N . ARG B 1 169 ? 5.348 -0.316 4.973 1 98.94 169 ARG B N 1
ATOM 2940 C CA . ARG B 1 169 ? 5.242 -0.086 3.535 1 98.94 169 ARG B CA 1
ATOM 2941 C C . ARG B 1 169 ? 6.605 0.232 2.93 1 98.94 169 ARG B C 1
ATOM 2943 O O . ARG B 1 169 ? 7.426 0.904 3.557 1 98.94 169 ARG B O 1
ATOM 2950 N N . LYS B 1 170 ? 6.91 -0.314 1.837 1 98.94 170 LYS B N 1
ATOM 2951 C CA . LYS B 1 170 ? 8.055 0.06 1.015 1 98.94 170 LYS B CA 1
ATOM 2952 C C . LYS B 1 170 ? 7.609 0.543 -0.363 1 98.94 170 LYS B C 1
ATOM 2954 O O . LYS B 1 170 ? 7.016 -0.216 -1.13 1 98.94 170 LYS B O 1
ATOM 2959 N N . LEU B 1 171 ? 7.84 1.771 -0.659 1 98.88 171 LEU B N 1
ATOM 2960 C CA . LEU B 1 171 ? 7.559 2.363 -1.963 1 98.88 171 LEU B CA 1
ATOM 2961 C C . LEU B 1 171 ? 8.836 2.512 -2.779 1 98.88 171 LEU B C 1
ATOM 2963 O O . LEU B 1 171 ? 9.703 3.324 -2.445 1 98.88 171 LEU B O 1
ATOM 2967 N N . THR B 1 172 ? 8.93 1.791 -3.9 1 98.81 172 THR B N 1
ATOM 2968 C CA . THR B 1 172 ? 10.203 1.762 -4.609 1 98.81 172 THR B CA 1
ATOM 2969 C C . THR B 1 172 ? 10.289 2.896 -5.625 1 98.81 172 THR B C 1
ATOM 2971 O O . THR B 1 172 ? 11.352 3.168 -6.176 1 98.81 172 THR B O 1
ATOM 2974 N N . TRP B 1 173 ? 9.227 3.627 -5.816 1 98.31 173 TRP B N 1
ATOM 2975 C CA . TRP B 1 173 ? 9.109 4.531 -6.957 1 98.31 173 TRP B CA 1
ATOM 2976 C C . TRP B 1 173 ? 9.367 5.973 -6.535 1 98.31 173 TRP B C 1
ATOM 2978 O O . TRP B 1 173 ? 9.555 6.852 -7.383 1 98.31 173 TRP B O 1
ATOM 2988 N N . VAL B 1 174 ? 9.422 6.27 -5.277 1 98.25 174 VAL B N 1
ATOM 2989 C CA . VAL B 1 174 ? 9.367 7.637 -4.77 1 98.25 174 VAL B CA 1
ATOM 2990 C C . VAL B 1 174 ? 10.57 8.422 -5.285 1 98.25 174 VAL B C 1
ATOM 2992 O O . VAL B 1 174 ? 10.422 9.547 -5.77 1 98.25 174 VAL B O 1
ATOM 2995 N N . PHE B 1 175 ? 11.695 7.852 -5.293 1 97.44 175 PHE B N 1
ATOM 299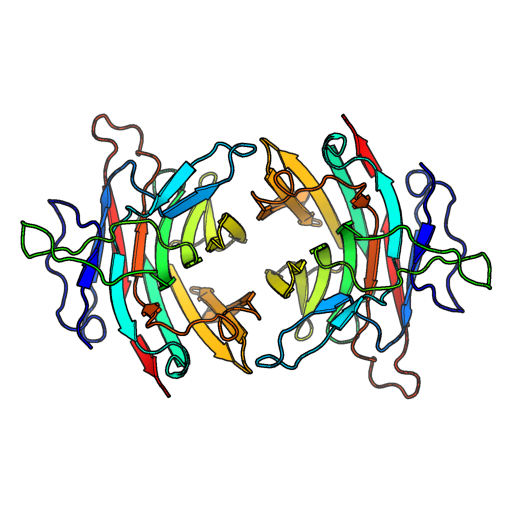6 C CA . PHE B 1 175 ? 12.906 8.594 -5.621 1 97.44 175 PHE B CA 1
ATOM 2997 C C . PHE B 1 175 ? 13.234 8.461 -7.105 1 97.44 175 PHE B C 1
ATOM 2999 O O . PHE B 1 175 ? 14.312 8.867 -7.547 1 97.44 175 PHE B O 1
ATOM 3006 N N . ASP B 1 176 ? 12.336 7.883 -7.863 1 96.5 176 ASP B N 1
ATOM 3007 C CA . ASP B 1 176 ? 12.453 7.797 -9.312 1 96.5 176 ASP B CA 1
ATOM 3008 C C . ASP B 1 176 ? 11.609 8.867 -10 1 96.5 176 ASP B C 1
ATOM 3010 O O . ASP B 1 176 ? 11.688 9.031 -11.219 1 96.5 176 ASP B O 1
ATOM 3014 N N . MET B 1 177 ? 10.906 9.609 -9.219 1 92.94 177 MET B N 1
ATOM 3015 C CA . MET B 1 177 ? 9.969 10.578 -9.773 1 92.94 177 MET B CA 1
ATOM 3016 C C . MET B 1 177 ? 10.703 11.711 -10.477 1 92.94 177 MET B C 1
ATOM 3018 O O . MET B 1 177 ? 11.75 12.164 -10 1 92.94 177 MET B O 1
ATOM 3022 N N . LYS B 1 178 ? 10.203 12.219 -11.719 1 87.31 178 LYS B N 1
ATOM 3023 C CA . LYS B 1 178 ? 10.703 13.328 -12.523 1 87.31 178 LYS B CA 1
ATOM 3024 C C . LYS B 1 178 ? 9.555 14.219 -13 1 87.31 178 LYS B C 1
ATOM 3026 O O . LYS B 1 178 ? 8.445 13.734 -13.242 1 87.31 178 LYS B O 1
ATOM 3031 N N . PRO B 1 179 ? 9.766 15.508 -13.305 1 78.69 179 PRO B N 1
ATOM 3032 C CA . PRO B 1 179 ? 10.992 16.203 -12.898 1 78.69 179 PRO B CA 1
ATOM 3033 C C . PRO B 1 179 ? 11.125 16.312 -11.383 1 78.69 179 PRO B C 1
ATOM 3035 O O . PRO B 1 179 ? 10.133 16.203 -10.656 1 78.69 179 PRO B O 1
ATOM 3038 N N . GLN B 1 180 ? 12.336 16.516 -10.977 1 79.06 180 GLN B N 1
ATOM 3039 C CA . GLN B 1 180 ? 12.539 16.641 -9.539 1 79.06 180 GLN B CA 1
ATOM 3040 C C . GLN B 1 180 ? 12.305 18.078 -9.078 1 79.06 180 GLN B C 1
ATOM 3042 O O . GLN B 1 180 ? 13.016 18.984 -9.5 1 79.06 180 GLN B O 1
ATOM 3047 N N . ARG B 1 181 ? 11.148 18.234 -8.531 1 85.19 181 ARG B N 1
ATOM 3048 C CA . ARG B 1 181 ? 10.859 19.438 -7.773 1 85.19 181 ARG B CA 1
ATOM 3049 C C . ARG B 1 181 ? 11.055 19.203 -6.277 1 85.19 181 ARG B C 1
ATOM 3051 O O . ARG B 1 181 ? 11.258 18.078 -5.844 1 85.19 181 ARG B O 1
ATOM 3058 N N . ASP B 1 182 ? 11.039 20.266 -5.633 1 92.88 182 ASP B N 1
ATOM 3059 C CA . ASP B 1 182 ? 11.086 20.094 -4.184 1 92.88 182 ASP B CA 1
ATOM 3060 C C . ASP B 1 182 ? 9.867 19.328 -3.684 1 92.88 182 ASP B C 1
ATOM 3062 O O . ASP B 1 182 ? 8.758 19.516 -4.176 1 92.88 182 ASP B O 1
ATOM 3066 N N . ILE B 1 183 ? 10.141 18.453 -2.771 1 97 183 ILE B N 1
ATOM 3067 C CA . ILE B 1 183 ? 9.062 17.828 -2.02 1 97 183 ILE B CA 1
ATOM 3068 C C . ILE B 1 183 ? 8.797 18.609 -0.739 1 97 183 ILE B C 1
ATOM 3070 O O . ILE B 1 183 ? 9.625 19.422 -0.315 1 97 183 ILE B O 1
ATOM 3074 N N . TRP B 1 184 ? 7.672 18.406 -0.27 1 98 184 TRP B N 1
ATOM 3075 C CA . TRP B 1 184 ? 7.332 18.938 1.047 1 98 184 TRP B CA 1
ATOM 3076 C C . TRP B 1 184 ? 7.125 17.812 2.051 1 98 184 TRP B C 1
ATOM 3078 O O . TRP B 1 184 ? 6.473 16.812 1.743 1 98 184 TRP B O 1
ATOM 3088 N N . VAL B 1 185 ? 7.781 17.922 3.223 1 98.56 185 VAL B N 1
ATOM 3089 C CA . VAL B 1 185 ? 7.719 16.906 4.266 1 98.56 185 VAL B CA 1
ATOM 3090 C C . VAL B 1 185 ? 7.254 17.531 5.578 1 98.56 185 VAL B C 1
ATOM 3092 O O . VAL B 1 185 ? 7.719 18.609 5.953 1 98.56 185 VAL B O 1
ATOM 3095 N N . GLY B 1 186 ? 6.32 16.906 6.246 1 98.81 186 GLY B N 1
ATOM 3096 C CA . GLY B 1 186 ? 5.824 17.391 7.523 1 98.81 186 GLY B CA 1
ATOM 3097 C C . GLY B 1 186 ? 4.793 16.469 8.156 1 98.81 186 GLY B C 1
ATOM 3098 O O . GLY B 1 186 ? 4.973 15.25 8.172 1 98.81 186 GLY B O 1
ATOM 3099 N N . VAL B 1 187 ? 3.771 17.078 8.781 1 98.94 187 VAL B N 1
ATOM 3100 C CA . VAL B 1 187 ? 2.713 16.328 9.445 1 98.94 187 VAL B CA 1
ATOM 3101 C C . VAL B 1 187 ? 1.349 16.828 8.969 1 98.94 187 VAL B C 1
ATOM 3103 O O . VAL B 1 187 ? 1.224 17.953 8.484 1 98.94 187 VAL B O 1
ATOM 3106 N N . ALA B 1 188 ? 0.417 15.984 9.062 1 98.94 188 ALA B N 1
ATOM 3107 C CA . ALA B 1 188 ? -0.952 16.281 8.648 1 98.94 188 ALA B CA 1
ATOM 3108 C C . ALA B 1 188 ? -1.962 15.719 9.648 1 98.94 188 ALA B C 1
ATOM 3110 O O . ALA B 1 188 ? -1.641 14.82 10.422 1 98.94 188 ALA B O 1
ATOM 3111 N N . ALA B 1 189 ? -3.123 16.25 9.625 1 98.81 189 ALA B N 1
ATOM 3112 C CA . ALA B 1 189 ? -4.289 15.766 10.359 1 98.81 189 ALA B CA 1
ATOM 3113 C C . ALA B 1 189 ? -5.559 15.914 9.531 1 98.81 189 ALA B C 1
ATOM 3115 O O . ALA B 1 189 ? -5.719 16.891 8.797 1 98.81 189 ALA B O 1
ATOM 3116 N N . CYS B 1 190 ? -6.406 14.945 9.664 1 98.69 190 CYS B N 1
ATOM 3117 C CA . CYS B 1 190 ? -7.695 15 8.984 1 98.69 190 CYS B CA 1
ATOM 3118 C C . CYS B 1 190 ? -8.797 14.406 9.859 1 98.69 190 CYS B C 1
ATOM 3120 O O . CYS B 1 190 ? -8.547 13.508 10.656 1 98.69 190 CYS B O 1
ATOM 3122 N N . MET B 1 191 ? -9.984 14.898 9.727 1 98.44 191 MET B N 1
ATOM 3123 C CA . MET B 1 191 ? -11.219 14.367 10.305 1 98.44 191 MET B CA 1
ATOM 3124 C C . MET B 1 191 ? -12.367 14.438 9.312 1 98.44 191 MET B C 1
ATOM 3126 O O . MET B 1 191 ? -13.297 15.227 9.484 1 98.44 191 MET B O 1
ATOM 3130 N N . PRO B 1 192 ? -12.219 13.523 8.336 1 98.06 192 PRO B N 1
ATOM 3131 C CA . PRO B 1 192 ? -13.117 13.719 7.195 1 98.06 192 PRO B CA 1
ATOM 3132 C C . PRO B 1 192 ? -14.586 13.539 7.559 1 98.06 192 PRO B C 1
ATOM 3134 O O . PRO B 1 192 ? -15.461 14.117 6.91 1 98.06 192 PRO B O 1
ATOM 3137 N N . LYS B 1 193 ? -14.633 12.688 8.633 1 95.38 193 LYS B N 1
ATOM 3138 C CA . LYS B 1 193 ? -16 12.453 9.07 1 95.38 193 LYS B CA 1
ATOM 3139 C C . LYS B 1 193 ? -16.266 13.102 10.43 1 95.38 193 LYS B C 1
ATOM 3141 O O . LYS B 1 193 ? -15.391 13.094 11.305 1 95.38 193 LYS B O 1
ATOM 3146 N N . GLY B 1 194 ? -17.219 13.992 10.562 1 93.75 194 GLY B N 1
ATOM 3147 C CA . GLY B 1 194 ? -17.609 14.578 11.836 1 93.75 194 GLY B CA 1
ATOM 3148 C C . GLY B 1 194 ? -17.906 13.547 12.906 1 93.75 194 GLY B C 1
ATOM 3149 O O . GLY B 1 194 ? -17.875 12.344 12.641 1 93.75 194 GLY B O 1
ATOM 3150 N N . ASP B 1 195 ? -18.062 13.969 14.156 1 94.44 195 ASP B N 1
ATOM 3151 C CA . ASP B 1 195 ? -18.281 13.078 15.297 1 94.44 195 ASP B CA 1
ATOM 3152 C C . ASP B 1 195 ? -19.766 12.945 15.609 1 94.44 195 ASP B C 1
ATOM 3154 O O . ASP B 1 195 ? -20.141 12.445 16.672 1 94.44 195 ASP B O 1
ATOM 3158 N N . GLY B 1 196 ? -20.578 13.414 14.734 1 93.19 196 GLY B N 1
ATOM 3159 C CA . GLY B 1 196 ? -22.016 13.305 14.914 1 93.19 196 GLY B CA 1
ATOM 3160 C C . GLY B 1 196 ? -22.625 14.508 15.609 1 93.19 196 GLY B C 1
ATOM 3161 O O . GLY B 1 196 ? -23.859 14.641 15.664 1 93.19 196 GLY B O 1
ATOM 3162 N N . THR B 1 197 ? -21.844 15.359 16.203 1 94.06 197 THR B N 1
ATOM 3163 C CA . THR B 1 197 ? -22.359 16.594 16.797 1 94.06 197 THR B CA 1
ATOM 3164 C C . THR B 1 197 ? -22.672 17.625 15.711 1 94.06 197 THR B C 1
ATOM 3166 O O . THR B 1 197 ? -22.234 17.484 14.57 1 94.06 197 THR B O 1
ATOM 3169 N N . PRO B 1 198 ? -23.484 18.594 16.016 1 92.06 198 PRO B N 1
ATOM 3170 C CA . PRO B 1 198 ? -23.938 19.562 15.008 1 92.06 198 PRO B CA 1
ATOM 3171 C C . PRO B 1 198 ? -22.781 20.25 14.289 1 92.06 198 PRO B C 1
ATOM 3173 O O . PRO B 1 198 ? -22.859 20.5 13.086 1 92.06 198 PRO B O 1
ATOM 3176 N N . ASN B 1 199 ? -21.75 20.641 14.922 1 91.69 199 ASN B N 1
ATOM 3177 C CA . ASN B 1 199 ? -20.625 21.328 14.281 1 91.69 199 ASN B CA 1
ATOM 3178 C C . ASN B 1 199 ? -19.578 20.328 13.789 1 91.69 199 ASN B C 1
ATOM 3180 O O . ASN B 1 199 ? -18.531 20.719 13.273 1 91.69 199 ASN B O 1
ATOM 3184 N N . GLY B 1 200 ? -19.828 19.047 13.984 1 95.31 200 GLY B N 1
ATOM 3185 C CA . GLY B 1 200 ? -19 17.953 13.492 1 95.31 200 GLY B CA 1
ATOM 3186 C C . GLY B 1 200 ? -17.812 17.672 14.383 1 95.31 200 GLY B C 1
ATOM 3187 O O . GLY B 1 200 ? -17.125 16.641 14.219 1 95.31 200 GLY B O 1
ATOM 3188 N N . GLY B 1 201 ? -17.5 18.656 15.312 1 95.56 201 GLY B N 1
ATOM 3189 C CA . GLY B 1 201 ? -16.391 18.484 16.234 1 95.56 201 GLY B CA 1
ATOM 3190 C C . GLY B 1 201 ? -15.047 18.812 15.633 1 95.56 201 GLY B C 1
ATOM 3191 O O . GLY B 1 201 ? -14.969 19.438 14.578 1 95.56 201 GLY B O 1
ATOM 3192 N N . SER B 1 202 ? -14.023 18.562 16.422 1 96.81 202 SER B N 1
ATOM 3193 C CA . SER B 1 202 ? -12.648 18.781 15.992 1 96.81 202 SER B CA 1
ATOM 3194 C C . SER B 1 202 ? -11.703 17.734 16.562 1 96.81 202 SER B C 1
ATOM 3196 O O . SER B 1 202 ? -12.07 17 17.484 1 96.81 202 SER B O 1
ATOM 3198 N N . LEU B 1 203 ? -10.633 17.594 15.922 1 98.12 203 LEU B N 1
ATOM 3199 C CA . LEU B 1 203 ? -9.57 16.688 16.328 1 98.12 203 LEU B CA 1
ATOM 3200 C C . LEU B 1 203 ? -8.273 17.438 16.578 1 98.12 203 LEU B C 1
ATOM 3202 O O . LEU B 1 203 ? -7.82 18.203 15.734 1 98.12 203 LEU B O 1
ATOM 3206 N N . ALA B 1 204 ? -7.758 17.266 17.766 1 98.44 204 ALA B N 1
ATOM 3207 C CA . ALA B 1 204 ? -6.422 17.766 18.078 1 98.44 204 ALA B CA 1
ATOM 3208 C C . ALA B 1 204 ? -5.391 16.641 18.031 1 98.44 204 ALA B C 1
ATOM 3210 O O . ALA B 1 204 ? -5.426 15.727 18.859 1 98.44 204 ALA B O 1
ATOM 3211 N N . VAL B 1 205 ? -4.496 16.656 17.094 1 98.88 205 VAL B N 1
ATOM 3212 C CA . VAL B 1 205 ? -3.432 15.664 17.031 1 98.88 205 VAL B CA 1
ATOM 3213 C C . VAL B 1 205 ? -2.146 16.234 17.625 1 98.88 205 VAL B C 1
ATOM 3215 O O . VAL B 1 205 ? -1.72 17.328 17.266 1 98.88 205 VAL B O 1
ATOM 3218 N N . GLN B 1 206 ? -1.573 15.438 18.5 1 98.88 206 GLN B N 1
ATOM 3219 C CA . GLN B 1 206 ? -0.328 15.836 19.156 1 98.88 206 GLN B CA 1
ATOM 3220 C C . GLN B 1 206 ? 0.877 15.203 18.469 1 98.88 206 GLN B C 1
ATOM 3222 O O . GLN B 1 206 ? 0.872 14.008 18.156 1 98.88 206 GLN B O 1
ATOM 3227 N N . PHE B 1 207 ? 1.862 16.031 18.25 1 98.88 207 PHE B N 1
ATOM 3228 C CA . PHE B 1 207 ? 3.113 15.586 17.641 1 98.88 207 PHE B CA 1
ATOM 3229 C C . PHE B 1 207 ? 4.289 15.859 18.578 1 98.88 207 PHE B C 1
ATOM 3231 O O . PHE B 1 207 ? 4.457 16.984 19.062 1 98.88 207 PHE B O 1
ATOM 3238 N N . LYS B 1 208 ? 4.984 14.805 18.781 1 98.38 208 LYS B N 1
ATOM 3239 C CA . LYS B 1 208 ? 6.176 14.891 19.625 1 98.38 208 LYS B CA 1
ATOM 3240 C C . LYS B 1 208 ? 7.398 14.336 18.906 1 98.38 208 LYS B C 1
ATOM 3242 O O . LYS B 1 208 ? 7.289 13.391 18.109 1 98.38 208 LYS B O 1
ATOM 3247 N N . ASP B 1 209 ? 8.602 14.953 19.141 1 98.12 209 ASP B N 1
ATOM 3248 C CA . ASP B 1 209 ? 9.891 14.461 18.672 1 98.12 209 ASP B CA 1
ATOM 3249 C C . ASP B 1 209 ? 9.953 14.445 17.156 1 98.12 209 ASP B C 1
ATOM 3251 O O . ASP B 1 209 ? 10.469 13.492 16.562 1 98.12 209 ASP B O 1
ATOM 3255 N N . PHE B 1 210 ? 9.367 15.445 16.656 1 98.75 210 PHE B N 1
ATOM 3256 C CA . PHE B 1 210 ? 9.422 15.562 15.203 1 98.75 210 PHE B CA 1
ATOM 3257 C C . PHE B 1 210 ? 10.844 15.828 14.734 1 98.75 210 PHE B C 1
ATOM 3259 O O . PHE B 1 210 ? 11.555 16.656 15.32 1 98.75 210 PHE B O 1
ATOM 3266 N N . SER B 1 211 ? 11.266 15.125 13.648 1 98.56 211 SER B N 1
ATOM 3267 C CA . SER B 1 211 ? 12.586 15.367 13.086 1 98.56 211 SER B CA 1
ATOM 3268 C C . SER B 1 211 ? 12.617 15.047 11.594 1 98.56 211 SER B C 1
ATOM 3270 O O . SER B 1 211 ? 11.922 14.133 11.133 1 98.56 211 SER B O 1
ATOM 3272 N N . ILE B 1 212 ? 13.367 15.812 10.867 1 98.38 212 ILE B N 1
ATOM 3273 C CA . ILE B 1 212 ? 13.727 15.547 9.477 1 98.38 212 ILE B CA 1
ATOM 3274 C C . ILE B 1 212 ? 15.242 15.531 9.328 1 98.38 212 ILE B C 1
ATOM 3276 O O . ILE B 1 212 ? 15.93 16.422 9.82 1 98.38 212 ILE B O 1
ATOM 3280 N N . THR B 1 213 ? 15.703 14.477 8.711 1 98.31 213 THR B N 1
ATOM 3281 C CA . THR B 1 213 ? 17.125 14.367 8.414 1 98.31 213 THR B CA 1
ATOM 3282 C C . THR B 1 213 ? 17.359 14.383 6.906 1 98.31 213 THR B C 1
ATOM 3284 O O . THR B 1 213 ? 16.625 13.742 6.152 1 98.31 213 THR B O 1
ATOM 3287 N N . THR B 1 214 ? 18.375 15.109 6.508 1 96.56 214 THR B N 1
ATOM 3288 C CA . THR B 1 214 ? 18.75 15.203 5.102 1 96.56 214 THR B CA 1
ATOM 3289 C C . THR B 1 214 ? 20.172 14.688 4.887 1 96.56 214 THR B C 1
ATOM 3291 O O . THR B 1 214 ? 20.938 14.531 5.84 1 96.56 214 THR B O 1
ATOM 3294 N N . GLU B 1 215 ? 20.469 14.328 3.57 1 89.56 215 GLU B N 1
ATOM 3295 C CA . GLU B 1 215 ? 21.812 13.883 3.219 1 89.56 215 GLU B CA 1
ATOM 3296 C C . GLU B 1 215 ? 22.797 15.047 3.184 1 89.56 215 GLU B C 1
ATOM 3298 O O . GLU B 1 215 ? 22.406 16.188 2.908 1 89.56 215 GLU B O 1
#

Secondary structure (DSSP, 8-state):
---EEES--TTPPPPPSSTTTS-EEEEEEBS--EEE--GGGT--EEE-S-EEEEEEEGGGEEEEEEEEE----STT-EEEEEEE--SS--EE-TTSS-EE-SS--S-EEEEEEEEETTEEEEEEEEESSSEEEEEEE--SSEEEEEEEEETTEEEEEEE-TT--EEEEEEESSGGG-SS-PEEEEEEEEEB-S--SSTT--EEEEEEEEEEEEE-/---EEES--TTPPPPPSSTTTS-EEEEEEBS--EEE--GGGT--EEE-S-EEEEEEEGGGEEEEEEEEE----STT-EEEEEEE--SS--EE-TTSS-EE-SS--S-EEEEEEEEETTEEEEEEEEESSSEEEEEEE--SSEEEEEEEEETTEEEEEEE-TT--EEEEEEESSGGG-SS-PEEEEEEEEEB-S--SSTT--EEEEEEEEEEEEE-

Solvent-accessible surface area (backbone atoms only — not comparable to full-atom values): 21504 Å² total; per-residue (Å²): 125,69,61,42,35,28,46,66,51,94,85,48,60,82,68,65,72,50,54,61,78,47,66,43,53,49,48,19,46,44,53,34,27,78,46,29,30,43,69,65,37,70,47,45,79,38,70,47,28,20,31,47,27,28,75,44,51,60,87,34,55,35,34,38,35,34,31,34,34,45,81,70,77,22,56,54,14,33,32,30,41,32,39,35,41,52,89,62,80,66,43,76,37,93,84,71,69,28,30,42,65,95,60,73,48,50,35,36,37,37,38,30,47,28,22,54,92,90,38,34,22,44,32,38,37,37,25,71,61,37,29,37,36,36,40,28,87,58,76,52,57,49,40,32,38,34,43,34,57,53,75,37,18,39,34,32,34,37,25,45,88,86,63,54,76,39,70,39,35,39,34,26,47,66,73,65,58,77,81,82,53,53,26,33,45,38,36,36,26,26,16,44,36,38,60,79,48,96,79,18,53,71,43,62,33,37,40,34,71,31,46,76,44,65,109,123,69,62,42,35,27,44,68,50,95,85,50,60,81,68,64,72,49,52,59,78,47,66,42,53,49,49,18,47,43,53,34,26,78,48,30,30,43,67,64,37,69,47,45,80,38,71,46,29,22,30,48,27,27,74,43,52,59,88,36,55,35,35,37,36,33,32,34,33,46,81,70,76,22,56,55,15,32,34,31,41,33,40,35,42,51,89,62,81,66,43,76,36,94,84,70,68,29,30,42,66,95,58,72,49,52,35,36,37,38,39,29,49,28,23,54,93,90,36,33,21,44,31,39,37,38,25,71,61,36,29,36,37,35,43,29,87,58,77,52,60,47,38,33,39,34,42,33,58,54,75,38,19,40,34,33,34,40,25,45,88,84,64,54,75,39,70,40,34,38,35,27,48,67,74,65,59,75,81,81,53,54,25,32,45,38,36,35,27,25,15,42,35,38,61,79,49,96,80,18,51,73,42,62,33,37,40,36,70,30,47,75,43,66,110

Sequence (430 aa):
MNFTLFSGVSEQPRLPHDPSTESFELRAVAGPDIWRTPSCAGGRDDFNGPIYATPLALNSFKKAKVTVSANFHAPYSQGGLILFMPESDPTVDTDGQSSRLHVSPSTWIKAGIELVDDQHFASVAAGKPYSDWSLTRLGESTATFELKKTNGSLWVYVTGSDGQRTPLRKLTWVFDMKPQRDIWVGVAACMPKGDGTPNGGSLAVQFKDFSITTEMNFTLFSGVSEQPRLPHDPSTESFELRAVAGPDIWRTPSCAGGRDDFNGPIYATPLALNSFKKAKVTVSANFHAPYSQGGLILFMPESDPTVDTDGQSSRLHVSPSTWIKAGIELVDDQHFASVAAGKPYSDWSLTRLGESTATFELKKTNGSLWVYVTGSDGQRTPLRKLTWVFDMKPQRDIWVGVAACMPKGDGTPNGGSLAVQFKDFSITTE

InterPro domains:
  IPR009784 Protein of unknown function DUF1349 [PF07081] (20-213)
  IPR009784 Protein of unknown function DUF1349 [PTHR35332] (20-213)

Radius of gyration: 22.04 Å; Cα contacts (8 Å, |Δi|>4): 1287; chains: 2; bounding box: 47×68×49 Å

Organism: NCBI:txid56646

Nearest PDB structures (foldseek):
  8wok-assembly2_B  TM=6.014E-01  e=1.553E-05  Saccharina japonica
  8wok-assembly1_A  TM=5.848E-01  e=6.024E-05  Saccharina japonica
  5zu5-assembly1_A  TM=5.720E-01  e=5.428E-05  Vibrio splendidus
  4ozx-assembly1_A  TM=5.354E-01  e=6.024E-05  Klebsiella pneumoniae
  7w12-assembly1_A  TM=5.598E-01  e=5.106E-04  Vibrio splendidus

pLDDT: mean 96.28, std 4.25, range [74.75, 99.0]